Protein AF-A0A535XHA7-F1 (afdb_monomer)

Nearest PDB structures (foldseek):
  9c3c-assembly1_a  TM=5.185E-01  e=4.456E-02  Oryctolagus cuniculus
  3bp5-assembly1_B  TM=5.585E-01  e=7.905E-02  unclassified
  7s64-assembly1_A  TM=4.541E-01  e=2.983E-02  Xenopus laevis
  8cem-assembly1_E  TM=2.857E-01  e=3.379E-03  Bos taurus
  8yt8-assembly1_A  TM=4.894E-01  e=3.509E-01  Mus musculus

Mean predicted aligned error: 14.59 Å

Solvent-accessible surface area (backbone atoms only — not comparable to full-atom values): 23683 Å² total; per-residue (Å²): 104,70,77,59,37,70,73,41,87,61,20,76,85,52,55,59,78,60,75,64,49,76,42,75,48,61,64,33,66,66,53,47,34,54,49,49,57,52,53,51,52,56,34,48,76,72,77,44,88,65,52,39,27,37,59,30,31,46,57,36,33,11,68,42,90,91,64,66,48,74,52,66,71,37,40,41,51,63,53,41,12,30,49,51,47,53,43,53,46,37,32,43,33,61,58,45,78,43,80,35,69,49,35,68,51,23,63,49,89,85,69,78,56,85,68,42,37,29,25,15,42,67,88,63,51,75,40,56,29,39,40,12,51,51,46,36,52,72,76,65,60,50,85,84,42,46,47,35,56,56,63,43,84,54,79,45,98,90,28,42,17,23,46,28,31,41,32,44,29,76,90,73,24,29,37,39,34,42,37,29,19,30,82,84,25,66,62,54,48,77,42,75,55,65,32,82,46,44,29,40,25,42,45,69,65,55,63,47,76,44,48,74,54,93,71,18,34,51,44,68,32,40,70,43,53,79,86,54,96,43,55,53,94,81,54,79,46,46,12,51,43,31,36,42,42,25,36,68,25,59,92,64,82,76,86,67,74,76,85,61,73,75,65,68,81,87,66,69,74,75,77,70,76,78,74,78,91,72,81,88,76,84,80,81,84,83,81,82,83,86,86,89,79,81,88,77,80,82,79,77,80,80,73,82,75,75,83,74,80,66,95,62,77,50,56,46,68,49,70,76,35,78,57,75,65,39,78,40,57,58,29,79,41,81,29,35,30,40,39,30,20,73,80,35,96,60,81,18,23,48,76,46,39,41,35,23,46,34,56,63,92,78,72,28,44,80,30,31,62,42,48,70,46,29,81,41,62,36,18,26,36,26,63,28,54,37,64,90,57,68,49,80,47,37,41,32,39,39,33,30,27,64,75,76,71,48,72,37,78,49,73,41,44,32,30,30,37,84,127

pLDDT: mean 76.87, std 20.7, range [22.62, 98.44]

Foldseek 3Di:
DQVVLVVDPCCVVCVSVDAEAEDADELALCCLQVVLVVVVVVCVLVVHDHAYAPAEYFFFAAFDPVAHDDPFRGDHLVVRLLCLLSSLQSNLQSPHPYYDYPDQEADDPVPPDSTHRHCAYNVRHGGLNVLLVVVCVVQRVDPQWHKHWQFDDDQDPLFGQKTWMWTDDLVQLKIKIKIKGAQSHDQKDWAFAQAPWKWKAFSNGAIDTFDDDPRTTIHGHAAWADDDPSHDPNRGGMTRIIIIMHHRGDSDDDPRDDRDDTDDDPPPPPPPDRDPDDDDDDDDDDDDDDDDDDDDDDDDDDDPDDPPPDPDQQWDWDWSDDDFAAAAEQFWDKTKTFIAGNPDPHFRQWDWKWKWWADVVVVTGTQWIWDAQPPHRRMTMTGGRRNPDFAKTKMKMWIAGNVPRDIDIDIHIYGYYHD

Sequence (419 aa):
MLKEASNDREAPANGYFFDAVGVNLYCSLDAIYRVHGIYQSILAQYQLQKPIWLTETNCPVYNDSTTPEPASGRITTNEQSAFLIEAIALARAAGYERIGWYSMVDHDASSGILDRWGLLRADGSPRPAFLAFRLASEYLARPEVSARLAPLGNTTLDGWSVTRVIFDDFAQHARVQVLWRTADGPATVNVEAAGSAARVIDPLGFGAAARRSDNSWQVPLPPTRVPMPSDPPGFQSNGYPVLLVETGVSARPLVDAPWVTSPSIALAPAVLESPPPNQLVARPAAAAPASGAAPAAPPPPPAALAAITQPGPSLVLSVGNPQPGDLLPRGKYVMQGLAFDRAAPAGSGVDRVSVFVDDRDAGGQLVGDAVLGQPVATGFTVTADLSRMGGGHTLFVYARSAVSGREAIVSFPIIIGSR

Structure (mmCIF, N/CA/C/O backbone):
data_AF-A0A535XHA7-F1
#
_entry.id   AF-A0A535XHA7-F1
#
loop_
_atom_site.group_PDB
_atom_site.id
_atom_site.type_symbol
_atom_site.label_atom_id
_atom_site.label_alt_id
_atom_site.label_comp_id
_atom_site.label_asym_id
_atom_site.label_entity_id
_atom_site.label_seq_id
_atom_site.pdbx_PDB_ins_code
_atom_site.Cartn_x
_atom_site.Cartn_y
_atom_site.Cartn_z
_atom_site.occupancy
_atom_site.B_iso_or_equiv
_atom_site.auth_seq_id
_atom_site.auth_comp_id
_atom_site.auth_asym_id
_atom_site.auth_atom_id
_atom_site.pdbx_PDB_model_num
ATOM 1 N N . MET A 1 1 ? -26.152 19.241 -0.758 1.00 74.56 1 MET A N 1
ATOM 2 C CA . MET A 1 1 ? -27.007 18.176 -0.189 1.00 74.56 1 MET A CA 1
ATOM 3 C C . MET A 1 1 ? -27.426 18.486 1.243 1.00 74.56 1 MET A C 1
ATOM 5 O O . MET A 1 1 ? -28.583 18.818 1.407 1.00 74.56 1 MET A O 1
ATOM 9 N N . LEU A 1 2 ? -26.541 18.454 2.254 1.00 82.00 2 LEU A N 1
ATOM 10 C CA . LEU A 1 2 ? -26.940 18.714 3.655 1.00 82.00 2 LEU A CA 1
ATOM 11 C C . LEU A 1 2 ? -27.640 20.066 3.861 1.00 82.00 2 LEU A C 1
ATOM 13 O O . LEU A 1 2 ? -28.690 20.103 4.484 1.00 82.00 2 LEU A O 1
ATOM 17 N N . LYS A 1 3 ? -27.126 21.142 3.247 1.00 85.00 3 LYS A N 1
ATOM 18 C CA . LYS A 1 3 ? -27.788 22.459 3.231 1.00 85.00 3 LYS A CA 1
ATOM 19 C C . LYS A 1 3 ? -29.234 22.396 2.717 1.00 85.00 3 LYS A C 1
ATOM 21 O O . LYS A 1 3 ? -30.102 23.039 3.287 1.00 85.00 3 LYS A O 1
ATOM 26 N N . GLU A 1 4 ? -29.483 21.614 1.667 1.00 89.62 4 GLU A N 1
ATOM 27 C CA . GLU A 1 4 ? -30.830 21.443 1.108 1.00 89.62 4 GLU A CA 1
ATOM 28 C C . GLU A 1 4 ? -31.705 20.569 2.006 1.00 89.62 4 GLU A C 1
ATOM 30 O O . GLU A 1 4 ? -32.844 20.926 2.276 1.00 89.62 4 GLU A O 1
ATOM 35 N N . ALA A 1 5 ? -31.164 19.468 2.538 1.00 89.31 5 ALA A N 1
ATOM 36 C CA . ALA A 1 5 ? -31.881 18.616 3.483 1.00 89.31 5 ALA A CA 1
ATOM 37 C C . ALA A 1 5 ? -32.291 19.392 4.747 1.00 89.31 5 ALA A C 1
ATOM 39 O O . ALA A 1 5 ? -33.386 19.195 5.253 1.00 89.31 5 ALA A O 1
ATOM 40 N N . SER A 1 6 ? -31.466 20.329 5.224 1.00 89.19 6 SER A N 1
ATOM 41 C CA . SER A 1 6 ? -31.800 21.203 6.357 1.00 89.19 6 SER A CA 1
ATOM 42 C C . SER A 1 6 ? -32.973 22.155 6.105 1.00 89.19 6 SER A C 1
ATOM 44 O O . SER A 1 6 ? -33.527 22.673 7.074 1.00 89.19 6 SER A O 1
ATOM 46 N N . ASN A 1 7 ? -33.363 22.390 4.848 1.00 93.94 7 ASN A N 1
ATOM 47 C CA . ASN A 1 7 ? -34.565 23.161 4.523 1.00 93.94 7 ASN A CA 1
ATOM 48 C C . ASN A 1 7 ? -35.851 22.326 4.689 1.00 93.94 7 ASN A C 1
ATOM 50 O O . ASN A 1 7 ? -36.942 22.896 4.751 1.00 93.94 7 ASN A O 1
ATOM 54 N N . ASP A 1 8 ? -35.736 20.997 4.785 1.00 95.25 8 ASP A N 1
ATOM 55 C CA . ASP A 1 8 ? -36.847 20.075 5.005 1.00 95.25 8 ASP A CA 1
ATOM 56 C C . ASP A 1 8 ? -37.040 19.795 6.506 1.00 95.25 8 ASP A C 1
ATOM 58 O O . ASP A 1 8 ? -36.123 19.390 7.225 1.00 95.25 8 ASP A O 1
ATOM 62 N N . ARG A 1 9 ? -38.268 19.989 6.995 1.00 95.75 9 ARG A N 1
ATOM 63 C CA . ARG A 1 9 ? -38.620 19.765 8.406 1.00 95.75 9 ARG A CA 1
ATOM 64 C C . ARG A 1 9 ? -38.603 18.291 8.799 1.00 95.75 9 ARG A C 1
ATOM 66 O O . ARG A 1 9 ? -38.462 17.992 9.982 1.00 95.75 9 ARG A O 1
ATOM 73 N N . GLU A 1 10 ? -38.741 17.381 7.840 1.00 95.50 10 GLU A N 1
ATOM 74 C CA . GLU A 1 10 ? -38.703 15.942 8.083 1.00 95.50 10 GLU A CA 1
ATOM 75 C C . GLU A 1 10 ? -37.269 15.398 8.167 1.00 95.50 10 GLU A C 1
ATOM 77 O O . GLU A 1 10 ? -37.070 14.271 8.628 1.00 95.50 10 GLU A O 1
ATOM 82 N N . ALA A 1 11 ? -36.254 16.182 7.781 1.00 92.50 11 ALA A N 1
ATOM 83 C CA . ALA A 1 11 ? -34.874 15.712 7.723 1.00 92.50 11 ALA A CA 1
ATOM 84 C C . ALA A 1 11 ? -34.352 15.169 9.065 1.00 92.50 11 ALA A C 1
ATOM 86 O O . ALA A 1 11 ? -33.829 14.056 9.062 1.00 92.50 11 ALA A O 1
ATOM 87 N N . PRO A 1 12 ? -34.515 15.834 10.229 1.00 91.00 12 PRO A N 1
ATOM 88 C CA . PRO A 1 12 ? -34.020 15.280 11.490 1.00 91.00 12 PRO A CA 1
ATOM 89 C C . PRO A 1 12 ? -34.654 13.930 11.852 1.00 91.00 12 PRO A C 1
ATOM 91 O O . PRO A 1 12 ? -33.951 13.030 12.307 1.00 91.00 12 PRO A O 1
ATOM 94 N N . ALA A 1 13 ? -35.961 13.767 11.608 1.00 92.69 13 ALA A N 1
ATOM 95 C CA . ALA A 1 13 ? -36.687 12.528 11.897 1.00 92.69 13 ALA A CA 1
ATOM 96 C C . ALA A 1 13 ? -36.261 11.367 10.983 1.00 92.69 13 ALA A C 1
ATOM 98 O O . ALA A 1 13 ? -36.302 10.212 11.398 1.00 92.69 13 ALA A O 1
ATOM 99 N N . ASN A 1 14 ? -35.800 11.680 9.770 1.00 93.06 14 ASN A N 1
ATOM 100 C CA . ASN A 1 14 ? -35.345 10.713 8.771 1.00 93.06 14 ASN A CA 1
ATOM 101 C C . ASN A 1 14 ? -33.815 10.649 8.656 1.00 93.06 14 ASN A C 1
ATOM 103 O O . ASN A 1 14 ? -33.281 10.246 7.622 1.00 93.06 14 ASN A O 1
ATOM 107 N N . GLY A 1 15 ? -33.087 11.115 9.679 1.00 90.56 15 GLY A N 1
ATOM 108 C CA . GLY A 1 15 ? -31.627 11.088 9.685 1.00 90.56 15 GLY A CA 1
ATOM 109 C C . GLY A 1 15 ? -31.018 11.783 8.468 1.00 90.56 15 GLY A C 1
ATOM 110 O O . GLY A 1 15 ? -30.054 11.290 7.906 1.00 90.56 15 GLY A O 1
ATOM 111 N N . TYR A 1 16 ? -31.568 12.906 8.014 1.00 93.75 16 TYR A N 1
ATOM 112 C CA . TYR A 1 16 ? -31.134 13.664 6.834 1.00 93.75 16 TYR A CA 1
ATOM 113 C C . TYR A 1 16 ? -31.125 12.863 5.516 1.00 93.75 16 TYR A C 1
ATOM 115 O O . TYR A 1 16 ? -30.442 13.263 4.576 1.00 93.75 16 TYR A O 1
ATOM 123 N N . PHE A 1 17 ? -31.894 11.769 5.438 1.00 95.69 17 PHE A N 1
ATOM 124 C CA . PHE A 1 17 ? -32.137 10.964 4.231 1.00 95.69 17 PHE A CA 1
ATOM 125 C C . PHE A 1 17 ? -30.919 10.202 3.675 1.00 95.69 17 PHE A C 1
ATOM 127 O O . PHE A 1 17 ? -30.863 9.902 2.484 1.00 95.69 17 PHE A O 1
ATOM 134 N N . PHE A 1 18 ? -29.931 9.885 4.518 1.00 95.75 18 PHE A N 1
ATOM 135 C CA . PHE A 1 18 ? -28.829 8.982 4.156 1.00 95.75 18 PHE A CA 1
ATOM 136 C C . PHE A 1 18 ? -28.229 8.307 5.389 1.00 95.75 18 PHE A C 1
ATOM 138 O O . PHE A 1 18 ? -28.183 8.914 6.456 1.00 95.75 18 PHE A O 1
ATOM 145 N N . ASP A 1 19 ? -27.677 7.109 5.229 1.00 95.94 19 ASP A N 1
ATOM 146 C CA . ASP A 1 19 ? -27.088 6.359 6.347 1.00 95.94 19 ASP A CA 1
ATOM 147 C C . ASP A 1 19 ? -25.561 6.473 6.410 1.00 95.94 19 ASP A C 1
ATOM 149 O O . ASP A 1 19 ? -24.984 6.474 7.493 1.00 95.94 19 ASP A O 1
ATOM 153 N N . ALA A 1 20 ? -24.898 6.626 5.261 1.00 96.69 20 ALA A N 1
ATOM 154 C CA . ALA A 1 20 ? -23.442 6.685 5.155 1.00 96.69 20 ALA A CA 1
ATOM 155 C C . ALA A 1 20 ? -22.992 7.673 4.072 1.00 96.69 20 ALA A C 1
ATOM 157 O O . ALA A 1 20 ? -23.724 7.958 3.123 1.00 96.69 20 ALA A O 1
ATOM 158 N N . VAL A 1 21 ? -21.766 8.175 4.204 1.00 96.19 21 VAL A N 1
ATOM 159 C CA . VAL A 1 21 ? -21.088 8.949 3.157 1.00 96.19 21 VAL A CA 1
ATOM 160 C C . VAL A 1 21 ? -20.170 8.014 2.375 1.00 96.19 21 VAL A C 1
ATOM 162 O O . VAL A 1 21 ? -19.241 7.459 2.953 1.00 96.19 21 VAL A O 1
ATOM 165 N N . GLY A 1 22 ? -20.400 7.857 1.072 1.00 96.88 22 GLY A N 1
ATOM 166 C CA . GLY A 1 22 ? -19.479 7.157 0.171 1.00 96.88 22 GLY A CA 1
ATOM 167 C C . GLY A 1 22 ? -18.500 8.125 -0.490 1.00 96.88 22 GLY A C 1
ATOM 168 O O . GLY A 1 22 ? -18.910 9.190 -0.954 1.00 96.88 22 GLY A O 1
ATOM 169 N N . VAL A 1 23 ? -17.218 7.763 -0.543 1.00 95.75 23 VAL A N 1
ATOM 170 C CA . VAL A 1 23 ? -16.185 8.500 -1.288 1.00 95.75 23 VAL A CA 1
ATOM 171 C C . VAL A 1 23 ? -15.359 7.558 -2.158 1.00 95.75 23 VAL A C 1
ATOM 173 O O . VAL A 1 23 ? -15.007 6.458 -1.734 1.00 95.75 23 VAL A O 1
ATOM 176 N N . ASN A 1 24 ? -15.003 8.023 -3.356 1.00 96.38 24 ASN A N 1
ATOM 177 C CA . ASN A 1 24 ? -14.130 7.310 -4.286 1.00 96.38 24 ASN A CA 1
ATOM 178 C C . ASN A 1 24 ? -12.835 8.112 -4.432 1.00 96.38 24 ASN A C 1
ATOM 180 O O . ASN A 1 24 ? -12.860 9.236 -4.938 1.00 96.38 24 ASN A O 1
ATOM 184 N N . LEU A 1 25 ? -11.719 7.571 -3.947 1.00 93.62 25 LEU A N 1
ATOM 185 C CA . LEU A 1 25 ? -10.443 8.283 -3.846 1.00 93.62 25 LEU A CA 1
ATOM 186 C C . LEU A 1 25 ? -9.350 7.455 -4.515 1.00 93.62 25 LEU A C 1
ATOM 188 O O . LEU A 1 25 ? -8.921 6.433 -3.987 1.00 93.62 25 LEU A O 1
ATOM 192 N N . TYR A 1 26 ? -8.897 7.899 -5.681 1.00 91.44 26 TYR A N 1
ATOM 193 C CA . TYR A 1 26 ? -7.949 7.172 -6.521 1.00 91.44 26 TYR A CA 1
ATOM 194 C C . TYR A 1 26 ? -6.555 7.793 -6.459 1.00 91.44 26 TYR A C 1
ATOM 196 O O . TYR A 1 26 ? -6.420 9.015 -6.431 1.00 91.44 26 TYR A O 1
ATOM 204 N N . CYS A 1 27 ? -5.522 6.949 -6.446 1.00 87.25 27 CYS A N 1
ATOM 205 C CA . CYS A 1 27 ? -4.116 7.354 -6.558 1.00 87.25 27 CYS A CA 1
ATOM 206 C C . CYS A 1 27 ? -3.617 8.461 -5.631 1.00 87.25 27 CYS A C 1
ATOM 208 O O . CYS A 1 27 ? -2.663 9.166 -5.956 1.00 87.25 27 CYS A O 1
ATOM 210 N N . SER A 1 28 ? -4.231 8.609 -4.459 1.00 87.62 28 SER A N 1
ATOM 211 C CA . SER A 1 28 ? -3.828 9.625 -3.497 1.00 87.62 28 SER A CA 1
ATOM 212 C C . SER A 1 28 ? -4.012 9.132 -2.069 1.00 87.62 28 SER A C 1
ATOM 214 O O . SER A 1 28 ? -5.120 9.100 -1.534 1.00 87.62 28 SER A O 1
ATOM 216 N N . LEU A 1 29 ? -2.896 8.770 -1.438 1.00 88.38 29 LEU A N 1
ATOM 217 C CA . LEU A 1 29 ? -2.859 8.404 -0.023 1.00 88.38 29 LEU A CA 1
ATOM 218 C C . LEU A 1 29 ? -3.189 9.607 0.880 1.00 88.38 29 LEU A C 1
ATOM 220 O O . LEU A 1 29 ? -3.883 9.437 1.882 1.00 88.38 29 LEU A O 1
ATOM 224 N N . ASP A 1 30 ? -2.772 10.826 0.496 1.00 84.44 30 ASP A N 1
ATOM 225 C CA . ASP A 1 30 ? -3.204 12.070 1.161 1.00 84.44 30 ASP A CA 1
ATOM 226 C C . ASP A 1 30 ? -4.726 12.181 1.154 1.00 84.44 30 ASP A C 1
ATOM 228 O O . ASP A 1 30 ? -5.334 12.348 2.211 1.00 84.44 30 ASP A O 1
ATOM 232 N N . ALA A 1 31 ? -5.351 12.050 -0.023 1.00 86.69 31 ALA A N 1
ATOM 233 C CA . ALA A 1 31 ? -6.793 12.180 -0.130 1.00 86.69 31 ALA A CA 1
ATOM 234 C C . ALA A 1 31 ? -7.498 11.141 0.745 1.00 86.69 31 ALA A C 1
ATOM 236 O O . ALA A 1 31 ? -8.415 11.510 1.474 1.00 86.69 31 ALA A O 1
ATOM 237 N N . ILE A 1 32 ? -7.040 9.882 0.737 1.00 92.06 32 ILE A N 1
ATOM 238 C CA . ILE A 1 32 ? -7.611 8.815 1.570 1.00 92.06 32 ILE A CA 1
ATOM 239 C C . ILE A 1 32 ? -7.691 9.250 3.033 1.00 92.06 32 ILE A C 1
ATOM 241 O O . ILE A 1 32 ? -8.775 9.204 3.612 1.00 92.06 32 ILE A O 1
ATOM 245 N N . TYR A 1 33 ? -6.594 9.730 3.620 1.00 89.19 33 TYR A N 1
ATOM 246 C CA . TYR A 1 33 ? -6.593 10.120 5.030 1.00 89.19 33 TYR A CA 1
ATOM 247 C C . TYR A 1 33 ? -7.307 11.462 5.276 1.00 89.19 33 TYR A C 1
ATOM 249 O O . TYR A 1 33 ? -8.165 11.573 6.152 1.00 89.19 33 TYR A O 1
ATOM 257 N N . ARG A 1 34 ? -6.986 12.498 4.492 1.00 83.69 34 ARG A N 1
ATOM 258 C CA . ARG A 1 34 ? -7.449 13.878 4.710 1.00 83.69 34 ARG A CA 1
ATOM 259 C C . ARG A 1 34 ? -8.940 14.062 4.436 1.00 83.69 34 ARG A C 1
ATOM 261 O O . ARG A 1 34 ? -9.610 14.786 5.174 1.00 83.69 34 ARG A O 1
ATOM 268 N N . VAL A 1 35 ? -9.476 13.429 3.389 1.00 85.94 35 VAL A N 1
ATOM 269 C CA . VAL A 1 35 ? -10.886 13.591 2.993 1.00 85.94 35 VAL A CA 1
ATOM 270 C C . VAL A 1 35 ? -11.826 13.064 4.075 1.00 85.94 35 VAL A C 1
ATOM 272 O O . VAL A 1 35 ? -12.849 13.695 4.331 1.00 85.94 35 VAL A O 1
ATOM 275 N N . HIS A 1 36 ? -11.457 11.993 4.784 1.00 89.25 36 HIS A N 1
ATOM 276 C CA . HIS A 1 36 ? -12.238 11.498 5.922 1.00 89.25 36 HIS A CA 1
ATOM 277 C C . HIS A 1 36 ? -12.465 12.587 6.979 1.00 89.25 36 HIS A C 1
ATOM 279 O O . HIS A 1 36 ? -13.610 12.884 7.322 1.00 89.25 36 HIS A O 1
ATOM 285 N N . GLY A 1 37 ? -11.392 13.255 7.418 1.00 79.69 37 GLY A N 1
ATOM 286 C CA . GLY A 1 37 ? -11.465 14.331 8.411 1.00 79.69 37 GLY A CA 1
ATOM 287 C C . GLY A 1 37 ? -12.290 15.538 7.947 1.00 79.69 37 GLY A C 1
ATOM 288 O O . GLY A 1 37 ? -13.007 16.148 8.745 1.00 79.69 37 GLY A O 1
ATOM 289 N N . ILE A 1 38 ? -12.253 15.853 6.646 1.00 81.56 38 ILE A N 1
ATOM 290 C CA . ILE A 1 38 ? -13.097 16.897 6.043 1.00 81.56 38 ILE A CA 1
ATOM 291 C C . ILE A 1 38 ? -14.580 16.512 6.142 1.00 81.56 38 ILE A C 1
ATOM 293 O O . ILE A 1 38 ? -15.384 17.308 6.626 1.00 81.56 38 ILE A O 1
ATOM 297 N N . TYR A 1 39 ? -14.954 15.295 5.739 1.00 85.75 39 TYR A N 1
ATOM 298 C CA . TYR A 1 39 ? -16.348 14.840 5.810 1.00 85.75 39 TYR A CA 1
ATOM 299 C C . TYR A 1 39 ? -16.847 14.681 7.251 1.00 85.75 39 TYR A C 1
ATOM 301 O O . TYR A 1 39 ? -17.986 15.054 7.529 1.00 85.75 39 TYR A O 1
ATOM 309 N N . GLN A 1 40 ? -16.002 14.225 8.181 1.00 83.56 40 GLN A N 1
ATOM 310 C CA . GLN A 1 40 ? -16.307 14.238 9.618 1.00 83.56 40 GLN A CA 1
ATOM 311 C C . GLN A 1 40 ? -16.621 15.656 10.108 1.00 83.56 40 GLN A C 1
ATOM 313 O O . GLN A 1 40 ? -17.629 15.873 10.778 1.00 83.56 40 GLN A O 1
ATOM 318 N N . SER A 1 41 ? -15.803 16.639 9.720 1.00 79.69 41 SER A N 1
ATOM 319 C CA . SER A 1 41 ? -16.008 18.042 10.099 1.00 79.69 41 SER A CA 1
ATOM 320 C C . SER A 1 41 ? -17.317 18.602 9.535 1.00 79.69 41 SER A C 1
ATOM 322 O O . SER A 1 41 ? -18.039 19.303 10.242 1.00 79.69 41 SER A O 1
ATOM 324 N N . ILE A 1 42 ? -17.660 18.262 8.288 1.00 83.06 42 ILE A N 1
ATOM 325 C CA . ILE A 1 42 ? -18.933 18.654 7.666 1.00 83.06 42 ILE A CA 1
ATOM 326 C C . ILE A 1 42 ? -20.115 18.006 8.398 1.00 83.06 42 ILE A C 1
ATOM 328 O O . ILE A 1 42 ? -21.069 18.701 8.726 1.00 83.06 42 ILE A O 1
ATOM 332 N N . LEU A 1 43 ? -20.073 16.704 8.698 1.00 83.88 43 LEU A N 1
ATOM 333 C CA . LEU A 1 43 ? -21.146 16.025 9.439 1.00 83.88 43 LEU A CA 1
ATOM 334 C C . LEU A 1 43 ? -21.347 16.641 10.833 1.00 83.88 43 LEU A C 1
ATOM 336 O O . LEU A 1 43 ? -22.483 16.911 11.231 1.00 83.88 43 LEU A O 1
ATOM 340 N N . ALA A 1 44 ? -20.253 16.950 11.534 1.00 82.69 44 ALA A N 1
ATOM 341 C CA . ALA A 1 44 ? -20.287 17.567 12.856 1.00 82.69 44 ALA A CA 1
ATOM 342 C C . ALA A 1 44 ? -20.943 18.961 12.857 1.00 82.69 44 ALA A C 1
ATOM 344 O O . ALA A 1 44 ? -21.673 19.279 13.797 1.00 82.69 44 ALA A O 1
ATOM 345 N N . GLN A 1 45 ? -20.768 19.767 11.797 1.00 84.31 45 GLN A N 1
ATOM 346 C CA . GLN A 1 45 ? -21.452 21.066 11.647 1.00 84.31 45 GLN A CA 1
ATOM 347 C C . GLN A 1 45 ? -22.985 20.938 11.640 1.00 84.31 45 GLN A C 1
ATOM 349 O O . GLN A 1 45 ? -23.680 21.871 12.037 1.00 84.31 45 GLN A O 1
ATOM 354 N N . TYR A 1 46 ? -23.510 19.778 11.234 1.00 86.25 46 TYR A N 1
ATOM 355 C CA . TYR A 1 46 ? -24.941 19.456 11.221 1.00 86.25 46 TYR A CA 1
ATOM 356 C C . TYR A 1 46 ? -25.356 18.559 12.402 1.00 86.25 46 TYR A C 1
ATOM 358 O O . TYR A 1 46 ? -26.462 18.024 12.404 1.00 86.25 46 TYR A O 1
ATOM 366 N N . GLN A 1 47 ? -24.486 18.388 13.409 1.00 87.81 47 GLN A N 1
ATOM 367 C CA . GLN A 1 47 ? -24.696 17.506 14.569 1.00 87.81 47 GLN A CA 1
ATOM 368 C C . GLN A 1 47 ? -24.939 16.036 14.180 1.00 87.81 47 GLN A C 1
ATOM 370 O O . GLN A 1 47 ? -25.625 15.296 14.885 1.00 87.81 47 GLN A O 1
ATOM 375 N N . LEU A 1 48 ? -24.368 15.603 13.053 1.00 90.00 48 LEU A N 1
ATOM 376 C CA . LEU A 1 48 ? -24.461 14.233 12.569 1.00 90.00 48 LEU A CA 1
ATOM 377 C C . LEU A 1 48 ? -23.201 13.447 12.915 1.00 90.00 48 LEU A C 1
ATOM 379 O O . LEU A 1 48 ? -22.082 13.940 12.801 1.00 90.00 48 LEU A O 1
ATOM 383 N N . GLN A 1 49 ? -23.403 12.184 13.278 1.00 91.62 49 GLN A N 1
ATOM 384 C CA . GLN A 1 49 ? -22.354 11.182 13.418 1.00 91.62 49 GLN A CA 1
ATOM 385 C C . GLN A 1 49 ? -22.742 10.004 12.534 1.00 91.62 49 GLN A C 1
ATOM 387 O O . GLN A 1 49 ? -23.588 9.195 12.908 1.00 91.62 49 GLN A O 1
ATOM 392 N N . LYS A 1 50 ? -22.186 9.965 11.323 1.00 94.56 50 LYS A N 1
ATOM 393 C CA . LYS A 1 50 ? -22.495 8.939 10.325 1.00 94.56 50 LYS A CA 1
ATOM 394 C C . LYS A 1 50 ? -21.220 8.288 9.811 1.00 94.56 50 LYS A C 1
ATOM 396 O O . LYS A 1 50 ? -20.200 8.977 9.716 1.00 94.56 50 LYS A O 1
ATOM 401 N N . PRO A 1 51 ? -21.266 6.992 9.472 1.00 97.19 51 PRO A N 1
ATOM 402 C CA . PRO A 1 51 ? -20.119 6.309 8.913 1.00 97.19 51 PRO A CA 1
ATOM 403 C C . PRO A 1 51 ? -19.721 6.889 7.557 1.00 97.19 51 PRO A C 1
ATOM 405 O O . PRO A 1 51 ? -20.551 7.339 6.762 1.00 97.19 51 PRO A O 1
ATOM 408 N N . ILE A 1 52 ? -18.416 6.846 7.305 1.00 95.81 52 ILE A N 1
ATOM 409 C CA . ILE A 1 52 ? -17.813 7.179 6.019 1.00 95.81 52 ILE A CA 1
ATOM 410 C C . ILE A 1 52 ? -17.242 5.884 5.449 1.00 95.81 52 ILE A C 1
ATOM 412 O O . ILE A 1 52 ? -16.522 5.151 6.135 1.00 95.81 52 ILE A O 1
ATOM 416 N N . TRP A 1 53 ? -17.585 5.593 4.202 1.00 98.44 53 TRP A N 1
ATOM 417 C CA . TRP A 1 53 ? -17.134 4.431 3.455 1.00 98.44 53 TRP A CA 1
ATOM 418 C C . TRP A 1 53 ? -16.217 4.897 2.326 1.00 98.44 53 TRP A C 1
ATOM 420 O O . TRP A 1 53 ? -16.591 5.753 1.525 1.00 98.44 53 TRP A O 1
ATOM 430 N N . LEU A 1 54 ? -15.019 4.321 2.256 1.00 97.81 54 LEU A N 1
ATOM 431 C CA . LEU A 1 54 ? -14.158 4.438 1.087 1.00 97.81 54 LEU A CA 1
ATOM 432 C C . LEU A 1 54 ? -14.681 3.416 0.087 1.00 97.81 54 LEU A C 1
ATOM 434 O O . LEU A 1 54 ? -14.319 2.248 0.157 1.00 97.81 54 LEU A O 1
ATOM 438 N N . THR A 1 55 ? -15.627 3.819 -0.753 1.00 97.88 55 THR A N 1
ATOM 439 C CA . THR A 1 55 ? -16.364 2.900 -1.626 1.00 97.88 55 THR A CA 1
ATOM 440 C C . THR A 1 55 ? -15.502 2.392 -2.772 1.00 97.88 55 THR A C 1
ATOM 442 O O . THR A 1 55 ? -15.631 1.227 -3.143 1.00 97.88 55 THR A O 1
ATOM 445 N N . GLU A 1 56 ? -14.572 3.212 -3.264 1.00 96.00 56 GLU A N 1
ATOM 446 C CA . GLU A 1 56 ? -13.585 2.805 -4.263 1.00 96.00 56 GLU A CA 1
ATOM 447 C C . GLU A 1 56 ? -12.229 3.487 -4.036 1.00 96.00 56 GLU A C 1
ATOM 449 O O . GLU A 1 56 ? -12.139 4.695 -3.802 1.00 96.00 56 GLU A O 1
ATOM 454 N N . THR A 1 57 ? -11.157 2.709 -4.161 1.00 95.75 57 THR A N 1
ATOM 455 C CA . THR A 1 57 ? -9.782 3.191 -4.311 1.00 95.75 57 THR A CA 1
ATOM 456 C C . THR A 1 57 ? -8.962 2.165 -5.083 1.00 95.75 57 THR A C 1
ATOM 458 O O . THR A 1 57 ? -9.255 0.972 -4.975 1.00 95.75 57 THR A O 1
ATOM 461 N N . ASN A 1 58 ? -7.975 2.635 -5.855 1.00 94.31 58 ASN A N 1
ATOM 462 C CA . ASN A 1 58 ? -6.854 1.901 -6.464 1.00 94.31 58 ASN A CA 1
ATOM 463 C C . ASN A 1 58 ? -6.021 2.892 -7.319 1.00 94.31 58 ASN A C 1
ATOM 465 O O . ASN A 1 58 ? -6.288 4.098 -7.333 1.00 94.31 58 ASN A O 1
ATOM 469 N N . CYS A 1 59 ? -5.062 2.369 -8.077 1.00 89.94 59 CYS A N 1
ATOM 470 C CA . CYS A 1 59 ? -4.458 2.962 -9.254 1.00 89.94 59 CYS A CA 1
ATOM 471 C C . CYS A 1 59 ? -4.377 1.968 -10.416 1.00 89.94 59 CYS A C 1
ATOM 473 O O . CYS A 1 59 ? -4.075 0.790 -10.190 1.00 89.94 59 CYS A O 1
ATOM 475 N N . PRO A 1 60 ? -4.565 2.443 -11.658 1.00 89.06 60 PRO A N 1
ATOM 476 C CA . PRO A 1 60 ? -4.388 1.611 -12.830 1.00 89.06 60 PRO A CA 1
ATOM 477 C C . PRO A 1 60 ? -2.902 1.379 -13.100 1.00 89.06 60 PRO A C 1
ATOM 479 O O . PRO A 1 60 ? -2.066 2.247 -12.828 1.00 89.06 60 PRO A O 1
ATOM 482 N N . VAL A 1 61 ? -2.571 0.216 -13.660 1.00 87.06 61 VAL A N 1
ATOM 483 C CA . VAL A 1 61 ? -1.186 -0.173 -13.938 1.00 87.06 61 VAL A CA 1
ATOM 484 C C . VAL A 1 61 ? -0.836 -0.121 -15.418 1.00 87.06 61 VAL A C 1
ATOM 486 O O . VAL A 1 61 ? -1.697 -0.349 -16.264 1.00 87.06 61 VAL A O 1
ATOM 489 N N . TYR A 1 62 ? 0.432 0.155 -15.735 1.00 83.56 62 TYR A N 1
ATOM 490 C CA . TYR A 1 62 ? 0.894 0.258 -17.127 1.00 83.56 62 TYR A CA 1
ATOM 491 C C . TYR A 1 62 ? 1.865 -0.837 -17.571 1.00 83.56 62 TYR A C 1
ATOM 493 O O . TYR A 1 62 ? 1.905 -1.172 -18.748 1.00 83.56 62 TYR A O 1
ATOM 501 N N . ASN A 1 63 ? 2.651 -1.416 -16.662 1.00 78.94 63 ASN A N 1
ATOM 502 C CA . ASN A 1 63 ? 3.719 -2.355 -17.020 1.00 78.94 63 ASN A CA 1
ATOM 503 C C . ASN A 1 63 ? 3.307 -3.830 -16.887 1.00 78.94 63 ASN A C 1
ATOM 505 O O . ASN A 1 63 ? 4.157 -4.691 -16.649 1.00 78.94 63 ASN A O 1
ATOM 509 N N . ASP A 1 64 ? 2.014 -4.143 -17.014 1.00 82.38 64 ASP A N 1
ATOM 510 C CA . ASP A 1 64 ? 1.602 -5.542 -17.016 1.00 82.38 64 ASP A CA 1
ATOM 511 C C . ASP A 1 64 ? 2.068 -6.247 -18.289 1.00 82.38 64 ASP A C 1
ATOM 513 O O . ASP A 1 64 ? 1.750 -5.820 -19.394 1.00 82.38 64 ASP A O 1
ATOM 517 N N . SER A 1 65 ? 2.778 -7.362 -18.136 1.00 68.25 65 SER A N 1
ATOM 518 C CA . SER A 1 65 ? 3.364 -8.095 -19.261 1.00 68.25 65 SER A CA 1
ATOM 519 C C . SER A 1 65 ? 2.340 -8.666 -20.241 1.00 68.25 65 SER A C 1
ATOM 521 O O . SER A 1 65 ? 2.683 -8.910 -21.395 1.00 68.25 65 SER A O 1
ATOM 523 N N . THR A 1 66 ? 1.098 -8.896 -19.808 1.00 73.00 66 THR A N 1
ATOM 524 C CA . THR A 1 66 ? 0.046 -9.442 -20.676 1.00 73.00 66 THR A CA 1
ATOM 525 C C . THR A 1 66 ? -0.640 -8.356 -21.488 1.00 73.00 66 THR A C 1
ATOM 527 O O . THR A 1 66 ? -1.132 -8.615 -22.586 1.00 73.00 66 THR A O 1
ATOM 530 N N . THR A 1 67 ? -0.693 -7.133 -20.963 1.00 74.62 67 THR A N 1
ATOM 531 C CA . THR A 1 67 ? -1.269 -5.988 -21.666 1.00 74.62 67 THR A CA 1
ATOM 532 C C . THR A 1 67 ? -0.651 -4.687 -21.154 1.00 74.62 67 THR A C 1
ATOM 534 O O . THR A 1 67 ? -1.193 -4.076 -20.228 1.00 74.62 67 THR A O 1
ATOM 537 N N . PRO A 1 68 ? 0.497 -4.279 -21.720 1.00 77.88 68 PRO A N 1
ATOM 538 C CA . PRO A 1 68 ? 1.132 -3.016 -21.375 1.00 77.88 68 PRO A CA 1
ATOM 539 C C . PRO A 1 68 ? 0.303 -1.824 -21.862 1.00 77.88 68 PRO A C 1
ATOM 541 O O . PRO A 1 68 ? -0.230 -1.846 -22.969 1.00 77.88 68 PRO A O 1
ATOM 544 N N . GLU A 1 69 ? 0.263 -0.763 -21.064 1.00 81.75 69 GLU A N 1
ATOM 545 C CA . GLU A 1 69 ? -0.409 0.504 -21.372 1.00 81.75 69 GLU A CA 1
ATOM 546 C C . GLU A 1 69 ? 0.600 1.669 -21.308 1.00 81.75 69 GLU A C 1
ATOM 548 O O . GLU A 1 69 ? 1.700 1.520 -20.766 1.00 81.75 69 GLU A O 1
ATOM 553 N N . PRO A 1 70 ? 0.274 2.863 -21.831 1.00 81.56 70 PRO A N 1
ATOM 554 C CA . PRO A 1 70 ? 1.099 4.050 -21.625 1.00 81.56 70 PRO A CA 1
ATOM 555 C C . PRO A 1 70 ? 1.190 4.445 -20.141 1.00 81.56 70 PRO A C 1
ATOM 557 O O . PRO A 1 70 ? 0.187 4.474 -19.426 1.00 81.56 70 PRO A O 1
ATOM 560 N N . ALA A 1 71 ? 2.379 4.848 -19.687 1.00 75.44 71 ALA A N 1
ATOM 561 C CA . ALA A 1 71 ? 2.643 5.166 -18.277 1.00 75.44 71 ALA A CA 1
ATOM 562 C C . ALA A 1 71 ? 1.908 6.413 -17.729 1.00 75.44 71 ALA A C 1
ATOM 564 O O . ALA A 1 71 ? 1.856 6.618 -16.519 1.00 75.44 71 ALA A O 1
ATOM 565 N N . SER A 1 72 ? 1.332 7.261 -18.590 1.00 79.62 72 SER A N 1
ATOM 566 C CA . SER A 1 72 ? 0.639 8.496 -18.181 1.00 79.62 72 SER A CA 1
ATOM 567 C C . SER A 1 72 ? -0.542 8.227 -17.251 1.00 79.62 72 SER A C 1
ATOM 569 O O . SER A 1 72 ? -1.512 7.589 -17.656 1.00 79.62 72 SER A O 1
ATOM 571 N N . GLY A 1 73 ? -0.443 8.719 -16.009 1.00 74.50 73 GLY A N 1
ATOM 572 C CA . GLY A 1 73 ? -1.469 8.546 -14.976 1.00 74.50 73 GLY A CA 1
ATOM 573 C C . GLY A 1 73 ? -1.575 7.130 -14.399 1.00 74.50 73 GLY A C 1
ATOM 574 O O . GLY A 1 73 ? -2.586 6.812 -13.777 1.00 74.50 73 GLY A O 1
ATOM 575 N N . ARG A 1 74 ? -0.571 6.274 -14.617 1.00 83.50 74 ARG A N 1
ATOM 576 C CA . ARG A 1 74 ? -0.575 4.861 -14.214 1.00 83.50 74 ARG A CA 1
ATOM 577 C C . ARG A 1 74 ? 0.674 4.509 -13.418 1.00 83.50 74 ARG A C 1
ATOM 579 O O . ARG A 1 74 ? 1.702 5.173 -13.510 1.00 83.50 74 ARG A O 1
ATOM 586 N N . ILE A 1 75 ? 0.583 3.415 -12.674 1.00 84.50 75 ILE A N 1
ATOM 58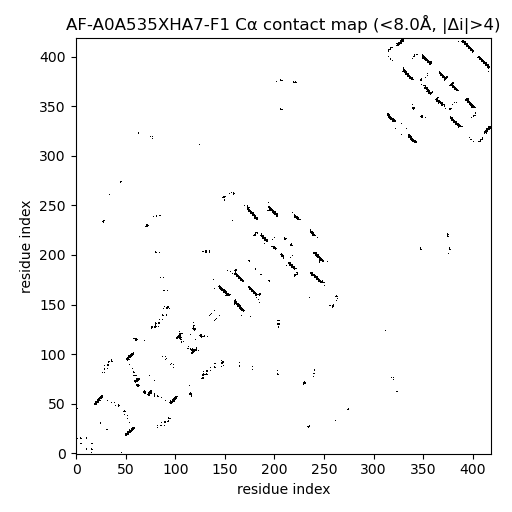7 C CA . ILE A 1 75 ? 1.642 2.933 -11.785 1.00 84.50 75 ILE A CA 1
ATOM 588 C C . ILE A 1 75 ? 2.124 1.547 -12.217 1.00 84.50 75 ILE A C 1
ATOM 590 O O . ILE A 1 75 ? 1.568 0.922 -13.118 1.00 84.50 75 ILE A O 1
ATOM 594 N N . THR A 1 76 ? 3.183 1.037 -11.612 1.00 84.00 76 THR A N 1
ATOM 595 C CA . THR A 1 76 ? 3.623 -0.336 -11.880 1.00 84.00 76 THR A CA 1
ATOM 596 C C . THR A 1 76 ? 2.777 -1.359 -11.124 1.00 84.00 76 THR A C 1
ATOM 598 O O . THR A 1 76 ? 2.152 -1.055 -10.108 1.00 84.00 76 THR A O 1
ATOM 601 N N . THR A 1 77 ? 2.807 -2.622 -11.552 1.00 83.56 77 THR A N 1
ATOM 602 C CA . THR A 1 77 ? 2.155 -3.721 -10.817 1.00 83.56 77 THR A CA 1
ATOM 603 C C . THR A 1 77 ? 2.667 -3.873 -9.383 1.00 83.56 77 THR A C 1
ATOM 605 O O . THR A 1 77 ? 1.933 -4.328 -8.507 1.00 83.56 77 THR A O 1
ATOM 608 N N . ASN A 1 78 ? 3.926 -3.511 -9.128 1.00 79.50 78 ASN A N 1
ATOM 609 C CA . ASN A 1 78 ? 4.497 -3.542 -7.786 1.00 79.50 78 ASN A CA 1
ATOM 610 C C . ASN A 1 78 ? 4.062 -2.317 -6.972 1.00 79.50 78 ASN A C 1
ATOM 612 O O . ASN A 1 78 ? 3.687 -2.467 -5.811 1.00 79.50 78 ASN A O 1
ATOM 616 N N . GLU A 1 79 ? 4.037 -1.129 -7.577 1.00 84.94 79 GLU A N 1
ATOM 617 C CA . GLU A 1 79 ? 3.522 0.081 -6.927 1.00 84.94 79 GLU A CA 1
ATOM 618 C C . GLU A 1 79 ? 2.061 -0.104 -6.520 1.00 84.94 79 GLU A C 1
ATOM 620 O O . GLU A 1 79 ? 1.669 0.342 -5.450 1.00 84.94 79 GLU A O 1
ATOM 625 N N . GLN A 1 80 ? 1.275 -0.847 -7.304 1.00 92.06 80 GLN A N 1
ATOM 626 C CA . GLN A 1 80 ? -0.100 -1.190 -6.942 1.00 92.06 80 GLN A CA 1
ATOM 627 C C . GLN A 1 80 ? -0.170 -2.024 -5.660 1.00 92.06 80 GLN A C 1
ATOM 629 O O . GLN A 1 80 ? -1.032 -1.789 -4.816 1.00 92.06 80 GLN A O 1
ATOM 634 N N . SER A 1 81 ? 0.756 -2.972 -5.480 1.00 89.38 81 SER A N 1
ATOM 635 C CA . SER A 1 81 ? 0.836 -3.762 -4.246 1.00 89.38 81 SER A CA 1
ATOM 636 C C . SER A 1 81 ? 1.239 -2.918 -3.030 1.00 89.38 81 SER A C 1
ATOM 638 O O . SER A 1 81 ? 0.698 -3.125 -1.947 1.00 89.38 81 SER A O 1
ATOM 640 N N . ALA A 1 82 ? 2.132 -1.939 -3.214 1.00 90.06 82 ALA A N 1
ATOM 641 C CA . ALA A 1 82 ? 2.523 -0.995 -2.169 1.00 90.06 82 ALA A CA 1
ATOM 642 C C . ALA A 1 82 ? 1.359 -0.068 -1.791 1.00 90.06 82 ALA A C 1
ATOM 644 O O . ALA A 1 82 ? 0.949 -0.043 -0.629 1.00 90.06 82 ALA A O 1
ATOM 645 N N . PHE A 1 83 ? 0.763 0.585 -2.795 1.00 93.25 83 PHE A N 1
ATOM 646 C CA . PHE A 1 83 ? -0.374 1.485 -2.630 1.00 93.25 83 PHE A CA 1
ATOM 647 C C . PHE A 1 83 ? -1.534 0.794 -1.915 1.00 93.25 83 PHE A C 1
ATOM 649 O O . PHE A 1 83 ? -2.164 1.405 -1.064 1.00 93.25 83 PHE A O 1
ATOM 656 N N . LEU A 1 84 ? -1.796 -0.487 -2.200 1.00 96.69 84 LEU A N 1
ATOM 657 C CA . LEU A 1 84 ? -2.849 -1.249 -1.527 1.00 96.69 84 LEU A CA 1
ATOM 658 C C . LEU A 1 84 ? -2.646 -1.307 -0.007 1.00 96.69 84 LEU A C 1
ATOM 660 O O . LEU A 1 84 ? -3.572 -1.004 0.748 1.00 96.69 84 LEU A O 1
ATOM 664 N N . ILE A 1 85 ? -1.447 -1.687 0.447 1.00 97.38 85 ILE A N 1
ATOM 665 C CA . ILE A 1 85 ? -1.129 -1.769 1.879 1.00 97.38 85 ILE A CA 1
ATOM 666 C C . ILE A 1 85 ? -1.221 -0.383 2.525 1.00 97.38 85 ILE A C 1
ATOM 668 O O . ILE A 1 85 ? -1.845 -0.242 3.576 1.00 97.38 85 ILE A O 1
ATOM 672 N N . GLU A 1 86 ? -0.639 0.640 1.894 1.00 95.75 86 GLU A N 1
ATOM 673 C CA . GLU A 1 86 ? -0.635 2.020 2.401 1.00 95.75 86 GLU A CA 1
ATOM 674 C C . GLU A 1 86 ? -2.054 2.601 2.480 1.00 95.75 86 GLU A C 1
ATOM 676 O O . GLU A 1 86 ? -2.438 3.173 3.501 1.00 95.75 86 GLU A O 1
ATOM 681 N N . ALA A 1 87 ? -2.860 2.406 1.432 1.00 95.94 87 ALA A N 1
ATOM 682 C CA . ALA A 1 87 ? -4.234 2.885 1.331 1.00 95.94 87 ALA A CA 1
ATOM 683 C C . ALA A 1 87 ? -5.121 2.262 2.408 1.00 95.94 87 ALA A C 1
ATOM 685 O O . ALA A 1 87 ? -5.817 2.984 3.123 1.00 95.94 87 ALA A O 1
ATOM 686 N N . ILE A 1 88 ? -5.071 0.934 2.573 1.00 97.62 88 ILE A N 1
ATOM 687 C CA . ILE A 1 88 ? -5.832 0.250 3.625 1.00 97.62 88 ILE A CA 1
ATOM 688 C C . ILE A 1 88 ? -5.335 0.694 5.001 1.00 97.62 88 ILE A C 1
ATOM 690 O O . ILE A 1 88 ? -6.157 0.964 5.878 1.00 97.62 88 ILE A O 1
ATOM 694 N N . ALA A 1 89 ? -4.019 0.827 5.193 1.00 97.50 89 ALA A N 1
ATOM 695 C CA . ALA A 1 89 ? -3.463 1.251 6.468 1.00 97.50 89 ALA A CA 1
ATOM 696 C C . ALA A 1 89 ? -3.968 2.645 6.880 1.00 97.50 89 ALA A C 1
ATOM 698 O O . ALA A 1 89 ? -4.475 2.828 7.989 1.00 97.50 89 ALA A O 1
ATOM 699 N N . LEU A 1 90 ? -3.893 3.616 5.967 1.00 95.75 90 LEU A N 1
ATOM 700 C CA . LEU A 1 90 ? -4.366 4.979 6.199 1.00 95.75 90 LEU A CA 1
ATOM 701 C C . LEU A 1 90 ? -5.884 5.061 6.329 1.00 95.75 90 LEU A C 1
ATOM 703 O O . LEU A 1 90 ? -6.368 5.779 7.199 1.00 95.75 90 LEU A O 1
ATOM 707 N N . ALA A 1 91 ? -6.646 4.323 5.522 1.00 96.75 91 ALA A N 1
ATOM 708 C CA . ALA A 1 91 ? -8.101 4.312 5.631 1.00 96.75 91 ALA A CA 1
ATOM 709 C C . ALA A 1 91 ? -8.556 3.756 6.994 1.00 96.75 91 ALA A C 1
ATOM 711 O O . ALA A 1 91 ? -9.432 4.317 7.657 1.00 96.75 91 ALA A O 1
ATOM 712 N N . ARG A 1 92 ? -7.906 2.693 7.473 1.00 96.88 92 ARG A N 1
ATOM 713 C CA . ARG A 1 92 ? -8.149 2.158 8.816 1.00 96.88 92 ARG A CA 1
ATOM 714 C C . ARG A 1 92 ? -7.792 3.160 9.908 1.00 96.88 92 ARG A C 1
ATOM 716 O O . ARG A 1 92 ? -8.583 3.334 10.828 1.00 96.88 92 ARG A O 1
ATOM 723 N N . ALA A 1 93 ? -6.652 3.837 9.789 1.00 95.00 93 ALA A N 1
ATOM 724 C CA . ALA A 1 93 ? -6.221 4.855 10.745 1.00 95.00 93 ALA A CA 1
ATOM 725 C C . ALA A 1 93 ? -7.120 6.101 10.763 1.00 95.00 93 ALA A C 1
ATOM 727 O O . ALA A 1 93 ? -7.321 6.688 11.822 1.00 95.00 93 ALA A O 1
ATOM 728 N N . ALA A 1 94 ? -7.654 6.503 9.607 1.00 93.06 94 ALA A N 1
ATOM 729 C CA . ALA A 1 94 ? -8.598 7.610 9.495 1.00 93.06 94 ALA A CA 1
ATOM 730 C C . ALA A 1 94 ? -9.958 7.263 10.125 1.00 93.06 94 ALA A C 1
ATOM 732 O O . ALA A 1 94 ? -10.628 8.134 10.668 1.00 93.06 94 ALA A O 1
ATOM 733 N N . GLY A 1 95 ? -10.344 5.982 10.095 1.00 93.38 95 GLY A N 1
ATOM 734 C CA . GLY A 1 95 ? -11.591 5.489 10.675 1.00 93.38 95 GLY A CA 1
ATOM 735 C C . GLY A 1 95 ? -12.714 5.323 9.653 1.00 93.38 95 GLY A C 1
ATOM 736 O O . GLY A 1 95 ? -13.873 5.605 9.964 1.00 93.38 95 GLY A O 1
ATOM 737 N N . TYR A 1 96 ? -12.397 4.920 8.418 1.00 96.75 96 TYR A N 1
ATOM 738 C CA . TYR A 1 96 ? -13.429 4.442 7.493 1.00 96.75 96 TYR A CA 1
ATOM 739 C C . TYR A 1 96 ? -14.052 3.152 8.032 1.00 96.75 96 TYR A C 1
ATOM 741 O O . TYR A 1 96 ? -13.337 2.241 8.448 1.00 96.75 96 TYR A O 1
ATOM 749 N N . GLU A 1 97 ? -15.382 3.053 7.988 1.00 95.00 97 GLU A N 1
ATOM 750 C CA . GLU A 1 97 ? -16.093 1.849 8.446 1.00 95.00 97 GLU A CA 1
ATOM 751 C C . GLU A 1 97 ? -16.003 0.718 7.412 1.00 95.00 97 GLU A C 1
ATOM 753 O O . GLU A 1 97 ? -15.945 -0.460 7.761 1.00 95.00 97 GLU A O 1
ATOM 758 N N . ARG A 1 98 ? -15.980 1.074 6.122 1.00 96.00 98 ARG A N 1
ATOM 759 C CA . ARG A 1 98 ? -15.880 0.131 5.003 1.00 96.00 98 ARG A CA 1
ATOM 760 C C . ARG A 1 98 ? -14.899 0.650 3.965 1.00 96.00 98 ARG A C 1
ATOM 762 O O . ARG A 1 98 ? -14.858 1.852 3.705 1.00 96.00 98 ARG A O 1
ATOM 769 N N . ILE A 1 99 ? -14.127 -0.268 3.389 1.00 97.00 99 ILE A N 1
ATOM 770 C CA . ILE A 1 99 ? -13.089 0.014 2.396 1.00 97.00 99 ILE A CA 1
ATOM 771 C C . ILE A 1 99 ? -13.290 -0.940 1.215 1.00 97.00 99 ILE A C 1
ATOM 773 O O . ILE A 1 99 ? -13.211 -2.157 1.380 1.00 97.00 99 ILE A O 1
ATOM 777 N N . GLY A 1 100 ? -13.576 -0.385 0.043 1.00 96.19 100 GLY A N 1
ATOM 778 C CA . GLY A 1 100 ? -13.740 -1.085 -1.223 1.00 96.19 100 GLY A CA 1
ATOM 779 C C . GLY A 1 100 ? -12.525 -0.889 -2.124 1.00 96.19 100 GLY A C 1
ATOM 780 O O . GLY A 1 100 ? -12.019 0.222 -2.280 1.00 96.19 100 GLY A O 1
ATOM 781 N N . TRP A 1 101 ? -12.064 -1.984 -2.727 1.00 96.56 101 TRP A N 1
ATOM 782 C CA . TRP A 1 101 ? -10.972 -1.980 -3.696 1.00 96.56 101 TRP A CA 1
ATOM 783 C C . TRP A 1 101 ? -11.519 -2.130 -5.115 1.00 96.56 101 TRP A C 1
ATOM 785 O O . TRP A 1 101 ? -12.215 -3.105 -5.409 1.00 96.56 101 TRP A O 1
ATOM 795 N N . TYR A 1 102 ? -11.182 -1.192 -5.998 1.00 94.06 102 TYR A N 1
ATOM 796 C CA . TYR A 1 102 ? -11.577 -1.241 -7.405 1.00 94.06 102 TYR A CA 1
ATOM 797 C C . TYR A 1 102 ? -10.403 -1.733 -8.262 1.00 94.06 102 TYR A C 1
ATOM 799 O O . TYR A 1 102 ? -9.497 -0.965 -8.531 1.00 94.06 102 TYR A O 1
ATOM 807 N N . SER A 1 103 ? -10.329 -2.978 -8.723 1.00 91.94 103 SER A N 1
ATOM 808 C CA . SER A 1 103 ? -11.356 -4.020 -8.690 1.00 91.94 103 SER A CA 1
ATOM 809 C C . SER A 1 103 ? -10.742 -5.399 -8.430 1.00 91.94 103 SER A C 1
ATOM 811 O O . SER A 1 103 ? -9.524 -5.573 -8.381 1.00 91.94 103 SER A O 1
ATOM 813 N N . MET A 1 104 ? -11.588 -6.415 -8.249 1.00 93.44 104 MET A N 1
ATOM 814 C CA . MET A 1 104 ? -11.119 -7.792 -8.065 1.00 93.44 104 MET A CA 1
ATOM 815 C C . MET A 1 104 ? -10.493 -8.366 -9.344 1.00 93.44 104 MET A C 1
ATOM 817 O O . MET A 1 104 ? -9.439 -8.993 -9.276 1.00 93.44 104 MET A O 1
ATOM 821 N N . VAL A 1 105 ? -11.125 -8.142 -10.496 1.00 91.50 105 VAL A N 1
ATOM 822 C CA . VAL A 1 105 ? -10.719 -8.684 -11.801 1.00 91.50 105 VAL A CA 1
ATOM 823 C C . VAL A 1 105 ? -10.690 -7.541 -12.809 1.00 91.50 105 VAL A C 1
ATOM 825 O O . VAL A 1 105 ? -11.567 -6.673 -12.772 1.00 91.50 105 VAL A O 1
ATOM 828 N N . ASP A 1 106 ? -9.682 -7.532 -13.683 1.00 88.25 106 ASP A N 1
ATOM 829 C CA . ASP A 1 106 ? -9.660 -6.644 -14.845 1.00 88.25 106 ASP A CA 1
ATOM 830 C C . ASP A 1 106 ? -10.938 -6.824 -15.666 1.00 88.25 106 ASP A C 1
ATOM 832 O O . ASP A 1 106 ? -11.445 -7.937 -15.826 1.00 88.25 106 ASP A O 1
ATOM 836 N N . HIS A 1 107 ? -11.445 -5.722 -16.210 1.00 80.00 107 HIS A N 1
ATOM 837 C CA . HIS A 1 107 ? -12.556 -5.811 -17.138 1.00 80.00 107 HIS A CA 1
ATOM 838 C C . HIS A 1 107 ? -12.139 -6.610 -18.376 1.00 80.00 107 HIS A C 1
ATOM 840 O O . HIS A 1 107 ? -10.985 -6.556 -18.820 1.00 80.00 107 HIS A O 1
ATOM 846 N N . ASP A 1 108 ? -13.088 -7.349 -18.948 1.00 68.69 108 ASP A N 1
ATOM 847 C CA . ASP A 1 108 ? -12.854 -7.993 -20.231 1.00 68.69 108 ASP A CA 1
ATOM 848 C C . ASP A 1 108 ? -12.735 -6.953 -21.360 1.00 68.69 108 ASP A C 1
ATOM 850 O O . ASP A 1 108 ? -13.081 -5.773 -21.215 1.00 68.69 108 ASP A O 1
ATOM 854 N N . ALA A 1 109 ? -12.250 -7.406 -22.518 1.00 63.81 109 ALA A N 1
ATOM 855 C CA . ALA A 1 109 ? -12.059 -6.559 -23.693 1.00 63.81 109 ALA A CA 1
ATOM 856 C C . ALA A 1 109 ? -13.365 -5.929 -24.223 1.00 63.81 109 ALA A C 1
ATOM 858 O O . ALA A 1 109 ? -13.304 -4.987 -25.009 1.00 63.81 109 ALA A O 1
ATOM 859 N N . SER A 1 110 ? -14.538 -6.430 -23.813 1.00 60.56 110 SER A N 1
ATOM 860 C CA . SER A 1 110 ? -15.843 -5.931 -24.258 1.00 60.56 110 SER A CA 1
ATOM 861 C C . SER A 1 110 ? -16.350 -4.738 -23.442 1.00 60.56 110 SER A C 1
ATOM 863 O O . SER A 1 110 ? -17.218 -4.003 -23.906 1.00 60.56 110 SER A O 1
ATOM 865 N N . SER A 1 111 ? -15.770 -4.494 -22.264 1.00 61.47 111 SER A N 1
ATOM 866 C CA . SER A 1 111 ? -16.150 -3.394 -21.367 1.00 61.47 111 SER A CA 1
ATOM 867 C C . SER A 1 111 ? -15.853 -1.986 -21.897 1.00 61.47 111 SER A C 1
ATOM 869 O O . SER A 1 111 ? -16.376 -1.010 -21.361 1.00 61.47 111 SER A O 1
ATOM 871 N N . GLY A 1 112 ? -14.976 -1.852 -22.898 1.00 60.81 112 GLY A N 1
ATOM 872 C CA . GLY A 1 112 ? -14.465 -0.556 -23.361 1.00 60.81 112 GLY A CA 1
ATOM 873 C C . GLY A 1 112 ? -13.543 0.162 -22.361 1.00 60.81 112 GLY A C 1
ATOM 874 O O . GLY A 1 112 ? -13.029 1.233 -22.682 1.00 60.81 112 GLY A O 1
ATOM 875 N N . ILE A 1 113 ? -13.300 -0.417 -21.178 1.00 66.06 113 ILE A N 1
ATOM 876 C CA . ILE A 1 113 ? -12.353 0.084 -20.178 1.00 66.06 113 ILE A CA 1
ATOM 877 C C . ILE A 1 113 ? -11.006 -0.587 -20.445 1.00 66.06 113 ILE A C 1
ATOM 879 O O . ILE A 1 113 ? -10.830 -1.778 -20.198 1.00 66.06 113 ILE A O 1
ATOM 883 N N . LEU A 1 114 ? -10.057 0.183 -20.982 1.00 65.50 114 LEU A N 1
ATOM 884 C CA . LEU A 1 114 ? -8.722 -0.320 -21.338 1.00 65.50 114 LEU A CA 1
ATOM 885 C C . LEU A 1 114 ? -7.770 -0.391 -20.134 1.00 65.50 114 LEU A C 1
ATOM 887 O O . LEU A 1 114 ? -6.810 -1.157 -20.144 1.00 65.50 114 LEU A O 1
ATOM 891 N N . ASP A 1 115 ? -8.055 0.370 -19.078 1.00 70.81 115 ASP A N 1
ATOM 892 C CA . ASP A 1 115 ? -7.192 0.448 -17.904 1.00 70.81 115 ASP A CA 1
ATOM 893 C C . ASP A 1 115 ? -7.162 -0.852 -17.093 1.00 70.81 115 ASP A C 1
ATOM 895 O O . ASP A 1 115 ? -8.183 -1.504 -16.857 1.00 70.81 115 ASP A O 1
ATOM 899 N N . ARG A 1 116 ? -5.962 -1.203 -16.619 1.00 86.19 116 ARG A N 1
ATOM 900 C CA . ARG A 1 116 ? -5.697 -2.412 -15.834 1.00 86.19 116 ARG A CA 1
ATOM 901 C C . ARG A 1 116 ? -5.753 -2.102 -14.344 1.00 86.19 116 ARG A C 1
ATOM 903 O O . ARG A 1 116 ? -4.846 -1.473 -13.808 1.00 86.19 116 ARG A O 1
ATOM 910 N N . TRP A 1 117 ? -6.813 -2.547 -13.681 1.00 90.94 117 TRP A N 1
ATOM 911 C CA . TRP A 1 117 ? -7.122 -2.239 -12.281 1.00 90.94 117 TRP A CA 1
ATOM 912 C C . TRP A 1 117 ? -7.104 -3.471 -11.375 1.00 90.94 117 TRP A C 1
ATOM 914 O O . TRP A 1 117 ? -6.887 -3.349 -10.174 1.00 90.94 117 TRP A O 1
ATOM 924 N N . GLY A 1 118 ? -7.353 -4.659 -11.915 1.00 92.69 118 GLY A N 1
ATOM 925 C CA . GLY A 1 118 ? -7.687 -5.841 -11.135 1.00 92.69 118 GLY A CA 1
ATOM 926 C C . GLY A 1 118 ? -6.607 -6.262 -10.138 1.00 92.69 118 GLY A C 1
ATOM 927 O O . GLY A 1 118 ? -5.416 -6.057 -10.354 1.00 92.69 118 GLY A O 1
ATOM 928 N N . LEU A 1 119 ? -7.014 -6.939 -9.064 1.00 94.38 119 LEU A N 1
ATOM 929 C CA . LEU A 1 119 ? -6.117 -7.833 -8.320 1.00 94.38 119 LEU A CA 1
ATOM 930 C C . LEU A 1 119 ? -5.743 -9.047 -9.184 1.00 94.38 119 LEU A C 1
ATOM 932 O O . LEU A 1 119 ? -4.619 -9.551 -9.127 1.00 94.38 119 LEU A O 1
ATOM 936 N N . LEU A 1 120 ? -6.696 -9.501 -9.996 1.00 90.25 120 LEU A N 1
ATOM 937 C CA . LEU A 1 120 ? -6.558 -10.549 -10.995 1.00 90.25 120 LEU A CA 1
ATOM 938 C C . LEU A 1 120 ? -6.652 -9.943 -12.398 1.00 90.25 120 LEU A C 1
ATOM 940 O O . LEU A 1 120 ? -7.403 -8.996 -12.632 1.00 90.25 120 LEU A O 1
ATOM 944 N N . ARG A 1 121 ? -5.916 -10.517 -13.345 1.00 87.12 121 ARG A N 1
ATOM 945 C CA . ARG A 1 121 ? -6.096 -10.242 -14.775 1.00 87.12 121 ARG A CA 1
ATOM 946 C C . ARG A 1 121 ? -7.415 -10.833 -15.274 1.00 87.12 121 ARG A C 1
ATOM 948 O O . ARG A 1 121 ? -8.042 -11.633 -14.582 1.00 87.12 121 ARG A O 1
ATOM 955 N N . ALA A 1 122 ? -7.804 -10.489 -16.501 1.00 84.00 122 ALA A N 1
ATOM 956 C CA . ALA A 1 122 ? -9.025 -11.005 -17.128 1.00 84.00 122 ALA A CA 1
ATOM 957 C C . ALA A 1 122 ? -9.024 -12.542 -17.276 1.00 84.00 122 ALA A C 1
ATOM 959 O O . ALA A 1 122 ? -10.081 -13.164 -17.249 1.00 84.00 122 ALA A O 1
ATOM 960 N N . ASP A 1 123 ? -7.845 -13.167 -17.380 1.00 81.62 123 ASP A N 1
ATOM 961 C CA . ASP A 1 123 ? -7.675 -14.628 -17.405 1.00 81.62 123 ASP A CA 1
ATOM 962 C C . ASP A 1 123 ? -7.676 -15.281 -16.005 1.00 81.62 123 ASP A C 1
ATOM 964 O O . ASP A 1 123 ? -7.472 -16.488 -15.876 1.00 81.62 123 ASP A O 1
ATOM 968 N N . GLY A 1 124 ? -7.888 -14.494 -14.945 1.00 82.38 124 GLY A N 1
ATOM 969 C CA . GLY A 1 124 ? -7.874 -14.940 -13.554 1.00 82.38 124 GLY A CA 1
ATOM 970 C C . GLY A 1 124 ? -6.477 -15.073 -12.939 1.00 82.38 124 GLY A C 1
ATOM 971 O O . GLY A 1 124 ? -6.368 -15.372 -11.748 1.00 82.38 124 GLY A O 1
ATOM 972 N N . SER A 1 125 ? -5.400 -14.836 -13.695 1.00 80.19 125 SER A N 1
ATOM 973 C CA . SER A 1 125 ? -4.045 -14.894 -13.147 1.00 80.19 125 SER A CA 1
ATOM 974 C C . SER A 1 125 ? -3.789 -13.738 -12.164 1.00 80.19 125 SER A C 1
ATOM 976 O O . SER A 1 125 ? -4.199 -12.598 -12.410 1.00 80.19 125 SER A O 1
ATOM 978 N N . PRO A 1 126 ? -3.104 -13.981 -11.032 1.00 84.62 126 PRO A N 1
ATOM 979 C CA . PRO A 1 126 ? -2.915 -12.954 -10.017 1.00 84.62 126 PRO A CA 1
ATOM 980 C C . PRO A 1 126 ? -1.850 -11.924 -10.412 1.00 84.62 126 PRO A C 1
ATOM 982 O O . PRO A 1 126 ? -0.799 -12.258 -10.973 1.00 84.62 126 PRO A O 1
ATOM 985 N N . ARG A 1 127 ? -2.097 -10.664 -10.044 1.00 84.19 127 ARG A N 1
ATOM 986 C CA . ARG A 1 127 ? -1.090 -9.593 -9.978 1.00 84.19 127 ARG A CA 1
ATOM 987 C C . ARG A 1 127 ? -0.478 -9.542 -8.567 1.00 84.19 127 ARG A C 1
ATOM 989 O O . ARG A 1 127 ? -1.082 -10.060 -7.626 1.00 84.19 127 ARG A O 1
ATOM 996 N N . PRO A 1 128 ? 0.689 -8.900 -8.368 1.00 85.12 128 PRO A N 1
ATOM 997 C CA . PRO A 1 128 ? 1.274 -8.700 -7.037 1.00 85.12 128 PRO A CA 1
ATOM 998 C C . PRO A 1 128 ? 0.296 -8.100 -6.010 1.00 85.12 128 PRO A C 1
ATOM 1000 O O . PRO A 1 128 ? 0.285 -8.521 -4.855 1.00 85.12 128 PRO A O 1
ATOM 1003 N N . ALA A 1 129 ? -0.594 -7.199 -6.441 1.00 90.56 129 ALA A N 1
ATOM 1004 C CA . ALA A 1 129 ? -1.630 -6.617 -5.589 1.00 90.56 129 ALA A CA 1
ATOM 1005 C C . ALA A 1 129 ? -2.582 -7.660 -4.969 1.00 90.56 129 ALA A C 1
ATOM 1007 O O . ALA A 1 129 ? -3.046 -7.459 -3.853 1.00 90.56 129 ALA A O 1
ATOM 1008 N N . PHE A 1 130 ? -2.824 -8.812 -5.608 1.00 92.94 130 PHE A N 1
ATOM 1009 C CA . PHE A 1 130 ? -3.616 -9.892 -5.003 1.00 92.94 130 PHE A CA 1
ATOM 1010 C C . PHE A 1 130 ? -2.977 -10.435 -3.715 1.00 92.94 130 PHE A C 1
ATOM 1012 O O . PHE A 1 130 ? -3.677 -10.730 -2.746 1.00 92.94 130 PHE A O 1
ATOM 1019 N N . LEU A 1 131 ? -1.644 -10.547 -3.677 1.00 85.38 131 LEU A N 1
ATOM 1020 C CA . LEU A 1 131 ? -0.923 -10.993 -2.481 1.00 85.38 131 LEU A CA 1
ATOM 1021 C C . LEU A 1 131 ? -0.980 -9.934 -1.378 1.00 85.38 131 LEU A C 1
ATOM 1023 O O . LEU A 1 131 ? -1.279 -10.269 -0.233 1.00 85.38 131 LEU A O 1
ATOM 1027 N N . ALA A 1 132 ? -0.802 -8.663 -1.742 1.00 92.50 132 ALA A N 1
ATOM 1028 C CA . ALA A 1 132 ? -0.975 -7.546 -0.817 1.00 92.50 132 ALA A CA 1
ATOM 1029 C C . ALA A 1 132 ? -2.393 -7.494 -0.238 1.00 92.50 132 ALA A C 1
ATOM 1031 O O . ALA A 1 132 ? -2.561 -7.290 0.962 1.00 92.50 132 ALA A O 1
ATOM 1032 N N . PHE A 1 133 ? -3.418 -7.757 -1.052 1.00 96.44 133 PHE A N 1
ATOM 1033 C CA . PHE A 1 133 ? -4.802 -7.816 -0.589 1.00 96.44 133 PHE A CA 1
ATOM 1034 C C . PHE A 1 133 ? -5.014 -8.915 0.454 1.00 96.44 133 PHE A C 1
ATOM 1036 O O . PHE A 1 133 ? -5.667 -8.684 1.474 1.00 96.44 133 PHE A O 1
ATOM 1043 N N . ARG A 1 134 ? -4.429 -10.102 0.245 1.00 93.50 134 ARG A N 1
ATOM 1044 C CA . ARG A 1 134 ? -4.463 -11.185 1.240 1.00 93.50 134 ARG A CA 1
ATOM 1045 C C . ARG A 1 134 ? -3.770 -10.780 2.537 1.00 93.50 134 ARG A C 1
ATOM 1047 O O . ARG A 1 134 ? -4.340 -10.984 3.604 1.00 93.50 134 ARG A O 1
ATOM 1054 N N . LEU A 1 135 ? -2.588 -10.174 2.439 1.00 92.25 135 LEU A N 1
ATOM 1055 C CA . LEU A 1 135 ? -1.818 -9.720 3.595 1.00 92.25 135 LEU A CA 1
ATOM 1056 C C . LEU A 1 135 ? -2.568 -8.642 4.395 1.00 92.25 135 LEU A C 1
ATOM 1058 O O . LEU A 1 135 ? -2.667 -8.726 5.618 1.00 92.25 135 LEU A O 1
ATOM 1062 N N . ALA A 1 136 ? -3.152 -7.657 3.710 1.00 96.19 136 ALA A N 1
ATOM 1063 C CA . ALA A 1 136 ? -3.982 -6.633 4.334 1.00 96.19 136 ALA A CA 1
ATOM 1064 C C . ALA A 1 136 ? -5.238 -7.229 4.980 1.00 96.19 136 ALA A C 1
ATOM 1066 O O . ALA A 1 136 ? -5.620 -6.818 6.074 1.00 96.19 136 ALA A O 1
ATOM 1067 N N . SER A 1 137 ? -5.860 -8.220 4.338 1.00 93.50 137 SER A N 1
ATOM 1068 C CA . SER A 1 137 ? -7.018 -8.924 4.897 1.00 93.50 137 SER A CA 1
ATOM 1069 C C . SER A 1 137 ? -6.671 -9.657 6.195 1.00 93.50 137 SER A C 1
ATOM 1071 O O . SER A 1 137 ? -7.456 -9.643 7.138 1.00 93.50 137 SER A O 1
ATOM 1073 N N . GLU A 1 138 ? -5.483 -10.260 6.255 1.00 91.25 138 GLU A N 1
ATOM 1074 C CA . GLU A 1 138 ? -4.990 -10.991 7.424 1.00 91.25 138 GLU A CA 1
ATOM 1075 C C . GLU A 1 138 ? -4.657 -10.060 8.597 1.00 91.25 138 GLU A C 1
ATOM 1077 O O . GLU A 1 138 ? -5.112 -10.290 9.719 1.00 91.25 138 GLU A O 1
ATOM 1082 N N . TYR A 1 139 ? -3.898 -8.992 8.342 1.00 92.75 139 TYR A N 1
ATOM 1083 C CA . TYR A 1 139 ? -3.322 -8.171 9.410 1.00 92.75 139 TYR A CA 1
ATOM 1084 C C . TYR A 1 139 ? -4.065 -6.866 9.693 1.00 92.75 139 TYR A C 1
ATOM 1086 O O . TYR A 1 139 ? -4.016 -6.371 10.816 1.00 92.75 139 TYR A O 1
ATOM 1094 N N . LEU A 1 140 ? -4.722 -6.282 8.691 1.00 94.50 140 LEU A N 1
ATOM 1095 C CA . LEU A 1 140 ? -5.185 -4.892 8.744 1.00 94.50 140 LEU A CA 1
ATOM 1096 C C . LEU A 1 140 ? -6.704 -4.755 8.664 1.00 94.50 140 LEU A C 1
ATOM 1098 O O . LEU A 1 140 ? -7.219 -3.711 9.045 1.00 94.50 140 LEU A O 1
ATOM 1102 N N . ALA A 1 141 ? -7.429 -5.755 8.148 1.00 87.50 141 ALA A N 1
ATOM 1103 C CA . ALA A 1 141 ? -8.858 -5.643 7.831 1.00 87.50 141 ALA A CA 1
ATOM 1104 C C . ALA A 1 141 ? -9.804 -6.084 8.959 1.00 87.50 141 ALA A C 1
ATOM 1106 O O . ALA A 1 141 ? -10.985 -5.743 8.934 1.00 87.50 141 ALA A O 1
ATOM 1107 N N . ARG A 1 142 ? -9.305 -6.775 9.986 1.00 88.19 142 ARG A N 1
ATOM 1108 C CA . ARG A 1 142 ? -10.134 -7.238 11.107 1.00 88.19 142 ARG A CA 1
ATOM 1109 C C . ARG A 1 142 ? -10.739 -6.074 11.905 1.00 88.19 142 ARG A C 1
ATOM 1111 O O . ARG A 1 142 ? -9.999 -5.139 12.223 1.00 88.19 142 ARG A O 1
ATOM 1118 N N . PRO A 1 143 ? -12.043 -6.088 12.231 1.00 83.38 143 PRO A N 1
ATOM 1119 C CA . PRO A 1 143 ? -12.703 -4.956 12.882 1.00 83.38 143 PRO A CA 1
ATOM 1120 C C . PRO A 1 143 ? -12.311 -4.788 14.357 1.00 83.38 143 PRO A C 1
ATOM 1122 O O . PRO A 1 143 ? -12.397 -3.684 14.881 1.00 83.38 143 PRO A O 1
ATOM 1125 N N . GLU A 1 144 ? -11.831 -5.843 15.023 1.00 83.94 144 GLU A N 1
ATOM 1126 C CA . GLU A 1 144 ? -11.406 -5.786 16.431 1.00 83.94 144 GLU A CA 1
ATOM 1127 C C . GLU A 1 144 ? -10.022 -5.147 16.610 1.00 83.94 144 GLU A C 1
ATOM 1129 O O . GLU A 1 144 ? -9.626 -4.808 17.725 1.00 83.94 144 GLU A O 1
ATOM 1134 N N . VAL A 1 145 ? -9.273 -5.000 15.516 1.00 87.25 145 VAL A N 1
ATOM 1135 C CA . VAL A 1 145 ? -7.930 -4.423 15.520 1.00 87.25 145 VAL A CA 1
ATOM 1136 C C . VAL A 1 145 ? -8.051 -2.903 15.478 1.00 87.25 145 VAL A C 1
ATOM 1138 O O . VAL A 1 145 ? -8.570 -2.333 14.516 1.00 87.25 145 VAL A O 1
ATOM 1141 N N . SER A 1 146 ? -7.565 -2.220 16.510 1.00 89.62 146 SER A N 1
ATOM 1142 C CA . SER A 1 146 ? -7.528 -0.753 16.494 1.00 89.62 146 SER A CA 1
ATOM 1143 C C . SER A 1 146 ? -6.431 -0.271 15.550 1.00 89.62 146 SER A C 1
ATOM 1145 O O . SER A 1 146 ? -5.389 -0.911 15.478 1.00 89.62 146 SER A O 1
ATOM 1147 N N . ALA A 1 147 ? -6.647 0.835 14.837 1.00 93.19 147 ALA A N 1
ATOM 1148 C CA . ALA A 1 147 ? -5.665 1.416 13.926 1.00 93.19 147 ALA A CA 1
ATOM 1149 C C . ALA A 1 147 ? -5.456 2.898 14.242 1.00 93.19 147 ALA A C 1
ATOM 1151 O O . ALA A 1 147 ? -6.422 3.620 14.483 1.00 93.19 147 ALA A O 1
ATOM 1152 N N . ARG A 1 148 ? -4.205 3.364 14.226 1.00 91.38 148 ARG A N 1
ATOM 1153 C CA . ARG A 1 148 ? -3.874 4.777 14.460 1.00 91.38 148 ARG A CA 1
ATOM 1154 C C . ARG A 1 148 ? -2.628 5.212 13.705 1.00 91.38 148 ARG A C 1
ATOM 1156 O O . ARG A 1 148 ? -1.648 4.470 13.618 1.00 91.38 148 ARG A O 1
ATOM 1163 N N . LEU A 1 149 ? -2.649 6.445 13.209 1.00 89.94 149 LEU A N 1
ATOM 1164 C CA . LEU A 1 149 ? -1.477 7.091 12.633 1.00 89.94 149 LEU A CA 1
ATOM 1165 C C . LEU A 1 149 ? -0.513 7.482 13.766 1.00 89.94 149 LEU A C 1
ATOM 1167 O O . LEU A 1 149 ? -0.905 8.148 14.722 1.00 89.94 149 LEU A O 1
ATOM 1171 N N . ALA A 1 150 ? 0.738 7.039 13.676 1.00 89.62 150 ALA A N 1
ATOM 1172 C CA . ALA A 1 150 ? 1.771 7.241 14.692 1.00 89.62 150 ALA A CA 1
ATOM 1173 C C . ALA A 1 150 ? 3.137 7.466 14.019 1.00 89.62 150 ALA A C 1
ATOM 1175 O O . ALA A 1 150 ? 4.033 6.629 14.150 1.00 89.62 150 ALA A O 1
ATOM 1176 N N . PRO A 1 151 ? 3.286 8.554 13.256 1.00 89.94 151 PRO A N 1
ATOM 1177 C CA . PRO A 1 151 ? 4.414 8.778 12.360 1.00 89.94 151 PRO A CA 1
ATOM 1178 C C . PRO A 1 151 ? 5.738 8.959 13.116 1.00 89.94 151 PRO A C 1
ATOM 1180 O O . PRO A 1 151 ? 5.752 9.186 14.327 1.00 89.94 151 PRO A O 1
ATOM 1183 N N . LEU A 1 152 ? 6.856 8.836 12.398 1.00 86.69 152 LEU A N 1
ATOM 1184 C CA . LEU A 1 152 ? 8.208 8.946 12.945 1.00 86.69 152 LEU A CA 1
ATOM 1185 C C . LEU A 1 152 ? 9.028 10.016 12.206 1.00 86.69 152 LEU A C 1
ATOM 1187 O O . LEU A 1 152 ? 8.871 10.245 11.005 1.00 86.69 152 LEU A O 1
ATOM 1191 N N . GLY A 1 153 ? 9.964 10.621 12.938 1.00 82.62 153 GLY A N 1
ATOM 1192 C CA . GLY A 1 153 ? 10.918 11.594 12.410 1.00 82.62 153 GLY A CA 1
ATOM 1193 C C . GLY A 1 153 ? 10.322 12.983 12.175 1.00 82.62 153 GLY A C 1
ATOM 1194 O O . GLY A 1 153 ? 9.333 13.365 12.797 1.00 82.62 153 GLY A O 1
ATOM 1195 N N . ASN A 1 154 ? 10.966 13.757 11.302 1.00 77.06 154 ASN A N 1
ATOM 1196 C CA . ASN A 1 154 ? 10.598 15.147 11.047 1.00 77.06 154 ASN A CA 1
ATOM 1197 C C . ASN A 1 154 ? 9.416 15.256 10.080 1.00 77.06 154 ASN A C 1
ATOM 1199 O O . ASN A 1 154 ? 9.251 14.429 9.177 1.00 77.06 154 ASN A O 1
ATOM 1203 N N . THR A 1 155 ? 8.648 16.327 10.248 1.00 76.06 155 THR A N 1
ATOM 1204 C CA . THR A 1 155 ? 7.691 16.813 9.258 1.00 76.06 155 THR A CA 1
ATOM 1205 C C . THR A 1 155 ? 8.414 17.271 7.991 1.00 76.06 155 THR A C 1
ATOM 1207 O O . THR A 1 155 ? 9.422 17.974 8.076 1.00 76.06 155 THR A O 1
ATOM 1210 N N . THR A 1 156 ? 7.877 16.925 6.827 1.00 67.19 156 THR A N 1
ATOM 1211 C CA . THR A 1 156 ? 8.334 17.346 5.498 1.00 67.19 156 THR A CA 1
ATOM 1212 C C . THR A 1 156 ? 7.195 18.053 4.752 1.00 67.19 156 THR A C 1
ATOM 1214 O O . THR A 1 156 ? 6.064 18.110 5.237 1.00 67.19 156 THR A O 1
ATOM 1217 N N . LEU A 1 157 ? 7.476 18.606 3.566 1.00 64.06 157 LEU A N 1
ATOM 1218 C CA . LEU A 1 157 ? 6.426 19.153 2.692 1.00 64.06 157 LEU A CA 1
ATOM 1219 C C . LEU A 1 157 ? 5.425 18.074 2.242 1.00 64.06 157 LEU A C 1
ATOM 1221 O O . LEU A 1 157 ? 4.252 18.379 2.047 1.00 64.06 157 LEU A O 1
ATOM 1225 N N . ASP A 1 158 ? 5.884 16.824 2.155 1.00 59.50 158 ASP A N 1
ATOM 1226 C CA . ASP A 1 158 ? 5.103 15.658 1.729 1.00 59.50 158 ASP A CA 1
ATOM 1227 C C . ASP A 1 158 ? 4.555 14.836 2.917 1.00 59.50 158 ASP A C 1
ATOM 1229 O O . ASP A 1 158 ? 4.159 13.681 2.759 1.00 59.50 158 ASP A O 1
ATOM 1233 N N . GLY A 1 159 ? 4.538 15.410 4.128 1.00 72.00 159 GLY A N 1
ATOM 1234 C CA . GLY A 1 159 ? 4.012 14.775 5.338 1.00 72.00 159 GLY A CA 1
ATOM 1235 C C . GLY A 1 159 ? 5.094 14.464 6.368 1.00 72.00 159 GLY A C 1
ATOM 1236 O O . GLY A 1 159 ? 5.600 15.366 7.028 1.00 72.00 159 GLY A O 1
ATOM 1237 N N . TRP A 1 160 ? 5.413 13.186 6.576 1.00 82.38 160 TRP A N 1
ATOM 1238 C CA . TRP A 1 160 ? 6.447 12.755 7.525 1.00 82.38 160 TRP A CA 1
ATOM 1239 C C . TRP A 1 160 ? 7.592 12.064 6.805 1.00 82.38 160 TRP A C 1
ATOM 1241 O O . TRP A 1 160 ? 7.377 11.326 5.846 1.00 82.38 160 TRP A O 1
ATOM 1251 N N . SER A 1 161 ? 8.806 12.221 7.332 1.00 87.56 161 SER A N 1
ATOM 1252 C CA . SER A 1 161 ? 9.972 11.463 6.860 1.00 87.56 161 SER A CA 1
ATOM 1253 C C . SER A 1 161 ? 9.728 9.943 6.890 1.00 87.56 161 SER A C 1
ATOM 1255 O O . SER A 1 161 ? 10.128 9.229 5.969 1.00 87.56 161 SER A O 1
ATOM 1257 N N . VAL A 1 162 ? 8.998 9.449 7.899 1.00 92.00 162 VAL A N 1
ATOM 1258 C CA . VAL A 1 162 ? 8.496 8.073 7.968 1.00 92.00 162 VAL A CA 1
ATOM 1259 C C . VAL A 1 162 ? 7.037 8.083 8.403 1.00 92.00 162 VAL A C 1
ATOM 1261 O O . VAL A 1 162 ? 6.699 8.504 9.513 1.00 92.00 162 VAL A O 1
ATOM 1264 N N . THR A 1 163 ? 6.164 7.559 7.549 1.00 92.56 163 THR A N 1
ATOM 1265 C CA . THR A 1 163 ? 4.780 7.302 7.938 1.00 92.56 163 THR A CA 1
ATOM 1266 C C . THR A 1 163 ? 4.703 5.941 8.603 1.00 92.56 163 THR A C 1
ATOM 1268 O O . THR A 1 163 ? 5.271 4.963 8.120 1.00 92.56 163 THR A O 1
ATOM 1271 N N . ARG A 1 164 ? 4.003 5.888 9.736 1.00 95.50 164 ARG A N 1
ATOM 1272 C CA . ARG A 1 164 ? 3.775 4.658 10.484 1.00 95.50 164 ARG A CA 1
ATOM 1273 C C . ARG A 1 164 ? 2.331 4.590 10.944 1.00 95.50 164 ARG A C 1
ATOM 1275 O O . ARG A 1 164 ? 1.836 5.528 11.568 1.00 95.50 164 ARG A O 1
ATOM 1282 N N . VAL A 1 165 ? 1.682 3.466 10.672 1.00 96.25 165 VAL A N 1
ATOM 1283 C CA . VAL A 1 165 ? 0.343 3.152 11.172 1.00 96.25 165 VAL A CA 1
ATOM 1284 C C . VAL A 1 165 ? 0.439 1.948 12.094 1.00 96.25 165 VAL A C 1
ATOM 1286 O O . VAL A 1 165 ? 0.979 0.914 11.706 1.00 96.25 165 VAL A O 1
ATOM 1289 N N . ILE A 1 166 ? -0.069 2.090 13.315 1.00 95.62 166 ILE A N 1
ATOM 1290 C CA . ILE A 1 166 ? -0.044 1.039 14.331 1.00 95.62 166 ILE A CA 1
ATOM 1291 C C . ILE A 1 166 ? -1.414 0.387 14.413 1.00 95.62 166 ILE A C 1
ATOM 1293 O O . ILE A 1 166 ? -2.427 1.073 14.538 1.00 95.62 166 ILE A O 1
ATOM 1297 N N . PHE A 1 167 ? -1.394 -0.938 14.375 1.00 95.12 167 PHE A N 1
ATOM 1298 C CA . PHE A 1 167 ? -2.517 -1.838 14.520 1.00 95.12 167 PHE A CA 1
ATOM 1299 C C . PHE A 1 167 ? -2.330 -2.655 15.796 1.00 95.12 167 PHE A C 1
ATOM 1301 O O . PHE A 1 167 ? -1.421 -3.482 15.869 1.00 95.12 167 PHE A O 1
ATOM 1308 N N . ASP A 1 168 ? -3.160 -2.414 16.806 1.00 92.00 168 ASP A N 1
ATOM 1309 C CA . ASP A 1 168 ? -3.117 -3.157 18.067 1.00 92.00 168 ASP A CA 1
ATOM 1310 C C . ASP A 1 168 ? -4.234 -4.207 18.102 1.00 92.00 168 ASP A C 1
ATOM 1312 O O . ASP A 1 168 ? -5.419 -3.872 18.000 1.00 92.00 168 ASP A O 1
ATOM 1316 N N . ASP A 1 169 ? -3.840 -5.470 18.277 1.00 90.06 169 ASP A N 1
ATOM 1317 C CA . ASP A 1 169 ? -4.722 -6.614 18.490 1.00 90.06 169 ASP A CA 1
ATOM 1318 C C . ASP A 1 169 ? -4.542 -7.144 19.916 1.00 90.06 169 ASP A C 1
ATOM 1320 O O . ASP A 1 169 ? -3.797 -8.091 20.193 1.00 90.06 169 ASP A O 1
ATOM 1324 N N . PHE A 1 170 ? -5.237 -6.494 20.849 1.00 84.25 170 PHE A N 1
ATOM 1325 C CA . PHE A 1 170 ? -5.167 -6.827 22.270 1.00 84.25 170 PHE A CA 1
ATOM 1326 C C . PHE A 1 170 ? -5.665 -8.242 22.575 1.00 84.25 170 PHE A C 1
ATOM 1328 O O . PHE A 1 170 ? -5.201 -8.847 23.539 1.00 84.25 170 PHE A O 1
ATOM 1335 N N . ALA A 1 171 ? -6.575 -8.779 21.756 1.00 85.19 171 ALA A N 1
ATOM 1336 C CA . ALA A 1 171 ? -7.101 -10.127 21.935 1.00 85.19 171 ALA A CA 1
ATOM 1337 C C . ALA A 1 171 ? -6.051 -11.201 21.614 1.00 85.19 171 ALA A C 1
ATOM 1339 O O . ALA A 1 171 ? -6.048 -12.258 22.241 1.00 85.19 171 ALA A O 1
ATOM 1340 N N . GLN A 1 172 ? -5.149 -10.931 20.665 1.00 88.12 172 GLN A N 1
ATOM 1341 C CA . GLN A 1 172 ? -4.092 -11.867 20.265 1.00 88.12 172 GLN A CA 1
ATOM 1342 C C . GLN A 1 172 ? -2.712 -11.526 20.835 1.00 88.12 172 GLN A C 1
ATOM 1344 O O . GLN A 1 172 ? -1.735 -12.191 20.491 1.00 88.12 172 GLN A O 1
ATOM 1349 N N . HIS A 1 173 ? -2.608 -10.514 21.705 1.00 90.06 173 HIS A N 1
ATOM 1350 C CA . HIS A 1 173 ? -1.320 -10.022 22.207 1.00 90.06 173 HIS A CA 1
ATOM 1351 C C . HIS A 1 173 ? -0.338 -9.724 21.062 1.00 90.06 173 HIS A C 1
ATOM 1353 O O . HIS A 1 173 ? 0.843 -10.093 21.114 1.00 90.06 173 HIS A O 1
ATOM 1359 N N . ALA A 1 174 ? -0.850 -9.085 20.008 1.00 92.81 174 ALA A N 1
ATOM 1360 C CA . ALA A 1 174 ? -0.118 -8.806 18.785 1.00 92.81 174 ALA A CA 1
ATOM 1361 C C . ALA A 1 174 ? -0.211 -7.326 18.403 1.00 92.81 174 ALA A C 1
ATOM 1363 O O . ALA A 1 174 ? -1.201 -6.645 18.678 1.00 92.81 174 ALA A O 1
ATOM 1364 N N . ARG A 1 175 ? 0.840 -6.837 17.747 1.00 94.81 175 ARG A N 1
ATOM 1365 C CA . ARG A 1 175 ? 0.902 -5.492 17.173 1.00 94.81 175 ARG A CA 1
ATOM 1366 C C . ARG A 1 175 ? 1.447 -5.591 15.761 1.00 94.81 175 ARG A C 1
ATOM 1368 O O . ARG A 1 175 ? 2.478 -6.215 15.539 1.00 94.81 175 ARG A O 1
ATOM 1375 N N . VAL A 1 176 ? 0.782 -4.942 14.817 1.00 96.94 176 VAL A N 1
ATOM 1376 C CA . VAL A 1 176 ? 1.286 -4.762 13.455 1.00 96.94 176 VAL A CA 1
ATOM 1377 C C . VAL A 1 176 ? 1.582 -3.285 13.259 1.00 96.94 176 VAL A C 1
ATOM 1379 O O . VAL A 1 176 ? 0.754 -2.433 13.557 1.00 96.94 176 VAL A O 1
ATOM 1382 N N . GLN A 1 177 ? 2.769 -2.953 12.774 1.00 97.31 177 GLN A N 1
ATOM 1383 C CA . GLN A 1 177 ? 3.123 -1.586 12.412 1.00 97.31 177 GLN A CA 1
ATOM 1384 C C . GLN A 1 177 ? 3.428 -1.565 10.917 1.00 97.31 177 GLN A C 1
ATOM 1386 O O . GLN A 1 177 ? 4.316 -2.282 10.468 1.00 97.31 177 GLN A O 1
ATOM 1391 N N . VAL A 1 178 ? 2.687 -0.774 10.145 1.00 98.19 178 VAL A N 1
ATOM 1392 C CA . VAL A 1 178 ? 2.950 -0.554 8.717 1.00 98.19 178 VAL A CA 1
ATOM 1393 C C . VAL A 1 178 ? 3.815 0.692 8.597 1.00 98.19 178 VAL A C 1
ATOM 1395 O O . VAL A 1 178 ? 3.411 1.739 9.101 1.00 98.19 178 VAL A O 1
ATOM 1398 N N . LEU A 1 179 ? 4.990 0.592 7.972 1.00 96.88 179 LEU A N 1
ATOM 1399 C CA . LEU A 1 179 ? 5.943 1.697 7.842 1.00 96.88 179 LEU A CA 1
ATOM 1400 C C . LEU A 1 179 ? 6.388 1.889 6.397 1.00 96.88 179 LEU A C 1
ATOM 1402 O O . LEU A 1 179 ? 6.716 0.919 5.720 1.00 96.88 179 LEU A O 1
ATOM 1406 N N . TRP A 1 180 ? 6.492 3.141 5.966 1.00 93.56 180 TRP A N 1
ATOM 1407 C CA . TRP A 1 180 ? 7.162 3.534 4.726 1.00 93.56 180 TRP A CA 1
ATOM 1408 C C . TRP A 1 180 ? 7.833 4.895 4.896 1.00 93.56 180 TRP A C 1
ATOM 1410 O O . TRP A 1 180 ? 7.518 5.653 5.818 1.00 93.56 180 TRP A O 1
ATOM 1420 N N . ARG A 1 181 ? 8.783 5.201 4.013 1.00 88.62 181 ARG A N 1
ATOM 1421 C CA . ARG A 1 181 ? 9.546 6.453 4.052 1.00 88.62 181 ARG A CA 1
ATOM 1422 C C . ARG A 1 181 ? 9.305 7.324 2.832 1.00 88.62 181 ARG A C 1
ATOM 1424 O O . ARG A 1 181 ? 9.037 6.807 1.749 1.00 88.62 181 ARG A O 1
ATOM 1431 N N . THR A 1 182 ? 9.485 8.624 3.019 1.00 86.94 182 THR A N 1
ATOM 1432 C CA . THR A 1 182 ? 9.707 9.584 1.931 1.00 86.94 182 THR A CA 1
ATOM 1433 C C . THR A 1 182 ? 11.205 9.683 1.618 1.00 86.94 182 THR A C 1
ATOM 1435 O O . THR A 1 182 ? 12.026 8.987 2.229 1.00 86.94 182 THR A O 1
ATOM 1438 N N . ALA A 1 183 ? 11.581 10.531 0.655 1.00 82.19 183 ALA A N 1
ATOM 1439 C CA . ALA A 1 183 ? 12.976 10.697 0.239 1.00 82.19 183 ALA A CA 1
ATOM 1440 C C . ALA A 1 183 ? 13.864 11.239 1.375 1.00 82.19 183 ALA A C 1
ATOM 1442 O O . ALA A 1 183 ? 15.041 10.889 1.458 1.00 82.19 183 ALA A O 1
ATOM 1443 N N . ASP A 1 184 ? 13.277 12.018 2.287 1.00 84.25 184 ASP A N 1
ATOM 1444 C CA . ASP A 1 184 ? 13.944 12.565 3.473 1.00 84.25 184 ASP A CA 1
ATOM 1445 C C . ASP A 1 184 ? 14.051 11.548 4.627 1.00 84.25 184 ASP A C 1
ATOM 1447 O O . ASP A 1 184 ? 14.696 11.807 5.645 1.00 84.25 184 ASP A O 1
ATOM 1451 N N . GLY A 1 185 ? 13.396 10.388 4.507 1.00 86.56 185 GLY A N 1
ATOM 1452 C CA . GLY A 1 185 ? 13.372 9.358 5.538 1.00 86.56 185 GLY A CA 1
ATOM 1453 C C . GLY A 1 185 ? 14.605 8.446 5.537 1.00 86.56 185 GLY A C 1
ATOM 1454 O O . GLY A 1 185 ? 15.155 8.116 4.477 1.00 86.56 185 GLY A O 1
ATOM 1455 N N . PRO A 1 186 ? 15.040 7.957 6.712 1.00 88.25 186 PRO A N 1
ATOM 1456 C CA . PRO A 1 186 ? 16.184 7.059 6.813 1.00 88.25 186 PRO A CA 1
ATOM 1457 C C . PRO A 1 186 ? 15.877 5.686 6.197 1.00 88.25 186 PRO A C 1
ATOM 1459 O O . PRO A 1 186 ? 14.756 5.192 6.261 1.00 88.25 186 PRO A O 1
ATOM 1462 N N . ALA A 1 187 ? 16.898 5.017 5.654 1.00 82.81 187 ALA A N 1
ATOM 1463 C CA . ALA A 1 187 ? 16.770 3.663 5.097 1.00 82.81 187 ALA A CA 1
ATOM 1464 C C . ALA A 1 187 ? 16.527 2.577 6.166 1.00 82.81 187 ALA A C 1
ATOM 1466 O O . ALA A 1 187 ? 16.288 1.413 5.851 1.00 82.81 187 ALA A O 1
ATOM 1467 N N . THR A 1 188 ? 16.637 2.922 7.446 1.00 88.12 188 THR A N 1
ATOM 1468 C CA . THR A 1 188 ? 16.387 2.023 8.572 1.00 88.12 188 THR A CA 1
ATOM 1469 C C . THR A 1 188 ? 15.920 2.841 9.766 1.00 88.12 188 THR A C 1
ATOM 1471 O O . THR A 1 188 ? 16.479 3.901 10.042 1.00 88.12 188 THR A O 1
ATOM 1474 N N . VAL A 1 189 ? 14.921 2.335 10.483 1.00 91.25 189 VAL A N 1
ATOM 1475 C CA . VAL A 1 189 ? 14.435 2.917 11.739 1.00 91.25 189 VAL A CA 1
ATOM 1476 C C . VAL A 1 189 ? 14.526 1.904 12.872 1.00 91.25 189 VAL A C 1
ATOM 1478 O O . VAL A 1 189 ? 14.372 0.704 12.654 1.00 91.25 189 VAL A O 1
ATOM 1481 N N . ASN A 1 190 ? 14.763 2.393 14.087 1.00 92.69 190 ASN A N 1
ATOM 1482 C CA . ASN A 1 190 ? 14.644 1.598 15.304 1.00 92.69 190 ASN A CA 1
ATOM 1483 C C . ASN A 1 190 ? 13.264 1.861 15.909 1.00 92.69 190 ASN A C 1
ATOM 1485 O O . ASN A 1 190 ? 12.955 2.993 16.276 1.00 92.69 190 ASN A O 1
ATOM 1489 N N . VAL A 1 191 ? 12.434 0.826 15.973 1.00 93.19 191 VAL A N 1
ATOM 1490 C CA . VAL A 1 191 ? 11.078 0.887 16.527 1.00 93.19 191 VAL A CA 1
ATOM 1491 C C . VAL A 1 191 ? 11.098 0.262 17.911 1.00 93.19 191 VAL A C 1
ATOM 1493 O O . VAL A 1 191 ? 11.527 -0.881 18.040 1.00 93.19 191 VAL A O 1
ATOM 1496 N N . GLU A 1 192 ? 10.645 0.980 18.939 1.00 92.50 192 GLU A N 1
ATOM 1497 C CA . GLU A 1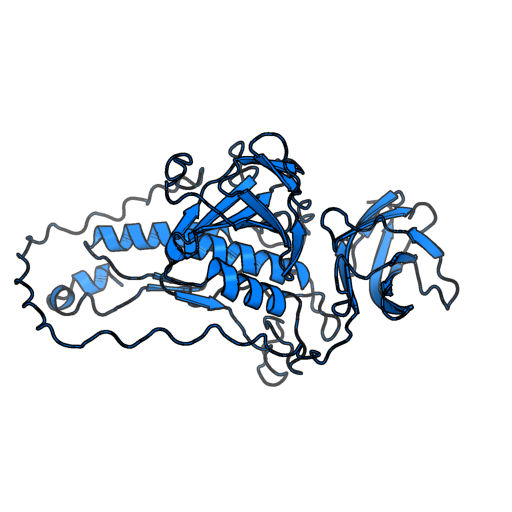 192 ? 10.559 0.431 20.296 1.00 92.50 192 GLU A CA 1
ATOM 1498 C C . GLU A 1 192 ? 9.771 -0.886 20.300 1.00 92.50 192 GLU A C 1
ATOM 1500 O O . GLU A 1 192 ? 8.696 -0.987 19.703 1.00 92.50 192 GLU A O 1
ATOM 1505 N N . ALA A 1 193 ? 10.344 -1.912 20.928 1.00 92.25 193 ALA A N 1
ATOM 1506 C CA . ALA A 1 193 ? 9.770 -3.246 20.936 1.00 92.25 193 ALA A CA 1
ATOM 1507 C C . ALA A 1 193 ? 8.556 -3.300 21.873 1.00 92.25 193 ALA A C 1
ATOM 1509 O O . ALA A 1 193 ? 8.692 -3.163 23.088 1.00 92.25 193 ALA A O 1
ATOM 1510 N N . ALA A 1 194 ? 7.381 -3.560 21.303 1.00 91.19 194 ALA A N 1
ATOM 1511 C CA . ALA A 1 194 ? 6.150 -3.827 22.037 1.00 91.19 194 ALA A CA 1
ATOM 1512 C C . ALA A 1 194 ? 6.020 -5.304 22.431 1.00 91.19 194 ALA A C 1
ATOM 1514 O O . ALA A 1 194 ? 5.437 -5.621 23.470 1.00 91.19 194 ALA A O 1
ATOM 1515 N N . GLY A 1 195 ? 6.545 -6.202 21.591 1.00 90.94 195 GLY A N 1
ATOM 1516 C CA . GLY A 1 195 ? 6.512 -7.652 21.780 1.00 90.94 195 GLY A CA 1
ATOM 1517 C C . GLY A 1 195 ? 7.866 -8.280 22.110 1.00 90.94 195 GLY A C 1
ATOM 1518 O O . GLY A 1 195 ? 8.924 -7.649 22.046 1.00 90.94 195 GLY A O 1
ATOM 1519 N N . SER A 1 196 ? 7.837 -9.572 22.440 1.00 92.00 196 SER A N 1
ATOM 1520 C CA . SER A 1 196 ? 9.036 -10.382 22.703 1.00 92.00 196 SER A CA 1
ATOM 1521 C C . SER A 1 196 ? 9.677 -10.941 21.429 1.00 92.00 196 SER A C 1
ATOM 1523 O O . SER A 1 196 ? 10.871 -11.240 21.422 1.00 92.00 196 SER A O 1
ATOM 1525 N N . ALA A 1 197 ? 8.908 -11.051 20.344 1.00 93.06 197 ALA A N 1
ATOM 1526 C CA . ALA A 1 197 ? 9.370 -11.491 19.033 1.00 93.06 197 ALA A CA 1
ATOM 1527 C C . ALA A 1 197 ? 8.700 -10.673 17.929 1.00 93.06 197 ALA A C 1
ATOM 1529 O O . ALA A 1 197 ? 7.552 -10.251 18.084 1.00 93.06 197 ALA A O 1
ATOM 1530 N N . ALA A 1 198 ? 9.400 -10.487 16.808 1.00 95.00 198 ALA A N 1
ATOM 1531 C CA . ALA A 1 198 ? 8.860 -9.766 15.668 1.00 95.00 198 ALA A CA 1
ATOM 1532 C C . ALA A 1 198 ? 9.363 -10.296 14.321 1.00 95.00 198 ALA A C 1
ATOM 1534 O O . ALA A 1 198 ? 10.440 -10.890 14.219 1.00 95.00 198 ALA A O 1
ATOM 1535 N N . ARG A 1 199 ? 8.580 -10.046 13.271 1.00 91.88 199 ARG A N 1
ATOM 1536 C CA . ARG A 1 199 ? 8.931 -10.281 11.865 1.00 91.88 199 ARG A CA 1
ATOM 1537 C C . ARG A 1 199 ? 8.772 -8.993 11.070 1.00 91.88 199 ARG A C 1
ATOM 1539 O O . ARG A 1 199 ? 7.840 -8.240 11.321 1.00 91.88 199 ARG A O 1
ATOM 1546 N N . VAL A 1 200 ? 9.648 -8.768 10.096 1.00 85.44 200 VAL A N 1
ATOM 1547 C CA . VAL A 1 200 ? 9.472 -7.721 9.079 1.00 85.44 200 VAL A CA 1
ATOM 1548 C C . VAL A 1 200 ? 9.005 -8.397 7.800 1.00 85.44 200 VAL A C 1
ATOM 1550 O O . VAL A 1 200 ? 9.698 -9.290 7.311 1.00 85.44 200 VAL A O 1
ATOM 1553 N N . ILE A 1 201 ? 7.837 -8.001 7.301 1.00 83.50 201 ILE A N 1
ATOM 1554 C CA . ILE A 1 201 ? 7.143 -8.594 6.157 1.00 83.50 201 ILE A CA 1
ATOM 1555 C C . ILE A 1 201 ? 6.960 -7.531 5.065 1.00 83.50 201 ILE A C 1
ATOM 1557 O O . ILE A 1 201 ? 6.611 -6.390 5.359 1.00 83.50 201 ILE A O 1
ATOM 1561 N N . ASP A 1 202 ? 7.214 -7.889 3.812 1.00 81.50 202 ASP A N 1
ATOM 1562 C CA . ASP A 1 202 ? 6.978 -7.051 2.638 1.00 81.50 202 ASP A CA 1
ATOM 1563 C C . ASP A 1 202 ? 5.506 -7.120 2.165 1.00 81.50 202 ASP A C 1
ATOM 1565 O O . ASP A 1 202 ? 4.736 -7.956 2.647 1.00 81.50 202 ASP A O 1
ATOM 1569 N N . PRO A 1 203 ? 5.079 -6.284 1.200 1.00 79.50 203 PRO A N 1
ATOM 1570 C CA . PRO A 1 203 ? 3.693 -6.270 0.720 1.00 79.50 203 PRO A CA 1
ATOM 1571 C C . PRO A 1 203 ? 3.242 -7.563 0.035 1.00 79.50 203 PRO A C 1
ATOM 1573 O O . PRO A 1 203 ? 2.053 -7.751 -0.190 1.00 79.50 203 PRO A O 1
ATOM 1576 N N . LEU A 1 204 ? 4.164 -8.457 -0.322 1.00 76.56 204 LEU A N 1
ATOM 1577 C CA . LEU A 1 204 ? 3.854 -9.726 -0.979 1.00 76.56 204 LEU A CA 1
ATOM 1578 C C . LEU A 1 204 ? 3.750 -10.887 0.020 1.00 76.56 204 LEU A C 1
ATOM 1580 O O . LEU A 1 204 ? 3.434 -12.008 -0.381 1.00 76.56 204 LEU A O 1
ATOM 1584 N N . GLY A 1 205 ? 3.967 -10.612 1.311 1.00 71.56 205 GLY A N 1
ATOM 1585 C CA . GLY A 1 205 ? 3.840 -11.561 2.412 1.00 71.56 205 GLY A CA 1
ATOM 1586 C C . GLY A 1 205 ? 5.143 -12.259 2.798 1.00 71.56 205 GLY A C 1
ATOM 1587 O O . GLY A 1 205 ? 5.132 -13.133 3.670 1.00 71.56 205 GLY A O 1
ATOM 1588 N N . PHE A 1 206 ? 6.277 -11.882 2.205 1.00 68.25 206 PHE A N 1
ATOM 1589 C CA . PHE A 1 206 ? 7.566 -12.459 2.574 1.00 68.25 206 PHE A CA 1
ATOM 1590 C C . PHE A 1 206 ? 8.173 -11.703 3.729 1.00 68.25 206 PHE A C 1
ATOM 1592 O O . PHE A 1 206 ? 8.224 -10.479 3.730 1.00 68.25 206 PHE A O 1
ATOM 1599 N N . GLY A 1 207 ? 8.699 -12.430 4.707 1.00 72.88 207 GLY A N 1
ATOM 1600 C CA . GLY A 1 207 ? 9.305 -11.779 5.849 1.00 72.88 207 GLY A CA 1
ATOM 1601 C C . GLY A 1 207 ? 10.295 -12.635 6.597 1.00 72.88 207 GLY A C 1
ATOM 1602 O O . GLY A 1 207 ? 10.204 -13.863 6.610 1.00 72.88 207 GLY A O 1
ATOM 1603 N N . ALA A 1 208 ? 11.213 -11.952 7.265 1.00 72.56 208 ALA A N 1
ATOM 1604 C CA . ALA A 1 208 ? 12.231 -12.535 8.123 1.00 72.56 208 ALA A CA 1
ATOM 1605 C C . ALA A 1 208 ? 11.988 -12.128 9.580 1.00 72.56 208 ALA A C 1
ATOM 1607 O O . ALA A 1 208 ? 11.234 -11.194 9.857 1.00 72.56 208 ALA A O 1
ATOM 1608 N N . ALA A 1 209 ? 12.637 -12.820 10.517 1.00 81.56 209 ALA A N 1
ATOM 1609 C CA . ALA A 1 209 ? 12.688 -12.356 11.898 1.00 81.56 209 ALA A CA 1
ATOM 1610 C C . ALA A 1 209 ? 13.312 -10.950 11.949 1.00 81.56 209 ALA A C 1
ATOM 1612 O O . ALA A 1 209 ? 14.336 -10.694 11.308 1.00 81.56 209 ALA A O 1
ATOM 1613 N N . ALA A 1 210 ? 12.685 -10.041 12.692 1.00 84.19 210 ALA A N 1
ATOM 1614 C CA . ALA A 1 210 ? 13.208 -8.701 12.891 1.00 84.19 210 ALA A CA 1
ATOM 1615 C C . ALA A 1 210 ? 14.493 -8.769 13.725 1.00 84.19 210 ALA A C 1
ATOM 1617 O O . ALA A 1 210 ? 14.589 -9.530 14.693 1.00 84.19 210 ALA A O 1
ATOM 1618 N N . ARG A 1 211 ? 15.491 -7.960 13.365 1.00 84.56 211 ARG A N 1
ATOM 1619 C CA . ARG A 1 211 ? 16.718 -7.856 14.157 1.00 84.56 211 ARG A CA 1
ATOM 1620 C C . ARG A 1 211 ? 16.449 -6.993 15.379 1.00 84.56 211 ARG A C 1
ATOM 1622 O O . ARG A 1 211 ? 15.903 -5.900 15.254 1.00 84.56 211 ARG A O 1
ATOM 1629 N N . ARG A 1 212 ? 16.845 -7.479 16.552 1.00 89.44 212 ARG A N 1
ATOM 1630 C CA . ARG A 1 212 ? 16.734 -6.729 17.804 1.00 89.44 212 ARG A CA 1
ATOM 1631 C C . ARG A 1 212 ? 18.006 -5.916 18.034 1.00 89.44 212 ARG A C 1
ATOM 1633 O O . ARG A 1 212 ? 19.101 -6.448 17.880 1.00 89.44 212 ARG A O 1
ATOM 1640 N N . SER A 1 213 ? 17.845 -4.653 18.407 1.00 86.81 213 SER A N 1
ATOM 1641 C CA . SER A 1 213 ? 18.907 -3.758 18.867 1.00 86.81 213 SER A CA 1
ATOM 1642 C C . SER A 1 213 ? 18.440 -3.143 20.180 1.00 86.81 213 SER A C 1
ATOM 1644 O O . SER A 1 213 ? 17.499 -2.352 20.187 1.00 86.81 213 SER A O 1
ATOM 1646 N N . ASP A 1 214 ? 19.047 -3.548 21.293 1.00 86.69 214 ASP A N 1
ATOM 1647 C CA . ASP A 1 214 ? 18.621 -3.178 22.648 1.00 86.69 214 ASP A CA 1
ATOM 1648 C C . ASP A 1 214 ? 17.118 -3.443 22.888 1.00 86.69 214 ASP A C 1
ATOM 1650 O O . ASP A 1 214 ? 16.664 -4.590 22.816 1.00 86.69 214 ASP A O 1
ATOM 1654 N N . ASN A 1 215 ? 16.338 -2.388 23.145 1.00 89.12 215 ASN A N 1
ATOM 1655 C CA . ASN A 1 215 ? 14.888 -2.426 23.359 1.00 89.12 215 ASN A CA 1
ATOM 1656 C C . ASN A 1 215 ? 14.087 -2.080 22.094 1.00 89.12 215 ASN A C 1
ATOM 1658 O O . ASN A 1 215 ? 12.935 -1.663 22.181 1.00 89.12 215 ASN A O 1
ATOM 1662 N N . SER A 1 216 ? 14.682 -2.202 20.910 1.00 93.44 216 SER A N 1
ATOM 1663 C CA . SER A 1 216 ? 14.042 -1.846 19.643 1.00 93.44 216 SER A CA 1
ATOM 1664 C C . SER A 1 216 ? 14.222 -2.918 18.570 1.00 93.44 216 SER A C 1
ATOM 1666 O O . SER A 1 216 ? 15.177 -3.697 18.579 1.00 93.44 216 SER A O 1
ATOM 1668 N N . TRP A 1 217 ? 13.301 -2.936 17.614 1.00 94.06 217 TRP A N 1
ATOM 1669 C CA . TRP A 1 217 ? 13.409 -3.662 16.359 1.00 94.06 217 TRP A CA 1
ATOM 1670 C C . TRP A 1 217 ? 14.033 -2.765 15.298 1.00 94.06 217 TRP A C 1
ATOM 1672 O O . TRP A 1 217 ? 13.564 -1.653 15.057 1.00 94.06 217 TRP A O 1
ATOM 1682 N N . GLN A 1 218 ? 15.073 -3.262 14.639 1.00 90.19 218 GLN A N 1
ATOM 1683 C CA . GLN A 1 218 ? 15.646 -2.619 13.468 1.00 90.19 218 GLN A CA 1
ATOM 1684 C C . GLN A 1 218 ? 14.779 -2.953 12.249 1.00 90.19 218 GLN A C 1
ATOM 1686 O O . GLN A 1 218 ? 14.699 -4.113 11.832 1.00 90.19 218 GLN A O 1
ATOM 1691 N N . VAL A 1 219 ? 14.143 -1.935 11.675 1.00 91.19 219 VAL A N 1
ATOM 1692 C CA . VAL A 1 219 ? 13.237 -2.067 10.532 1.00 91.19 219 VAL A CA 1
ATOM 1693 C C . VAL A 1 219 ? 13.863 -1.408 9.300 1.00 91.19 219 VAL A C 1
ATOM 1695 O O . VAL A 1 219 ? 13.989 -0.180 9.271 1.00 91.19 219 VAL A O 1
ATOM 1698 N N . PRO A 1 220 ? 14.270 -2.184 8.280 1.00 82.31 220 PRO A N 1
ATOM 1699 C CA . PRO A 1 220 ? 14.717 -1.628 7.010 1.00 82.31 220 PRO A CA 1
ATOM 1700 C C . PRO A 1 220 ? 13.527 -1.040 6.244 1.00 82.31 220 PRO A C 1
ATOM 1702 O O . PRO A 1 220 ? 12.481 -1.677 6.132 1.00 82.31 220 PRO A O 1
ATOM 1705 N N . LEU A 1 221 ? 13.702 0.164 5.700 1.00 84.19 221 LEU A N 1
ATOM 1706 C CA . LEU A 1 221 ? 12.700 0.852 4.890 1.00 84.19 221 LEU A CA 1
ATOM 1707 C C . LEU A 1 221 ? 13.193 0.931 3.436 1.00 84.19 221 LEU A C 1
ATOM 1709 O O . LEU A 1 221 ? 14.220 1.577 3.176 1.00 84.19 221 LEU A O 1
ATOM 1713 N N . PRO A 1 222 ? 12.494 0.289 2.479 1.00 82.06 222 PRO A N 1
ATOM 1714 C CA . PRO A 1 222 ? 12.831 0.357 1.061 1.00 82.06 222 PRO A CA 1
ATOM 1715 C C . PRO A 1 222 ? 12.996 1.801 0.560 1.00 82.06 222 PRO A C 1
ATOM 1717 O O . PRO A 1 222 ? 12.396 2.730 1.110 1.00 82.06 222 PRO A O 1
ATOM 1720 N N . PRO A 1 223 ? 13.850 2.044 -0.447 1.00 73.38 223 PRO A N 1
ATOM 1721 C CA . PRO A 1 223 ? 13.984 3.365 -1.043 1.00 73.38 223 PRO A CA 1
ATOM 1722 C C . PRO A 1 223 ? 12.716 3.792 -1.754 1.00 73.38 223 PRO A C 1
ATOM 1724 O O . PRO A 1 223 ? 11.887 2.971 -2.146 1.00 73.38 223 PRO A O 1
ATOM 1727 N N . THR A 1 224 ? 12.595 5.104 -1.895 1.00 76.38 224 THR A N 1
ATOM 1728 C CA . THR A 1 224 ? 11.481 5.718 -2.589 1.00 76.38 224 THR A CA 1
ATOM 1729 C C . THR A 1 224 ? 11.512 5.404 -4.068 1.00 76.38 224 THR A C 1
ATOM 1731 O O . THR A 1 224 ? 12.576 5.294 -4.686 1.00 76.38 224 THR A O 1
ATOM 1734 N N . ARG A 1 225 ? 10.317 5.344 -4.644 1.00 75.00 225 ARG A N 1
ATOM 1735 C CA . ARG A 1 225 ? 10.124 5.472 -6.081 1.00 75.00 225 ARG A CA 1
ATOM 1736 C C . ARG A 1 225 ? 10.852 6.711 -6.623 1.00 75.00 225 ARG A C 1
ATOM 1738 O O . ARG A 1 225 ? 10.898 7.748 -5.962 1.00 75.00 225 ARG A O 1
ATOM 1745 N N . VAL A 1 226 ? 11.378 6.613 -7.842 1.00 70.44 226 VAL A N 1
ATOM 1746 C CA . VAL A 1 226 ? 11.833 7.782 -8.607 1.00 70.44 226 VAL A CA 1
ATOM 1747 C C . VAL A 1 226 ? 10.621 8.382 -9.334 1.00 70.44 226 VAL A C 1
ATOM 1749 O O . VAL A 1 226 ? 9.999 7.653 -10.108 1.00 70.44 226 VAL A O 1
ATOM 1752 N N . PRO A 1 227 ? 10.274 9.666 -9.116 1.00 71.94 227 PRO A N 1
ATOM 1753 C CA . PRO A 1 227 ? 9.171 10.307 -9.828 1.00 71.94 227 PRO A CA 1
ATOM 1754 C C . PRO A 1 227 ? 9.352 10.226 -11.349 1.00 71.94 227 PRO A C 1
ATOM 1756 O O . PRO A 1 227 ? 10.461 10.423 -11.857 1.00 71.94 227 PRO A O 1
ATOM 1759 N N . MET A 1 228 ? 8.265 9.981 -12.078 1.00 70.56 228 MET A N 1
ATOM 1760 C CA . MET A 1 228 ? 8.251 9.981 -13.542 1.00 70.56 228 MET A CA 1
ATOM 1761 C C . MET A 1 228 ? 7.623 11.274 -14.077 1.00 70.56 228 MET A C 1
ATOM 1763 O O . MET A 1 228 ? 6.707 11.814 -13.459 1.00 70.56 228 MET A O 1
ATOM 1767 N N . PRO A 1 229 ? 8.026 11.756 -15.270 1.00 71.44 229 PRO A N 1
ATOM 1768 C CA . PRO A 1 229 ? 7.375 12.902 -15.917 1.00 71.44 229 PRO A CA 1
ATOM 1769 C C . PRO A 1 229 ? 5.870 12.712 -16.160 1.00 71.44 229 PRO A C 1
ATOM 1771 O O . PRO A 1 229 ? 5.140 13.676 -16.359 1.00 71.44 229 PRO A O 1
ATOM 1774 N N . SER A 1 230 ? 5.425 11.457 -16.191 1.00 71.00 230 SER A N 1
ATOM 1775 C CA . SER A 1 230 ? 4.050 11.036 -16.424 1.00 71.00 230 SER A CA 1
ATOM 1776 C C . SER A 1 230 ? 3.197 10.964 -15.151 1.00 71.00 230 SER A C 1
ATOM 1778 O O . SER A 1 230 ? 2.008 10.644 -15.246 1.00 71.00 230 SER A O 1
ATOM 1780 N N . ASP A 1 231 ? 3.799 11.209 -13.983 1.00 71.12 231 ASP A N 1
ATOM 1781 C CA . ASP A 1 231 ? 3.111 11.185 -12.698 1.00 71.12 231 ASP A CA 1
ATOM 1782 C C . ASP A 1 231 ? 2.124 12.364 -12.606 1.00 71.12 231 ASP A C 1
ATOM 1784 O O . ASP A 1 231 ? 2.475 13.501 -12.942 1.00 71.12 231 ASP A O 1
ATOM 1788 N N . PRO A 1 232 ? 0.882 12.136 -12.147 1.00 64.38 232 PRO A N 1
ATOM 1789 C CA . PRO A 1 232 ? -0.055 13.227 -11.928 1.00 64.38 232 PRO A CA 1
ATOM 1790 C C . PRO A 1 232 ? 0.432 14.152 -10.793 1.00 64.38 232 PRO A C 1
ATOM 1792 O O . PRO A 1 232 ? 1.126 13.701 -9.876 1.00 64.38 232 PRO A O 1
ATOM 1795 N N . PRO A 1 233 ? 0.057 15.446 -10.796 1.00 60.25 233 PRO A N 1
ATOM 1796 C CA . PRO A 1 233 ? 0.386 16.353 -9.699 1.00 60.25 233 PRO A CA 1
ATOM 1797 C C . PRO A 1 233 ? -0.058 15.790 -8.339 1.00 60.25 233 PRO A C 1
ATOM 1799 O O . PRO A 1 233 ? -1.223 15.442 -8.160 1.00 60.25 233 PRO A O 1
ATOM 1802 N N . GLY A 1 234 ? 0.869 15.708 -7.379 1.00 57.47 234 GLY A N 1
ATOM 1803 C CA . GLY A 1 234 ? 0.608 15.161 -6.041 1.00 57.47 234 GLY A CA 1
ATOM 1804 C C . GLY A 1 234 ? 0.737 13.637 -5.918 1.00 57.47 234 GLY A C 1
ATOM 1805 O O . GLY A 1 234 ? 0.399 13.090 -4.867 1.00 57.47 234 GLY A O 1
ATOM 1806 N N . PHE A 1 235 ? 1.225 12.943 -6.953 1.00 70.38 235 PHE A N 1
ATOM 1807 C CA . PHE A 1 235 ? 1.546 11.521 -6.864 1.00 70.38 235 PHE A CA 1
ATOM 1808 C C . PHE A 1 235 ? 2.710 11.284 -5.889 1.00 70.38 235 PHE A C 1
ATOM 1810 O O . PHE A 1 235 ? 3.779 11.884 -6.011 1.00 70.38 235 PHE A O 1
ATOM 1817 N N . GLN A 1 236 ? 2.499 10.424 -4.892 1.00 71.62 236 GLN A N 1
ATOM 1818 C CA . GLN A 1 236 ? 3.458 10.263 -3.802 1.00 71.62 236 GLN A CA 1
ATOM 1819 C C . GLN A 1 236 ? 4.652 9.398 -4.213 1.00 71.62 236 GLN A C 1
ATOM 1821 O O . GLN A 1 236 ? 4.499 8.314 -4.772 1.00 71.62 236 GLN A O 1
ATOM 1826 N N . SER A 1 237 ? 5.855 9.864 -3.876 1.00 76.62 237 SER A N 1
ATOM 1827 C CA . SER A 1 237 ? 7.112 9.135 -4.085 1.00 76.62 237 SER A CA 1
ATOM 1828 C C . SER A 1 237 ? 7.564 8.463 -2.793 1.00 76.62 237 SER A C 1
ATOM 1830 O O . SER A 1 237 ? 8.566 8.838 -2.185 1.00 76.62 237 SER A O 1
ATOM 1832 N N . ASN A 1 238 ? 6.787 7.473 -2.362 1.00 82.38 238 ASN A N 1
ATOM 1833 C CA . ASN A 1 238 ? 7.067 6.693 -1.160 1.00 82.38 238 ASN A CA 1
ATOM 1834 C C . ASN A 1 238 ? 7.963 5.489 -1.470 1.00 82.38 238 ASN A C 1
ATOM 1836 O O . ASN A 1 238 ? 8.064 5.025 -2.611 1.00 82.38 238 ASN A O 1
ATOM 1840 N N . GLY A 1 239 ? 8.645 4.993 -0.440 1.00 81.88 239 GLY A N 1
ATOM 1841 C CA . GLY A 1 239 ? 9.236 3.660 -0.457 1.00 81.88 239 GLY A CA 1
ATOM 1842 C C . GLY A 1 239 ? 8.176 2.593 -0.229 1.00 81.88 239 GLY A C 1
ATOM 1843 O O . GLY A 1 239 ? 7.144 2.865 0.370 1.00 81.88 239 GLY A O 1
ATOM 1844 N N . TYR A 1 240 ? 8.442 1.368 -0.679 1.00 85.62 240 TYR A N 1
ATOM 1845 C CA . TYR A 1 240 ? 7.524 0.249 -0.459 1.00 85.62 240 TYR A CA 1
ATOM 1846 C C . TYR A 1 240 ? 7.276 0.047 1.042 1.00 85.62 240 TYR A C 1
ATOM 1848 O O . TYR A 1 240 ? 8.241 0.077 1.815 1.00 85.62 240 TYR A O 1
ATOM 1856 N N . PRO A 1 241 ? 6.023 -0.187 1.464 1.00 94.12 241 PRO A N 1
ATOM 1857 C CA . PRO A 1 241 ? 5.716 -0.353 2.870 1.00 94.12 241 PRO A CA 1
ATOM 1858 C C . PRO A 1 241 ? 6.231 -1.697 3.382 1.00 94.12 241 PRO A C 1
ATOM 1860 O O . PRO A 1 241 ? 6.309 -2.684 2.650 1.00 94.12 241 PRO A O 1
ATOM 1863 N N . VAL A 1 242 ? 6.545 -1.742 4.671 1.00 91.19 242 VAL A N 1
ATOM 1864 C CA . VAL A 1 242 ? 6.867 -2.968 5.405 1.00 91.19 242 VAL A CA 1
ATOM 1865 C C . VAL A 1 242 ? 5.943 -3.110 6.607 1.00 91.19 242 VAL A C 1
ATOM 1867 O O . VAL A 1 242 ? 5.575 -2.121 7.240 1.00 91.19 242 VAL A O 1
ATOM 1870 N N . LEU A 1 243 ? 5.576 -4.344 6.936 1.00 97.19 243 LEU A N 1
ATOM 1871 C CA . LEU A 1 243 ? 4.831 -4.697 8.137 1.00 97.19 243 LEU A CA 1
ATOM 1872 C C . LEU A 1 243 ? 5.813 -5.237 9.179 1.00 97.19 243 LEU A C 1
ATOM 1874 O O . LEU A 1 243 ? 6.397 -6.303 8.992 1.00 97.19 243 LEU A O 1
ATOM 1878 N N . LEU A 1 244 ? 5.976 -4.534 10.294 1.00 97.25 244 LEU A N 1
ATOM 1879 C CA . LEU A 1 244 ? 6.574 -5.087 11.506 1.00 97.25 244 LEU A CA 1
ATOM 1880 C C . LEU A 1 244 ? 5.466 -5.771 12.314 1.00 97.25 244 LEU A C 1
ATOM 1882 O O . LEU A 1 244 ? 4.614 -5.097 12.888 1.00 97.25 244 LEU A O 1
ATOM 1886 N N . VAL A 1 245 ? 5.470 -7.101 12.344 1.00 96.50 245 VAL A N 1
ATOM 1887 C CA . VAL A 1 245 ? 4.495 -7.919 13.077 1.00 96.50 245 VAL A CA 1
ATOM 1888 C C . VAL A 1 245 ? 5.135 -8.420 14.361 1.00 96.50 245 VAL A C 1
ATOM 1890 O O . VAL A 1 245 ? 6.049 -9.242 14.315 1.00 96.50 245 VAL A O 1
ATOM 1893 N N . GLU A 1 246 ? 4.655 -7.935 15.498 1.00 96.06 246 GLU A N 1
ATOM 1894 C CA . GLU A 1 246 ? 5.121 -8.276 16.837 1.00 96.06 246 GLU A CA 1
ATOM 1895 C C . GLU A 1 246 ? 4.134 -9.206 17.547 1.00 96.06 246 GLU A C 1
ATOM 1897 O O . GLU A 1 246 ? 2.918 -9.018 17.488 1.00 96.06 246 GLU A O 1
ATOM 1902 N N . THR A 1 247 ? 4.673 -10.183 18.274 1.00 94.75 247 THR A N 1
ATOM 1903 C CA . THR A 1 247 ? 3.918 -11.137 19.101 1.00 94.75 247 THR A CA 1
ATOM 1904 C C . THR A 1 247 ? 4.409 -11.108 20.543 1.00 94.75 247 THR A C 1
ATOM 1906 O O . THR A 1 247 ? 5.546 -10.708 20.811 1.00 94.75 247 THR A O 1
ATOM 1909 N N . GLY A 1 248 ? 3.572 -11.563 21.477 1.00 92.62 248 GLY A N 1
ATOM 1910 C CA . GLY A 1 248 ? 3.891 -11.496 22.904 1.00 92.62 248 GLY A CA 1
ATOM 1911 C C . GLY A 1 248 ? 3.866 -10.058 23.419 1.00 92.62 248 GLY A C 1
ATOM 1912 O O . GLY A 1 248 ? 4.643 -9.702 24.303 1.00 92.62 248 GLY A O 1
ATOM 1913 N N . VAL A 1 249 ? 3.011 -9.225 22.821 1.00 90.69 249 VAL A N 1
ATOM 1914 C CA . VAL A 1 249 ? 2.820 -7.830 23.208 1.00 90.69 249 VAL A CA 1
ATOM 1915 C C . VAL A 1 249 ? 2.115 -7.786 24.555 1.00 90.69 249 VAL A C 1
ATOM 1917 O O . VAL A 1 249 ? 1.085 -8.434 24.767 1.00 90.69 249 VAL A O 1
ATOM 1920 N N . SER A 1 250 ? 2.679 -7.028 25.493 1.00 78.88 250 SER A N 1
ATOM 1921 C CA . SER A 1 250 ? 2.075 -6.890 26.817 1.00 78.88 250 SER A CA 1
ATOM 1922 C C . SER A 1 250 ? 0.694 -6.229 26.715 1.00 78.88 250 SER A C 1
ATOM 1924 O O . SER A 1 250 ? 0.493 -5.325 25.910 1.00 78.88 250 SER A O 1
ATOM 1926 N N . ALA A 1 251 ? -0.258 -6.627 27.563 1.00 62.78 251 ALA A N 1
ATOM 1927 C CA . ALA A 1 251 ? -1.612 -6.056 27.576 1.00 62.78 251 ALA A CA 1
ATOM 1928 C C . ALA A 1 251 ? -1.671 -4.575 28.016 1.00 62.78 251 ALA A C 1
ATOM 1930 O O . ALA A 1 251 ? -2.750 -3.987 28.076 1.00 62.78 251 ALA A O 1
ATOM 1931 N N . ARG A 1 252 ? -0.529 -3.963 28.361 1.00 54.16 252 ARG A N 1
ATOM 1932 C CA . ARG A 1 252 ? -0.445 -2.536 28.664 1.00 54.16 252 ARG A CA 1
ATOM 1933 C C . ARG A 1 252 ? -0.246 -1.773 27.352 1.00 54.16 252 ARG A C 1
ATOM 1935 O O . ARG A 1 252 ? 0.724 -2.063 26.655 1.00 54.16 252 ARG A O 1
ATOM 1942 N N . PRO A 1 253 ? -1.097 -0.786 27.026 1.00 53.44 253 PRO A N 1
ATOM 1943 C CA . PRO A 1 253 ? -0.829 0.076 25.890 1.00 53.44 253 PRO A CA 1
ATOM 1944 C C . PRO A 1 253 ? 0.509 0.780 26.123 1.00 53.44 253 PRO A C 1
ATOM 1946 O O . PRO A 1 253 ? 0.674 1.479 27.126 1.00 53.44 253 PRO A O 1
ATOM 1949 N N . LEU A 1 254 ? 1.467 0.590 25.213 1.00 53.44 254 LEU A N 1
ATOM 1950 C CA . LEU A 1 254 ? 2.583 1.522 25.104 1.00 53.44 254 LEU A CA 1
ATOM 1951 C C . LEU A 1 254 ? 1.980 2.901 24.839 1.00 53.44 254 LEU A C 1
ATOM 1953 O O . LEU A 1 254 ? 1.168 3.061 23.922 1.00 53.44 254 LEU A O 1
ATOM 1957 N N . VAL A 1 255 ? 2.341 3.875 25.673 1.00 49.09 255 VAL A N 1
ATOM 1958 C CA . VAL A 1 255 ? 1.985 5.278 25.464 1.00 49.09 255 VAL A CA 1
ATOM 1959 C C . VAL A 1 255 ? 2.857 5.788 24.319 1.00 49.09 255 VAL A C 1
ATOM 1961 O O . VAL A 1 255 ? 3.852 6.469 24.532 1.00 49.09 255 VAL A O 1
ATOM 1964 N N . ASP A 1 256 ? 2.522 5.401 23.094 1.00 50.12 256 ASP A N 1
ATOM 1965 C CA . ASP A 1 256 ? 3.070 6.058 21.917 1.00 50.12 256 ASP A CA 1
ATOM 1966 C C . ASP A 1 256 ? 2.445 7.457 21.803 1.00 50.12 256 ASP A C 1
ATOM 1968 O O . ASP A 1 256 ? 1.276 7.653 22.143 1.00 50.12 256 ASP A O 1
ATOM 1972 N N . ALA A 1 257 ? 3.262 8.409 21.346 1.00 41.38 257 ALA A N 1
ATOM 1973 C CA . ALA A 1 257 ? 2.997 9.841 21.202 1.00 41.38 257 ALA A CA 1
ATOM 1974 C C . ALA A 1 257 ? 1.559 10.209 20.750 1.00 41.38 257 ALA A C 1
ATOM 1976 O O . ALA A 1 257 ? 0.921 9.436 20.030 1.00 41.38 257 ALA A O 1
ATOM 1977 N N . PRO A 1 258 ? 1.054 11.398 21.156 1.00 39.50 258 PRO A N 1
ATOM 1978 C CA . PRO A 1 258 ? -0.330 11.830 20.951 1.00 39.50 258 PRO A CA 1
ATOM 1979 C C . PRO A 1 258 ? -0.814 11.670 19.510 1.00 39.50 258 PRO A C 1
ATOM 1981 O O . PRO A 1 258 ? -0.029 11.764 18.572 1.00 39.50 258 PRO A O 1
ATOM 1984 N N . TRP A 1 259 ? -2.131 11.490 19.358 1.00 37.03 259 TRP A N 1
ATOM 1985 C CA . TRP A 1 259 ? -2.857 11.529 18.088 1.00 37.03 259 TRP A CA 1
ATOM 1986 C C . TRP A 1 259 ? -2.364 12.695 17.236 1.00 37.03 259 TRP A C 1
ATOM 1988 O O . TRP A 1 259 ? -2.696 13.850 17.511 1.00 37.03 259 TRP A O 1
ATOM 1998 N N . VAL A 1 260 ? -1.555 12.404 16.219 1.00 42.09 260 VAL A N 1
ATOM 1999 C CA . VAL A 1 260 ? -1.110 13.455 15.319 1.00 42.09 260 VAL A CA 1
ATOM 2000 C C . VAL A 1 260 ? -2.149 13.593 14.221 1.00 42.09 260 VAL A C 1
ATOM 2002 O O . VAL A 1 260 ? -2.326 12.708 13.385 1.00 42.09 260 VAL A O 1
ATOM 2005 N N . THR A 1 261 ? -2.862 14.715 14.236 1.00 41.72 261 THR A N 1
ATOM 2006 C CA . THR A 1 261 ? -3.513 15.221 13.029 1.00 41.72 261 THR A CA 1
ATOM 2007 C C . THR A 1 261 ? -2.395 15.558 12.041 1.00 41.72 261 THR A C 1
ATOM 2009 O O . THR A 1 261 ? -1.400 16.164 12.433 1.00 41.72 261 THR A O 1
ATOM 2012 N N . SER A 1 262 ? -2.483 15.060 10.805 1.00 38.41 262 SER A N 1
ATOM 2013 C CA . SER A 1 262 ? -1.425 15.158 9.788 1.00 38.41 262 SER A CA 1
ATOM 2014 C C . SER A 1 262 ? -0.738 16.532 9.779 1.00 38.41 262 SER A C 1
ATOM 2016 O O . SER A 1 262 ? -1.431 17.553 9.775 1.00 38.41 262 SER A O 1
ATOM 2018 N N . PRO A 1 263 ? 0.601 16.607 9.769 1.00 36.97 263 PRO A N 1
ATOM 2019 C CA . PRO A 1 263 ? 1.296 17.873 9.775 1.00 36.97 263 PRO A CA 1
ATOM 2020 C C . PRO A 1 263 ? 1.264 18.447 8.353 1.00 36.97 263 PRO A C 1
ATOM 2022 O O . PRO A 1 263 ? 2.062 18.093 7.493 1.00 36.97 263 PRO A O 1
ATOM 2025 N N . SER A 1 264 ? 0.330 19.378 8.149 1.00 42.69 264 SER A N 1
ATOM 2026 C CA . SER A 1 264 ? 0.025 20.100 6.898 1.00 42.69 264 SER A CA 1
ATOM 2027 C C . SER A 1 264 ? -0.769 19.244 5.894 1.00 42.69 264 SER A C 1
ATOM 2029 O O . SER A 1 264 ? -0.425 18.106 5.628 1.00 42.69 264 SER A O 1
ATOM 2031 N N . ILE A 1 265 ? -1.882 19.695 5.311 1.00 34.81 265 ILE A N 1
ATOM 2032 C CA . ILE A 1 265 ? -2.193 21.060 4.879 1.00 34.81 265 ILE A CA 1
ATOM 2033 C C . ILE A 1 265 ? -3.276 21.715 5.742 1.00 34.81 265 ILE A C 1
ATOM 2035 O O . ILE A 1 265 ? -4.412 21.250 5.834 1.00 34.81 265 ILE A O 1
ATOM 2039 N N . ALA A 1 266 ? -2.914 22.877 6.287 1.00 28.61 266 ALA A N 1
ATOM 2040 C CA . ALA A 1 266 ? -3.835 23.935 6.655 1.00 28.61 266 ALA A CA 1
ATOM 2041 C C . ALA A 1 266 ? -4.646 24.371 5.422 1.00 28.61 266 ALA A C 1
ATOM 2043 O O . ALA A 1 266 ? -4.327 25.339 4.743 1.00 28.61 266 ALA A O 1
ATOM 2044 N N . LEU A 1 267 ? -5.729 23.663 5.142 1.00 29.16 267 LEU A N 1
ATOM 2045 C CA . LEU A 1 267 ? -6.963 24.340 4.813 1.00 29.16 267 LEU A CA 1
ATOM 2046 C C . LEU A 1 267 ? -7.780 24.208 6.083 1.00 29.16 267 LEU A C 1
ATOM 2048 O O . LEU A 1 267 ? -8.467 23.212 6.304 1.00 29.16 267 LEU A O 1
ATOM 2052 N N . ALA A 1 268 ? -7.671 25.229 6.939 1.00 24.39 268 ALA A N 1
ATOM 2053 C CA . ALA A 1 268 ? -8.825 25.596 7.740 1.00 24.39 268 ALA A CA 1
ATOM 2054 C C . ALA A 1 268 ? -10.036 25.477 6.803 1.00 24.39 268 ALA A C 1
ATOM 2056 O O . ALA A 1 268 ? -9.950 25.996 5.681 1.00 24.39 268 ALA A O 1
ATOM 2057 N N . PRO A 1 269 ? -11.113 24.765 7.180 1.00 26.86 269 PRO A N 1
ATOM 2058 C CA . PRO A 1 269 ? -12.341 24.873 6.424 1.00 26.86 269 PRO A CA 1
ATOM 2059 C C . PRO A 1 269 ? -12.574 26.374 6.296 1.00 26.86 269 PRO A C 1
ATOM 2061 O O . PRO A 1 269 ? -12.666 27.064 7.315 1.00 26.86 269 PRO A O 1
ATOM 2064 N N . ALA A 1 270 ? -12.574 26.901 5.067 1.00 27.75 270 ALA A N 1
ATOM 2065 C CA . ALA A 1 270 ? -13.233 28.169 4.838 1.00 27.75 270 ALA A CA 1
ATOM 2066 C C . ALA A 1 270 ? -14.585 27.982 5.511 1.00 27.75 270 ALA A C 1
ATOM 2068 O O . ALA A 1 270 ? -15.277 27.007 5.208 1.00 27.75 270 ALA A O 1
ATOM 2069 N N . VAL A 1 271 ? -14.832 28.791 6.539 1.00 30.97 271 VAL A N 1
ATOM 2070 C CA . VAL A 1 271 ? -16.030 28.745 7.361 1.00 30.97 271 VAL A CA 1
ATOM 2071 C C . VAL A 1 271 ? -17.198 28.758 6.385 1.00 30.97 271 VAL A C 1
ATOM 2073 O O . VAL A 1 271 ? -17.542 29.799 5.834 1.00 30.97 271 VAL A O 1
ATOM 2076 N N . LEU A 1 272 ? -17.750 27.580 6.092 1.00 34.62 272 LEU A N 1
ATOM 2077 C CA . LEU A 1 272 ? -19.078 27.496 5.532 1.00 34.62 272 LEU A CA 1
ATOM 2078 C C . LEU A 1 272 ? -19.953 28.029 6.654 1.00 34.62 272 LEU A C 1
ATOM 2080 O O . LEU A 1 272 ? -19.849 27.559 7.789 1.00 34.62 272 LEU A O 1
ATOM 2084 N N . GLU A 1 273 ? -20.682 29.097 6.341 1.00 34.78 273 GLU A N 1
ATOM 2085 C CA . GLU A 1 273 ? -21.546 29.818 7.268 1.00 34.78 273 GLU A CA 1
ATOM 2086 C C . GLU A 1 273 ? -22.261 28.846 8.206 1.00 34.78 273 GLU A C 1
ATOM 2088 O O . GLU A 1 273 ? -22.824 27.836 7.770 1.00 34.78 273 GLU A O 1
ATOM 2093 N N . SER A 1 274 ? -22.214 29.146 9.502 1.00 36.38 274 SER A N 1
ATOM 2094 C CA . SER A 1 274 ? -22.926 28.390 10.521 1.00 36.38 274 SER A CA 1
ATOM 2095 C C . SER A 1 274 ? -24.399 28.271 10.112 1.00 36.38 274 SER A C 1
ATOM 2097 O O . SER A 1 274 ? -25.027 29.299 9.839 1.00 36.38 274 SER A O 1
ATOM 2099 N N . PRO A 1 275 ? -24.989 27.064 10.081 1.00 40.97 275 PRO A N 1
ATOM 2100 C CA . PRO A 1 275 ? -26.431 26.951 9.925 1.00 40.97 275 PRO A CA 1
ATOM 2101 C C . PRO A 1 275 ? -27.136 27.669 11.093 1.00 40.97 275 PRO A C 1
ATOM 2103 O O . PRO A 1 275 ? -26.586 27.732 12.201 1.00 40.97 275 PRO A O 1
ATOM 2106 N N . PRO A 1 276 ? -28.335 28.241 10.869 1.00 38.62 276 PRO A N 1
ATOM 2107 C CA . PRO A 1 276 ? -29.063 28.950 11.913 1.00 38.62 276 PRO A CA 1
ATOM 2108 C C . PRO A 1 276 ? -29.343 28.022 13.108 1.00 38.62 276 PRO A C 1
ATOM 2110 O O . PRO A 1 276 ? -29.525 26.815 12.927 1.00 38.62 276 PRO A O 1
ATOM 2113 N N . PRO A 1 277 ? -29.381 28.561 14.339 1.00 36.78 277 PRO A N 1
ATOM 2114 C CA . PRO A 1 277 ? -29.559 27.759 15.541 1.00 36.78 277 PRO A CA 1
ATOM 2115 C C . PRO A 1 277 ? -30.951 27.119 15.554 1.00 36.78 277 PRO A C 1
ATOM 2117 O O . PRO A 1 277 ? -31.944 27.787 15.836 1.00 36.78 277 PRO A O 1
ATOM 2120 N N . ASN A 1 278 ? -31.026 25.814 15.286 1.00 38.34 278 ASN A N 1
ATOM 2121 C CA . ASN A 1 278 ? -32.219 25.026 15.577 1.00 38.34 278 ASN A CA 1
ATOM 2122 C C . ASN A 1 278 ? -32.156 24.492 17.009 1.00 38.34 278 ASN A C 1
ATOM 2124 O O . ASN A 1 278 ? -31.127 24.006 17.480 1.00 38.34 278 ASN A O 1
ATOM 2128 N N . GLN A 1 279 ? -33.283 24.638 17.704 1.00 32.06 279 GLN A N 1
ATOM 2129 C CA . GLN A 1 279 ? -33.467 24.267 19.099 1.00 32.06 279 GLN A CA 1
ATOM 2130 C C . GLN A 1 279 ? -33.169 22.779 19.319 1.00 32.06 279 GLN A C 1
ATOM 2132 O O . GLN A 1 279 ? -33.682 21.915 18.609 1.00 32.06 279 GLN A O 1
ATOM 2137 N N . LEU A 1 280 ? -32.353 22.497 20.335 1.00 29.27 280 LEU A N 1
ATOM 2138 C CA . LEU A 1 280 ? -32.088 21.154 20.843 1.00 29.27 280 LEU A CA 1
ATOM 2139 C C . LEU A 1 280 ? -33.411 20.485 21.244 1.00 29.27 280 LEU A C 1
ATOM 2141 O O . LEU A 1 280 ? -34.042 20.897 22.217 1.00 29.27 280 LEU A O 1
ATOM 2145 N N . VAL A 1 281 ? -33.813 19.438 20.525 1.00 30.61 281 VAL A N 1
ATOM 2146 C CA . VAL A 1 281 ? -34.894 18.544 20.957 1.00 30.61 281 VAL A CA 1
ATOM 2147 C C . VAL A 1 281 ? -34.270 17.365 21.695 1.00 30.61 281 VAL A C 1
ATOM 2149 O O . VAL A 1 281 ? -33.394 16.673 21.175 1.00 30.61 281 VAL A O 1
ATOM 2152 N N . ALA A 1 282 ? -34.703 17.161 22.938 1.00 27.77 282 ALA A N 1
ATOM 2153 C CA . ALA A 1 282 ? -34.238 16.081 23.794 1.00 27.77 282 ALA A CA 1
ATOM 2154 C C . ALA A 1 282 ? -34.590 14.697 23.215 1.00 27.77 282 ALA A C 1
ATOM 2156 O O . ALA A 1 282 ? -35.700 14.440 22.753 1.00 27.77 282 ALA A O 1
ATOM 2157 N N . ARG A 1 283 ? -33.604 13.805 23.289 1.00 29.56 283 ARG A N 1
ATOM 2158 C CA . ARG A 1 283 ? -33.613 12.392 22.892 1.00 29.56 283 ARG A CA 1
ATOM 2159 C C . ARG A 1 283 ? -34.687 11.586 23.658 1.00 29.56 283 ARG A C 1
ATOM 2161 O O . ARG A 1 283 ? -34.719 11.694 24.884 1.00 29.56 283 ARG A O 1
ATOM 2168 N N . PRO A 1 284 ? -35.499 10.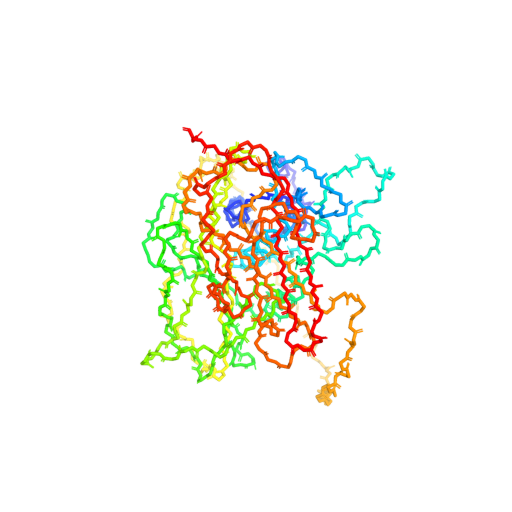715 23.024 1.00 28.31 284 PRO A N 1
ATOM 2169 C CA . PRO A 1 284 ? -36.262 9.705 23.757 1.00 28.31 284 PRO A CA 1
ATOM 2170 C C . PRO A 1 284 ? -35.340 8.573 24.239 1.00 28.31 284 PRO A C 1
ATOM 2172 O O . PRO A 1 284 ? -34.397 8.183 23.546 1.00 28.31 284 PRO A O 1
ATOM 2175 N N . ALA A 1 285 ? -35.612 8.047 25.434 1.00 29.25 285 ALA A N 1
ATOM 2176 C CA . ALA A 1 285 ? -34.868 6.948 26.044 1.00 29.25 285 ALA A CA 1
ATOM 2177 C C . ALA A 1 285 ? -35.023 5.636 25.249 1.00 29.25 285 ALA A C 1
ATOM 2179 O O . ALA A 1 285 ? -36.128 5.258 24.865 1.00 29.25 285 ALA A O 1
ATOM 2180 N N . ALA A 1 286 ? -33.910 4.930 25.034 1.00 31.55 286 ALA A N 1
ATOM 2181 C CA . ALA A 1 286 ? -33.898 3.600 24.434 1.00 31.55 286 ALA A CA 1
ATOM 2182 C C . ALA A 1 286 ? -34.328 2.540 25.464 1.00 31.55 286 ALA A C 1
ATOM 2184 O O . ALA A 1 286 ? -33.828 2.524 26.589 1.00 31.55 286 ALA A O 1
ATOM 2185 N N . ALA A 1 287 ? -35.243 1.654 25.069 1.00 28.36 287 ALA A N 1
ATOM 2186 C CA . ALA A 1 287 ? -35.639 0.484 25.847 1.00 28.36 287 ALA A CA 1
ATOM 2187 C C . ALA A 1 287 ? -34.529 -0.586 25.850 1.00 28.36 287 ALA A C 1
ATOM 2189 O O . ALA A 1 287 ? -33.839 -0.787 24.851 1.00 28.36 287 ALA A O 1
ATOM 2190 N N . ALA A 1 288 ? -34.370 -1.264 26.988 1.00 30.11 288 ALA A N 1
ATOM 2191 C CA . ALA A 1 288 ? -33.373 -2.309 27.213 1.00 30.11 288 ALA A CA 1
ATOM 2192 C C . ALA A 1 288 ? -33.689 -3.604 26.436 1.00 30.11 288 ALA A C 1
ATOM 2194 O O . ALA A 1 288 ? -34.860 -3.987 26.367 1.00 30.11 288 ALA A O 1
ATOM 2195 N N . PRO A 1 289 ? -32.684 -4.339 25.922 1.00 32.38 289 PRO A N 1
ATOM 2196 C CA . PRO A 1 289 ? -32.901 -5.690 25.430 1.00 32.38 289 PRO A CA 1
ATOM 2197 C C . PRO A 1 289 ? -32.829 -6.716 26.573 1.00 32.38 289 PRO A C 1
ATOM 2199 O O . PRO A 1 289 ? -32.020 -6.607 27.496 1.00 32.38 289 PRO A O 1
ATOM 2202 N N . ALA A 1 290 ? -33.701 -7.720 26.488 1.00 28.66 290 ALA A N 1
ATOM 2203 C CA . ALA A 1 290 ? -33.762 -8.866 27.386 1.00 28.66 290 ALA A CA 1
ATOM 2204 C C . ALA A 1 290 ? -32.574 -9.821 27.173 1.00 28.66 290 ALA A C 1
ATOM 2206 O O . ALA A 1 290 ? -32.122 -10.046 26.050 1.00 28.66 290 ALA A O 1
ATOM 2207 N N . SER A 1 291 ? -32.087 -10.392 28.273 1.00 32.72 291 SER A N 1
ATOM 2208 C CA . SER A 1 291 ? -31.019 -11.385 28.335 1.00 32.72 291 SER A CA 1
ATOM 2209 C C . SER A 1 291 ? -31.541 -12.808 28.101 1.00 32.72 291 SER A C 1
ATOM 2211 O O . SER A 1 291 ? -32.611 -13.172 28.584 1.00 32.72 291 SER A O 1
ATOM 2213 N N . GLY A 1 292 ? -30.742 -13.643 27.426 1.00 31.72 292 GLY A N 1
ATOM 2214 C CA . GLY A 1 292 ? -30.914 -15.097 27.474 1.00 31.72 292 GLY A CA 1
ATOM 2215 C C . GLY A 1 292 ? -30.371 -15.867 26.270 1.00 31.72 292 GLY A C 1
ATOM 2216 O O . GLY A 1 292 ? -31.141 -16.234 25.392 1.00 31.72 292 GLY A O 1
AT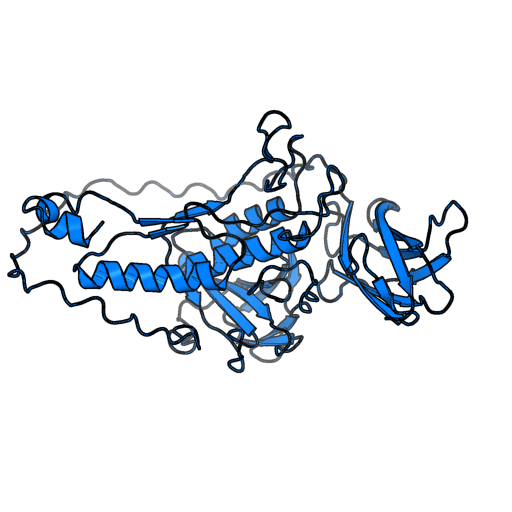OM 2217 N N . ALA A 1 293 ? -29.076 -16.196 26.271 1.00 30.56 293 ALA A N 1
ATOM 2218 C CA . ALA A 1 293 ? -28.555 -17.396 25.607 1.00 30.56 293 ALA A CA 1
ATOM 2219 C C . ALA A 1 293 ? -27.225 -17.821 26.257 1.00 30.56 293 ALA A C 1
ATOM 2221 O O . ALA A 1 293 ? -26.343 -16.995 26.486 1.00 30.56 293 ALA A O 1
ATOM 2222 N N . ALA A 1 294 ? -27.122 -19.105 26.601 1.00 33.50 294 ALA A N 1
ATOM 2223 C CA . ALA A 1 294 ? -25.974 -19.730 27.257 1.00 33.50 294 ALA A CA 1
ATOM 2224 C C . ALA A 1 294 ? -24.735 -19.804 26.333 1.00 33.50 294 ALA A C 1
ATOM 2226 O O . ALA A 1 294 ? -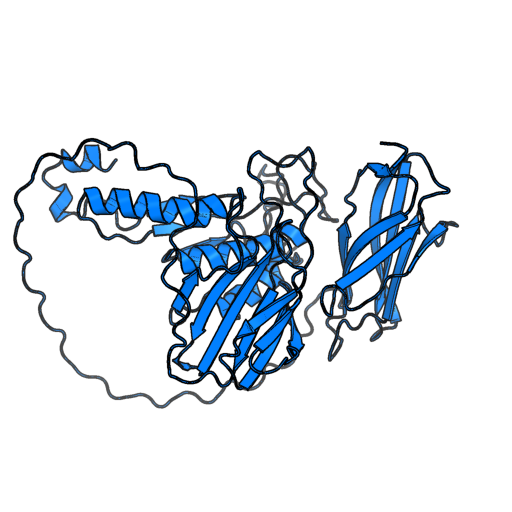24.896 -19.843 25.111 1.00 33.50 294 ALA A O 1
ATOM 2227 N N . PRO A 1 295 ? -23.503 -19.855 26.879 1.00 33.78 295 PRO A N 1
ATOM 2228 C CA . PRO A 1 295 ? -22.288 -19.872 26.069 1.00 33.78 295 PRO A CA 1
ATOM 2229 C C . PRO A 1 295 ? -22.112 -21.210 25.337 1.00 33.78 295 PRO A C 1
ATOM 2231 O O . PRO A 1 295 ? -22.078 -22.274 25.956 1.00 33.78 295 PRO A O 1
ATOM 2234 N N . ALA A 1 296 ? -21.966 -21.148 24.012 1.00 34.75 296 ALA A N 1
ATOM 2235 C CA . ALA A 1 296 ? -21.511 -22.268 23.196 1.00 34.75 296 ALA A CA 1
ATOM 2236 C C . ALA A 1 296 ? -19.991 -22.451 23.355 1.00 34.75 296 ALA A C 1
ATOM 2238 O O . ALA A 1 296 ? -19.239 -21.477 23.417 1.00 34.75 296 ALA A O 1
ATOM 2239 N N . ALA A 1 297 ? -19.550 -23.708 23.440 1.00 35.19 297 ALA A N 1
ATOM 2240 C CA . ALA A 1 297 ? -18.145 -24.082 23.575 1.00 35.19 297 ALA A CA 1
ATOM 2241 C C . ALA A 1 297 ? -17.294 -23.583 22.384 1.00 35.19 297 ALA A C 1
ATOM 2243 O O . ALA A 1 297 ? -17.795 -23.543 21.257 1.00 35.19 297 ALA A O 1
ATOM 2244 N N . PRO A 1 298 ? -16.014 -23.224 22.605 1.00 32.97 298 PRO A N 1
ATOM 2245 C CA . PRO A 1 298 ? -15.140 -22.747 21.540 1.00 32.97 298 PRO A CA 1
ATOM 2246 C C . PRO A 1 298 ? -14.872 -23.857 20.507 1.00 32.97 298 PRO A C 1
ATOM 2248 O O . PRO A 1 298 ? -14.681 -25.015 20.894 1.00 32.97 298 PRO A O 1
ATOM 2251 N N . PRO A 1 299 ? -14.841 -23.534 19.201 1.00 32.62 299 PRO A N 1
ATOM 2252 C CA . PRO A 1 299 ? -14.474 -24.500 18.174 1.00 32.62 299 PRO A CA 1
ATOM 2253 C C . PRO A 1 299 ? -12.995 -24.904 18.323 1.00 32.62 299 PRO A C 1
ATOM 2255 O O . PRO A 1 299 ? -12.181 -24.104 18.795 1.00 32.62 299 PRO A O 1
ATOM 2258 N N . PRO A 1 300 ? -12.623 -26.136 17.929 1.00 29.75 300 PRO A N 1
ATOM 2259 C CA . PRO A 1 300 ? -11.231 -26.567 17.944 1.00 29.75 300 PRO A CA 1
ATOM 2260 C C . PRO A 1 300 ? -10.381 -25.693 17.002 1.00 29.75 300 PRO A C 1
ATOM 2262 O O . PRO A 1 300 ? -10.908 -25.167 16.015 1.00 29.75 300 PRO A O 1
ATOM 2265 N N . PRO A 1 301 ? -9.072 -25.532 17.280 1.00 29.67 301 PRO A N 1
ATOM 2266 C CA . PRO A 1 301 ? -8.176 -24.771 16.417 1.00 29.67 301 PRO A CA 1
ATOM 2267 C C . PRO A 1 301 ? -8.208 -25.342 14.991 1.00 29.67 301 PRO A C 1
ATOM 2269 O O . PRO A 1 301 ? -8.261 -26.568 14.834 1.00 29.67 301 PRO A O 1
ATOM 2272 N N . PRO A 1 302 ? -8.185 -24.492 13.948 1.00 28.83 302 PRO A N 1
ATOM 2273 C CA . PRO A 1 302 ? -8.197 -24.971 12.577 1.00 28.83 302 PRO A CA 1
ATOM 2274 C C . PRO A 1 302 ? -6.980 -25.867 12.347 1.00 28.83 302 PRO A C 1
ATOM 2276 O O . PRO A 1 302 ? -5.837 -25.469 12.582 1.00 28.83 302 PRO A O 1
ATOM 2279 N N . ALA A 1 303 ? -7.239 -27.096 11.897 1.00 27.91 303 ALA A N 1
ATOM 2280 C CA . ALA A 1 303 ? -6.207 -27.970 11.370 1.00 27.91 303 ALA A CA 1
ATOM 2281 C C . ALA A 1 303 ? -5.459 -27.223 10.258 1.00 27.91 303 ALA A C 1
ATOM 2283 O O . ALA A 1 303 ? -6.088 -26.563 9.426 1.00 27.91 303 ALA A O 1
ATOM 2284 N N . ALA A 1 304 ? -4.127 -27.314 10.263 1.00 25.86 304 ALA A N 1
ATOM 2285 C CA . ALA A 1 304 ? -3.289 -26.740 9.223 1.00 25.86 304 ALA A CA 1
ATOM 2286 C C . ALA A 1 304 ? -3.826 -27.165 7.850 1.00 25.86 304 ALA A C 1
ATOM 2288 O O . ALA A 1 304 ? -3.843 -28.353 7.518 1.00 25.86 304 ALA A O 1
ATOM 2289 N N . LEU A 1 305 ? -4.301 -26.189 7.074 1.00 22.98 305 LEU A N 1
ATOM 2290 C CA . LEU A 1 305 ? -4.650 -26.402 5.679 1.00 22.98 305 LEU A CA 1
ATOM 2291 C C . LEU A 1 305 ? -3.413 -26.968 4.982 1.00 22.98 305 LEU A C 1
ATOM 2293 O O . LEU A 1 305 ? -2.332 -26.379 5.048 1.00 22.98 305 LEU A O 1
ATOM 2297 N N . ALA A 1 306 ? -3.574 -28.123 4.336 1.00 23.20 306 ALA A N 1
ATOM 2298 C CA . ALA A 1 306 ? -2.556 -28.668 3.454 1.00 23.20 306 ALA A CA 1
ATOM 2299 C C . ALA A 1 306 ? -2.138 -27.580 2.455 1.00 23.20 306 ALA A C 1
ATOM 2301 O O . ALA A 1 306 ? -2.994 -26.860 1.935 1.00 23.20 306 ALA A O 1
ATOM 2302 N N . ALA A 1 307 ? -0.829 -27.450 2.223 1.00 23.89 307 ALA A N 1
ATOM 2303 C CA . ALA A 1 307 ? -0.260 -26.482 1.298 1.00 23.89 307 ALA A CA 1
ATOM 2304 C C . ALA A 1 307 ? -0.940 -26.618 -0.069 1.00 23.89 307 ALA A C 1
ATOM 2306 O O . ALA A 1 307 ? -0.657 -27.537 -0.838 1.00 23.89 307 ALA A O 1
ATOM 2307 N N . ILE A 1 308 ? -1.865 -25.703 -0.356 1.00 22.62 308 ILE A N 1
ATOM 2308 C CA . ILE A 1 308 ? -2.477 -25.583 -1.668 1.00 22.62 308 ILE A CA 1
ATOM 2309 C C . ILE A 1 308 ? -1.339 -25.131 -2.576 1.00 22.62 308 ILE A C 1
ATOM 2311 O O . ILE A 1 308 ? -0.887 -23.988 -2.489 1.00 22.62 308 ILE A O 1
ATOM 2315 N N . THR A 1 309 ? -0.817 -26.039 -3.395 1.00 26.39 309 THR A N 1
ATOM 2316 C CA . THR A 1 309 ? 0.135 -25.704 -4.453 1.00 26.39 309 THR A CA 1
ATOM 2317 C C . THR A 1 309 ? -0.623 -24.791 -5.414 1.00 26.39 309 THR A C 1
ATOM 2319 O O . THR A 1 309 ? -1.448 -25.250 -6.200 1.00 26.39 309 THR A O 1
ATOM 2322 N N . GLN A 1 310 ? -0.465 -23.473 -5.251 1.00 30.28 310 GLN A N 1
ATOM 2323 C CA . GLN A 1 310 ? -1.218 -22.503 -6.040 1.00 30.28 310 GLN A CA 1
ATOM 2324 C C . GLN A 1 310 ? -0.776 -22.588 -7.509 1.00 30.28 310 GLN A C 1
ATOM 2326 O O . GLN A 1 310 ? 0.428 -22.576 -7.772 1.00 30.28 310 GLN A O 1
ATOM 2331 N N . PRO A 1 311 ? -1.715 -22.662 -8.467 1.00 28.80 311 PRO A N 1
ATOM 2332 C CA . PRO A 1 311 ? -1.393 -22.722 -9.884 1.00 28.80 311 PRO A CA 1
ATOM 2333 C C . PRO A 1 311 ? -0.839 -21.367 -10.351 1.00 28.80 311 PRO A C 1
ATOM 2335 O O . PRO A 1 311 ? -1.530 -20.355 -10.391 1.00 28.80 311 PRO A O 1
ATOM 2338 N N . GLY A 1 312 ? 0.453 -21.361 -10.658 1.00 41.50 312 GLY A N 1
ATOM 2339 C CA . GLY A 1 312 ? 1.238 -20.255 -11.202 1.00 41.50 312 GLY A CA 1
ATOM 2340 C C . GLY A 1 312 ? 2.721 -20.640 -11.162 1.00 41.50 312 G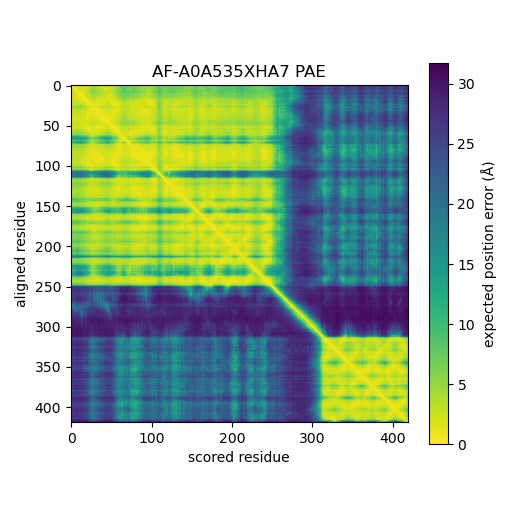LY A C 1
ATOM 2341 O O . GLY A 1 312 ? 3.073 -21.551 -10.406 1.00 41.50 312 GLY A O 1
ATOM 2342 N N . PRO A 1 313 ? 3.611 -20.011 -11.953 1.00 53.59 313 PRO A N 1
ATOM 2343 C CA . PRO A 1 313 ? 5.041 -20.252 -11.797 1.00 53.59 313 PRO A CA 1
ATOM 2344 C C . PRO A 1 313 ? 5.432 -19.935 -10.348 1.00 53.59 313 PRO A C 1
ATOM 2346 O O . PRO A 1 313 ? 5.077 -18.884 -9.811 1.00 53.59 313 PRO A O 1
ATOM 2349 N N . SER A 1 314 ? 6.093 -20.887 -9.683 1.00 65.75 314 SER A N 1
ATOM 2350 C CA . SER A 1 314 ? 6.488 -20.735 -8.280 1.00 65.75 314 SER A CA 1
ATOM 2351 C C . SER A 1 314 ? 7.494 -19.594 -8.120 1.00 65.75 314 SER A C 1
ATOM 2353 O O . SER A 1 314 ? 7.425 -18.846 -7.149 1.00 65.75 314 SER A O 1
ATOM 2355 N N . LEU A 1 315 ? 8.353 -19.404 -9.122 1.00 68.56 315 LEU A N 1
ATOM 2356 C CA . LEU A 1 315 ? 9.313 -18.318 -9.223 1.00 68.56 315 LEU A CA 1
ATOM 2357 C C . LEU A 1 315 ? 8.662 -17.035 -9.761 1.00 68.56 315 LEU A C 1
ATOM 2359 O O . LEU A 1 315 ? 8.163 -16.990 -10.884 1.00 68.56 315 LEU A O 1
ATOM 2363 N N . VAL A 1 316 ? 8.711 -15.985 -8.948 1.00 68.50 316 VAL A N 1
ATOM 2364 C CA . VAL A 1 316 ? 8.250 -14.630 -9.241 1.00 68.50 316 VAL A CA 1
ATOM 2365 C C . VAL A 1 316 ? 9.469 -13.725 -9.376 1.00 68.50 316 VAL A C 1
ATOM 2367 O O . VAL A 1 316 ? 10.316 -13.682 -8.486 1.00 68.50 316 VAL A O 1
ATOM 2370 N N . LEU A 1 317 ? 9.537 -12.979 -10.475 1.00 69.31 317 LEU A N 1
ATOM 2371 C CA . LEU A 1 317 ? 10.528 -11.937 -10.719 1.00 69.31 317 LEU A CA 1
ATOM 2372 C C . LEU A 1 317 ? 9.802 -10.658 -11.124 1.00 69.31 317 LEU A C 1
ATOM 2374 O O . LEU A 1 317 ? 8.915 -10.687 -11.974 1.00 69.31 317 LEU A O 1
ATOM 2378 N N . SER A 1 318 ? 10.192 -9.541 -10.524 1.00 64.31 318 SER A N 1
ATOM 2379 C CA . SER A 1 318 ? 9.677 -8.224 -10.850 1.00 64.31 318 SER A CA 1
ATOM 2380 C C . SER A 1 318 ? 10.756 -7.158 -10.697 1.00 64.31 318 SER A C 1
ATOM 2382 O O . SER A 1 318 ? 11.566 -7.215 -9.774 1.00 64.31 318 SER A O 1
ATOM 2384 N N . VAL A 1 319 ? 10.758 -6.172 -11.588 1.00 68.25 319 VAL A N 1
ATOM 2385 C CA . VAL A 1 319 ? 11.740 -5.082 -11.614 1.00 68.25 319 VAL A CA 1
ATOM 2386 C C . VAL A 1 319 ? 11.051 -3.797 -11.154 1.00 68.25 319 VAL A C 1
ATOM 2388 O O . VAL A 1 319 ? 10.026 -3.402 -11.702 1.00 68.25 319 VAL A O 1
ATOM 2391 N N . GLY A 1 320 ? 11.573 -3.183 -10.093 1.00 53.62 320 GLY A N 1
ATOM 2392 C CA . GLY A 1 320 ? 11.071 -1.930 -9.522 1.00 53.62 320 GLY A CA 1
ATOM 2393 C C . GLY A 1 320 ? 11.629 -0.687 -10.219 1.00 53.62 320 GLY A C 1
ATOM 2394 O O . GLY A 1 320 ? 10.938 0.322 -10.311 1.00 53.62 320 GLY A O 1
ATOM 2395 N N . ASN A 1 321 ? 12.852 -0.765 -10.742 1.00 56.19 321 ASN A N 1
ATOM 2396 C CA . ASN A 1 321 ? 13.446 0.214 -11.653 1.00 56.19 321 ASN A CA 1
ATOM 2397 C C . ASN A 1 321 ? 14.583 -0.441 -12.475 1.00 56.19 321 ASN A C 1
ATOM 2399 O O . ASN A 1 321 ? 15.258 -1.344 -11.970 1.00 56.19 321 ASN A O 1
ATOM 2403 N N . PRO A 1 322 ? 14.834 -0.015 -13.725 1.00 58.53 322 PRO A N 1
ATOM 2404 C CA . PRO A 1 322 ? 14.119 1.008 -14.481 1.00 58.53 322 PRO A CA 1
ATOM 2405 C C . PRO A 1 322 ? 12.799 0.483 -15.055 1.00 58.53 322 PRO A C 1
ATOM 2407 O O . PRO A 1 322 ? 12.451 -0.680 -14.859 1.00 58.53 322 PRO A O 1
ATOM 2410 N N . GLN A 1 323 ? 12.060 1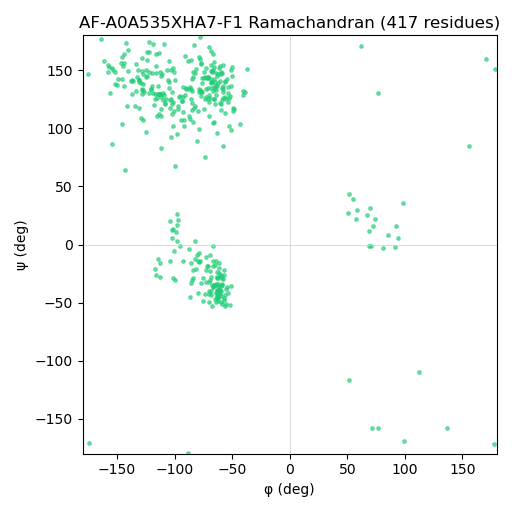.354 -15.730 1.00 61.16 323 GLN A N 1
ATOM 2411 C CA . GLN A 1 323 ? 10.773 1.066 -16.349 1.00 61.16 323 GLN A CA 1
ATOM 2412 C C . GLN A 1 323 ? 10.882 0.948 -17.878 1.00 61.16 323 GLN A C 1
ATOM 2414 O O . GLN A 1 323 ? 11.834 1.462 -18.478 1.00 61.16 323 GLN A O 1
ATOM 2419 N N . PRO A 1 324 ? 9.926 0.261 -18.536 1.00 57.22 324 PRO A N 1
ATOM 2420 C CA . PRO A 1 324 ? 9.865 0.197 -19.992 1.00 57.22 324 PRO A CA 1
ATOM 2421 C C . PRO A 1 324 ? 9.865 1.594 -20.633 1.00 57.22 324 PRO A C 1
ATOM 2423 O O . PRO A 1 324 ? 8.980 2.404 -20.376 1.00 57.22 324 PRO A O 1
ATOM 2426 N N . GLY A 1 325 ? 10.839 1.858 -21.501 1.00 55.50 325 GLY A N 1
ATOM 2427 C CA . GLY A 1 325 ? 11.014 3.115 -22.230 1.00 55.50 325 GLY A CA 1
ATOM 2428 C C . GLY A 1 325 ? 11.914 4.145 -21.541 1.00 55.50 325 GLY A C 1
ATOM 2429 O O . GLY A 1 325 ? 12.164 5.195 -22.131 1.00 55.50 325 GLY A O 1
ATOM 2430 N N . ASP A 1 326 ? 12.428 3.861 -20.340 1.00 59.62 326 ASP A N 1
ATOM 2431 C CA . ASP A 1 326 ? 13.261 4.806 -19.591 1.00 59.62 326 ASP A CA 1
ATOM 2432 C C . ASP A 1 326 ? 14.542 5.204 -20.338 1.00 59.62 326 ASP A C 1
ATOM 2434 O O . ASP A 1 326 ? 15.238 4.365 -20.917 1.00 59.62 326 ASP A O 1
ATOM 2438 N N . LEU A 1 327 ? 14.900 6.493 -20.236 1.00 73.69 327 LEU A N 1
ATOM 2439 C CA . LEU A 1 327 ? 16.221 6.999 -20.607 1.00 73.69 327 LEU A CA 1
ATOM 2440 C C . LEU A 1 327 ? 17.201 6.810 -19.443 1.00 73.69 327 LEU A C 1
ATOM 2442 O O . LEU A 1 327 ? 17.187 7.557 -18.458 1.00 73.69 327 LEU A O 1
ATOM 2446 N N . LEU A 1 328 ? 18.087 5.831 -19.580 1.00 81.75 328 LEU A N 1
ATOM 2447 C CA . LEU A 1 328 ? 19.136 5.527 -18.621 1.00 81.75 328 LEU A CA 1
ATOM 2448 C C . LEU A 1 328 ? 20.414 6.303 -18.945 1.00 81.75 328 LEU A C 1
ATOM 2450 O O . LEU A 1 328 ? 20.842 6.339 -20.106 1.00 81.75 328 LEU A O 1
ATOM 2454 N N . PRO A 1 329 ? 21.058 6.906 -17.930 1.00 81.25 329 PRO A N 1
ATOM 2455 C CA . PRO A 1 329 ? 22.326 7.580 -18.131 1.00 81.25 329 PRO A CA 1
ATOM 2456 C C . PRO A 1 329 ? 23.409 6.570 -18.515 1.00 81.25 329 PRO A C 1
ATOM 2458 O O . PRO A 1 329 ? 23.489 5.473 -17.955 1.00 81.25 329 PRO A O 1
ATOM 2461 N N . ARG A 1 330 ? 24.309 6.970 -19.416 1.00 89.06 330 ARG A N 1
ATOM 2462 C CA . ARG A 1 330 ? 25.584 6.265 -19.598 1.00 89.06 330 ARG A CA 1
ATOM 2463 C C . ARG A 1 330 ? 26.375 6.294 -18.290 1.00 89.06 330 ARG A C 1
ATOM 2465 O O . ARG A 1 330 ? 26.689 7.368 -17.781 1.00 89.06 330 ARG A O 1
ATOM 2472 N N . GLY A 1 331 ? 26.707 5.120 -17.764 1.00 89.12 331 GLY A N 1
ATOM 2473 C CA . GLY A 1 331 ? 27.420 4.979 -16.498 1.00 89.12 331 GLY A CA 1
ATOM 2474 C C . GLY A 1 331 ? 26.828 3.881 -15.625 1.00 89.12 331 GLY A C 1
ATOM 2475 O O . GLY A 1 331 ? 26.147 2.979 -16.110 1.00 89.12 331 GLY A O 1
ATOM 2476 N N . LYS A 1 332 ? 27.085 3.965 -14.319 1.00 88.25 332 LYS A N 1
ATOM 2477 C CA . LYS A 1 332 ? 26.490 3.053 -13.341 1.00 88.25 332 LYS A CA 1
ATOM 2478 C C . LYS A 1 332 ? 25.057 3.470 -13.026 1.00 88.25 332 LYS A C 1
ATOM 2480 O O . LYS A 1 332 ? 24.815 4.629 -12.695 1.00 88.25 332 LYS A O 1
ATOM 2485 N N . TYR A 1 333 ? 24.138 2.516 -13.065 1.00 84.62 333 TYR A N 1
ATOM 2486 C CA . TYR A 1 333 ? 22.735 2.708 -12.716 1.00 84.62 333 TYR A CA 1
ATOM 2487 C C . TYR A 1 333 ? 22.302 1.670 -11.678 1.00 84.62 333 TYR A C 1
ATOM 2489 O O . TYR A 1 333 ? 22.598 0.484 -11.819 1.00 84.62 333 TYR A O 1
ATOM 2497 N N . VAL A 1 334 ? 21.619 2.107 -10.618 1.00 78.44 334 VAL A N 1
ATOM 2498 C CA . VAL A 1 334 ? 21.153 1.209 -9.554 1.00 78.44 334 VAL A CA 1
ATOM 2499 C C . VAL A 1 334 ? 19.732 0.757 -9.854 1.00 78.44 334 VAL A C 1
ATOM 2501 O O . VAL A 1 334 ? 18.794 1.552 -9.822 1.00 78.44 334 VAL A O 1
ATOM 2504 N N . MET A 1 335 ? 19.599 -0.536 -10.114 1.00 81.38 335 MET A N 1
ATOM 2505 C CA . MET A 1 335 ? 18.339 -1.231 -10.325 1.00 81.38 335 MET A CA 1
ATOM 2506 C C . MET A 1 335 ? 17.944 -1.999 -9.079 1.00 81.38 335 MET A C 1
ATOM 2508 O O . MET A 1 335 ? 18.794 -2.477 -8.327 1.00 81.38 335 MET A O 1
ATOM 2512 N N . GLN A 1 336 ? 16.651 -2.171 -8.898 1.00 73.00 336 GLN A N 1
ATOM 2513 C CA . GLN A 1 336 ? 16.063 -2.873 -7.781 1.00 73.00 336 GLN A CA 1
ATOM 2514 C C . GLN A 1 336 ? 14.831 -3.620 -8.240 1.00 73.00 336 GLN A C 1
ATOM 2516 O O . GLN A 1 336 ? 14.163 -3.243 -9.204 1.00 73.00 336 GLN A O 1
ATOM 2521 N N . GLY A 1 337 ? 14.513 -4.683 -7.526 1.00 66.06 337 GLY A N 1
ATOM 2522 C CA . GLY A 1 337 ? 13.325 -5.467 -7.787 1.00 66.06 337 GLY A CA 1
ATOM 2523 C C . GLY A 1 337 ? 13.122 -6.538 -6.737 1.00 66.06 337 GLY A C 1
ATOM 2524 O O . GLY A 1 337 ? 13.793 -6.561 -5.706 1.00 66.06 337 GLY A O 1
ATOM 2525 N N . LEU A 1 338 ? 12.171 -7.417 -7.013 1.00 69.50 338 LEU A N 1
ATOM 2526 C CA . LEU A 1 338 ? 11.804 -8.542 -6.169 1.00 69.50 338 LEU A CA 1
ATOM 2527 C C . LEU A 1 338 ? 12.010 -9.826 -6.964 1.00 69.50 338 LEU A C 1
ATOM 2529 O O . LEU A 1 338 ? 11.594 -9.920 -8.117 1.00 69.50 338 LEU A O 1
ATOM 2533 N N . ALA A 1 339 ? 12.642 -10.814 -6.347 1.00 75.56 339 ALA A N 1
ATOM 2534 C CA . ALA A 1 339 ? 12.809 -12.136 -6.921 1.00 75.56 339 ALA A CA 1
ATOM 2535 C C . ALA A 1 339 ? 12.648 -13.176 -5.816 1.00 75.56 339 ALA A C 1
ATOM 2537 O O . ALA A 1 339 ? 13.415 -13.174 -4.852 1.00 75.56 339 ALA A O 1
ATOM 2538 N N . PHE A 1 340 ? 11.660 -14.061 -5.942 1.00 72.06 340 PHE A N 1
ATOM 2539 C CA . PHE A 1 340 ? 11.449 -15.135 -4.976 1.00 72.06 340 PHE A CA 1
ATOM 2540 C C . PHE A 1 340 ? 10.757 -16.362 -5.579 1.00 72.06 340 PHE A C 1
ATOM 2542 O O . PHE A 1 340 ? 9.938 -16.244 -6.483 1.00 72.06 340 PHE A O 1
ATOM 2549 N N . ASP A 1 341 ? 11.043 -17.544 -5.043 1.00 76.44 341 ASP A N 1
ATOM 2550 C CA . ASP A 1 341 ? 10.352 -18.791 -5.340 1.00 76.44 341 ASP A CA 1
ATOM 2551 C C . ASP A 1 341 ? 9.412 -19.166 -4.190 1.00 76.44 341 ASP A C 1
ATOM 2553 O O . ASP A 1 341 ? 9.839 -19.437 -3.070 1.00 76.44 341 ASP A O 1
ATOM 2557 N N . ARG A 1 342 ? 8.110 -19.221 -4.478 1.00 65.25 342 ARG A N 1
ATOM 2558 C CA . ARG A 1 342 ? 7.044 -19.611 -3.544 1.00 65.25 342 ARG A CA 1
ATOM 2559 C C . ARG A 1 342 ? 7.188 -21.041 -3.025 1.00 65.25 342 ARG A C 1
ATOM 2561 O O . ARG A 1 342 ? 6.588 -21.365 -2.007 1.00 65.25 342 ARG A O 1
ATOM 2568 N N . ALA A 1 343 ? 7.935 -21.898 -3.721 1.00 66.81 343 ALA A N 1
ATOM 2569 C CA . ALA A 1 343 ? 8.233 -23.250 -3.261 1.00 66.81 343 ALA A CA 1
ATOM 2570 C C . ALA A 1 343 ? 9.347 -23.282 -2.198 1.00 66.81 343 ALA A C 1
ATOM 2572 O O . ALA A 1 343 ? 9.615 -24.340 -1.626 1.00 66.81 343 ALA A O 1
ATOM 2573 N N . ALA A 1 344 ? 10.012 -22.154 -1.929 1.00 71.75 344 ALA A N 1
ATOM 2574 C CA . ALA A 1 344 ? 11.080 -22.099 -0.949 1.00 71.75 344 ALA A CA 1
ATOM 2575 C C . ALA A 1 344 ? 10.530 -22.108 0.485 1.00 71.75 344 ALA A C 1
ATOM 2577 O O . ALA A 1 344 ? 9.654 -21.309 0.816 1.00 71.75 344 ALA A O 1
ATOM 2578 N N . PRO A 1 345 ? 11.068 -22.961 1.374 1.00 55.66 345 PRO A N 1
ATOM 2579 C CA . PRO A 1 345 ? 10.611 -23.041 2.761 1.00 55.66 345 PRO A CA 1
ATOM 2580 C C . PRO A 1 345 ? 11.031 -21.827 3.607 1.00 55.66 345 PRO A C 1
ATOM 2582 O O . PRO A 1 345 ? 10.467 -21.604 4.675 1.00 55.66 345 PRO A O 1
ATOM 2585 N N . ALA A 1 346 ? 12.029 -21.055 3.159 1.00 62.19 346 ALA A N 1
ATOM 2586 C CA . ALA A 1 346 ? 12.498 -19.833 3.807 1.00 62.19 346 ALA A CA 1
ATOM 2587 C C . ALA A 1 346 ? 13.303 -18.950 2.832 1.00 62.19 346 ALA A C 1
ATOM 2589 O O . ALA A 1 346 ? 13.882 -19.446 1.864 1.00 62.19 346 ALA A O 1
ATOM 2590 N N . GLY A 1 347 ? 13.399 -17.651 3.140 1.00 66.94 347 GLY A N 1
ATOM 2591 C CA . GLY A 1 347 ? 14.144 -16.675 2.338 1.00 66.94 347 GLY A CA 1
ATOM 2592 C C . GLY A 1 347 ? 13.466 -16.354 1.005 1.00 66.94 347 GLY A C 1
ATOM 2593 O O . GLY A 1 347 ? 12.260 -16.537 0.858 1.00 66.94 347 GLY A O 1
ATOM 2594 N N . SER A 1 348 ? 14.240 -15.861 0.037 1.00 77.50 348 SER A N 1
ATOM 2595 C CA . SER A 1 348 ? 13.733 -15.633 -1.317 1.00 77.50 348 SER A CA 1
ATOM 2596 C C . SER A 1 348 ? 13.578 -16.927 -2.106 1.00 77.50 348 SER A C 1
ATOM 2598 O O . SER A 1 348 ? 12.759 -16.978 -3.005 1.00 77.50 348 SER A O 1
ATOM 2600 N N . GLY A 1 349 ? 14.365 -17.973 -1.844 1.00 79.81 349 GLY A N 1
ATOM 2601 C CA . GLY A 1 349 ? 14.397 -19.133 -2.741 1.00 79.81 349 GLY A CA 1
ATOM 2602 C C . GLY A 1 349 ? 15.034 -18.858 -4.103 1.00 79.81 349 GLY A C 1
ATOM 2603 O O . GLY A 1 349 ? 14.915 -19.682 -5.006 1.00 79.81 349 GLY A O 1
ATOM 2604 N N . VAL A 1 350 ? 15.697 -17.712 -4.254 1.00 87.44 350 VAL A N 1
ATOM 2605 C CA . VAL A 1 350 ? 16.419 -17.287 -5.455 1.00 87.44 350 VAL A CA 1
ATOM 2606 C C . VAL A 1 350 ? 17.896 -17.219 -5.118 1.00 87.44 350 VAL A C 1
ATOM 2608 O O . VAL A 1 350 ? 18.266 -16.606 -4.118 1.00 87.44 350 VAL A O 1
ATOM 2611 N N . ASP A 1 351 ? 18.734 -17.853 -5.935 1.00 92.75 351 ASP A N 1
ATOM 2612 C CA . ASP A 1 351 ? 20.188 -17.871 -5.734 1.00 92.75 351 ASP A CA 1
ATOM 2613 C C . ASP A 1 351 ? 20.945 -16.942 -6.687 1.00 92.75 351 ASP A C 1
ATOM 2615 O O . ASP A 1 351 ? 22.111 -16.631 -6.442 1.00 92.75 351 ASP A O 1
ATOM 2619 N N . ARG A 1 352 ? 20.291 -16.456 -7.747 1.00 95.62 352 ARG A N 1
ATOM 2620 C CA . ARG A 1 352 ? 20.900 -15.533 -8.702 1.00 95.62 352 ARG A CA 1
ATOM 2621 C C . ARG A 1 352 ? 19.870 -14.606 -9.327 1.00 95.62 352 ARG A C 1
ATOM 2623 O O . ARG A 1 352 ? 18.809 -15.059 -9.746 1.00 95.62 352 ARG A O 1
ATOM 2630 N N . VAL A 1 353 ? 20.227 -13.330 -9.449 1.00 95.69 353 VAL A N 1
ATOM 2631 C CA . VAL A 1 353 ? 19.580 -12.394 -10.373 1.00 95.69 353 VAL A CA 1
ATOM 2632 C C . VAL A 1 353 ? 20.661 -11.719 -11.210 1.00 95.69 353 VAL A C 1
ATOM 2634 O O . VAL A 1 353 ? 21.633 -11.212 -10.653 1.00 95.69 353 VAL A O 1
ATOM 2637 N N . SER A 1 354 ? 20.499 -11.718 -12.529 1.00 96.00 354 SER A N 1
ATOM 2638 C CA . SER A 1 354 ? 21.458 -11.140 -13.477 1.00 96.00 354 SER A CA 1
ATOM 2639 C C . SER A 1 354 ? 20.744 -10.242 -14.473 1.00 96.00 354 SER A C 1
ATOM 2641 O O . SER A 1 354 ? 19.649 -10.565 -14.936 1.00 96.00 354 SER A O 1
ATOM 2643 N N . VAL A 1 355 ? 21.382 -9.129 -14.818 1.00 95.50 355 VAL A N 1
ATOM 2644 C CA . VAL A 1 355 ? 20.857 -8.144 -15.760 1.00 95.50 355 VAL A CA 1
ATOM 2645 C C . VAL A 1 355 ? 21.730 -8.112 -17.002 1.00 95.50 355 VAL A C 1
ATOM 2647 O O . VAL A 1 355 ? 22.950 -7.952 -16.914 1.00 95.50 355 VAL A O 1
ATOM 2650 N N . PHE A 1 356 ? 21.084 -8.220 -18.154 1.00 95.44 356 PHE A N 1
ATOM 2651 C CA . PHE A 1 356 ? 21.689 -8.126 -19.471 1.00 95.44 356 PHE A CA 1
ATOM 2652 C C . PHE A 1 356 ? 21.078 -6.967 -20.246 1.00 95.44 356 PHE A C 1
ATOM 2654 O O . PHE A 1 356 ? 19.893 -6.666 -20.099 1.00 95.44 356 PHE A O 1
ATOM 2661 N N . VAL A 1 357 ? 21.888 -6.343 -21.093 1.00 94.31 357 VAL A N 1
ATOM 2662 C CA . VAL A 1 357 ? 21.373 -5.587 -22.227 1.00 94.31 357 VAL A CA 1
ATOM 2663 C C . VAL A 1 357 ? 21.382 -6.483 -23.452 1.00 94.31 357 VAL A C 1
ATOM 2665 O O . VAL A 1 357 ? 22.400 -7.085 -23.790 1.00 94.31 357 VAL A O 1
ATOM 2668 N N . ASP A 1 358 ? 20.215 -6.537 -24.081 1.00 89.44 358 ASP A N 1
ATOM 2669 C CA . ASP A 1 358 ? 19.816 -7.462 -25.126 1.00 89.44 358 ASP A CA 1
ATOM 2670 C C . ASP A 1 358 ? 19.828 -8.930 -24.650 1.00 89.44 358 ASP A C 1
ATOM 2672 O O . ASP A 1 358 ? 20.195 -9.248 -23.513 1.00 89.44 358 ASP A O 1
ATOM 2676 N N . ASP A 1 359 ? 19.305 -9.836 -25.474 1.00 80.31 359 ASP A N 1
ATOM 2677 C CA . ASP A 1 359 ? 19.089 -11.231 -25.078 1.00 80.31 359 ASP A CA 1
ATOM 2678 C C . ASP A 1 359 ? 20.431 -11.964 -24.917 1.00 80.31 359 ASP A C 1
ATOM 2680 O O . ASP A 1 359 ? 21.215 -12.043 -25.866 1.00 80.31 359 ASP A O 1
ATOM 2684 N N . ARG A 1 360 ? 20.699 -12.533 -23.729 1.00 92.31 360 ARG A N 1
ATOM 2685 C CA . ARG A 1 360 ? 21.963 -13.232 -23.437 1.00 92.31 360 ARG A CA 1
ATOM 2686 C C . ARG A 1 360 ? 22.205 -14.401 -24.395 1.00 92.31 360 ARG A C 1
ATOM 2688 O O . ARG A 1 360 ? 23.352 -14.651 -24.757 1.00 92.31 360 ARG A O 1
ATOM 2695 N N . ASP A 1 361 ? 21.143 -15.093 -24.809 1.00 83.00 361 ASP A N 1
ATOM 2696 C CA . ASP A 1 361 ? 21.234 -16.286 -25.654 1.00 83.00 361 ASP A CA 1
ATOM 2697 C C . ASP A 1 361 ? 21.456 -15.896 -27.130 1.00 83.00 361 ASP A C 1
ATOM 2699 O O . ASP A 1 361 ? 21.907 -16.710 -27.936 1.00 83.00 361 ASP A O 1
ATOM 2703 N N . ALA A 1 362 ? 21.240 -14.618 -27.466 1.00 85.94 362 ALA A N 1
ATOM 2704 C CA . ALA A 1 362 ? 21.566 -14.001 -28.750 1.00 85.94 362 ALA A CA 1
ATOM 2705 C C . ALA A 1 362 ? 22.866 -13.164 -28.716 1.00 85.94 362 ALA A C 1
ATOM 2707 O O . ALA A 1 362 ? 23.137 -12.406 -29.648 1.00 85.94 362 ALA A O 1
ATOM 2708 N N . GLY A 1 363 ? 23.683 -13.296 -27.663 1.00 89.94 363 GLY A N 1
ATOM 2709 C CA . GLY A 1 363 ? 24.954 -12.575 -27.517 1.00 89.94 363 GLY A CA 1
ATOM 2710 C C . GLY A 1 363 ? 24.866 -11.240 -26.769 1.00 89.94 363 GLY A C 1
ATOM 2711 O O . GLY A 1 363 ? 25.801 -10.442 -26.842 1.00 89.94 363 GLY A O 1
ATOM 2712 N N . GLY A 1 364 ? 23.768 -10.996 -26.052 1.00 91.94 364 GLY A N 1
ATOM 2713 C CA . GLY A 1 364 ? 23.573 -9.843 -25.176 1.00 91.94 364 GLY A CA 1
ATOM 2714 C C . GLY A 1 364 ? 24.632 -9.734 -24.077 1.00 91.94 364 GLY A C 1
ATOM 2715 O O . GLY A 1 364 ? 25.259 -10.712 -23.658 1.00 91.94 364 GLY A O 1
ATOM 2716 N N . GLN A 1 365 ? 24.847 -8.512 -23.596 1.00 96.06 365 GLN A N 1
ATOM 2717 C CA . GLN A 1 365 ? 25.930 -8.187 -22.679 1.00 96.06 365 GLN A CA 1
ATOM 2718 C C . GLN A 1 365 ? 25.450 -8.199 -21.226 1.00 96.06 365 GLN A C 1
ATOM 2720 O O . GLN A 1 365 ? 24.514 -7.489 -20.869 1.00 96.06 365 GLN A O 1
ATOM 2725 N N . LEU A 1 366 ? 26.140 -8.945 -20.358 1.00 96.50 366 LEU A N 1
ATOM 2726 C CA . LEU A 1 366 ? 25.936 -8.861 -18.909 1.00 96.50 366 LEU A CA 1
ATOM 2727 C C . LEU A 1 366 ? 26.370 -7.479 -18.408 1.00 96.50 366 LEU A C 1
ATOM 2729 O O . LEU A 1 366 ? 27.517 -7.074 -18.611 1.00 96.50 366 LEU A O 1
ATOM 2733 N N . VAL A 1 367 ? 25.468 -6.784 -17.718 1.00 96.25 367 VAL A N 1
ATOM 2734 C CA . VAL A 1 367 ? 25.713 -5.435 -17.179 1.00 96.25 367 VAL A CA 1
ATOM 2735 C C . VAL A 1 367 ? 25.758 -5.409 -15.657 1.00 96.25 367 VAL A C 1
ATOM 2737 O O . VAL A 1 367 ? 26.279 -4.455 -15.085 1.00 96.25 367 VAL A O 1
ATOM 2740 N N . GLY A 1 368 ? 25.274 -6.456 -14.987 1.00 96.44 368 GLY A N 1
ATOM 2741 C CA . GLY A 1 368 ? 25.458 -6.622 -13.550 1.00 96.44 368 GLY A CA 1
ATOM 2742 C C . GLY A 1 368 ? 24.784 -7.871 -12.991 1.00 96.44 368 GLY A C 1
ATOM 2743 O O . GLY A 1 368 ? 23.750 -8.312 -13.488 1.00 96.44 368 GLY A O 1
ATOM 2744 N N . ASP A 1 369 ? 25.358 -8.413 -11.921 1.00 97.44 369 ASP A N 1
ATOM 2745 C CA . ASP A 1 369 ? 24.708 -9.396 -11.055 1.00 97.44 369 ASP A CA 1
ATOM 2746 C C . ASP A 1 369 ? 24.180 -8.698 -9.796 1.00 97.44 369 ASP A C 1
ATOM 2748 O O . ASP A 1 369 ? 24.732 -7.696 -9.328 1.00 97.44 369 ASP A O 1
ATOM 2752 N N . ALA A 1 370 ? 23.081 -9.214 -9.258 1.00 93.44 370 ALA A N 1
ATOM 2753 C CA . ALA A 1 370 ? 22.414 -8.603 -8.126 1.00 93.44 370 ALA A CA 1
ATOM 2754 C C . ALA A 1 370 ? 23.019 -9.013 -6.785 1.00 93.44 370 ALA A C 1
ATOM 2756 O O . ALA A 1 370 ? 23.418 -10.156 -6.568 1.00 93.44 370 ALA A O 1
ATOM 2757 N N . VAL A 1 371 ? 22.944 -8.090 -5.834 1.00 92.88 371 VAL A N 1
ATOM 2758 C CA . VAL A 1 371 ? 22.998 -8.386 -4.407 1.00 92.88 371 VAL A CA 1
ATOM 2759 C C . VAL A 1 371 ? 21.583 -8.743 -3.953 1.00 92.88 371 VAL A C 1
ATOM 2761 O O . VAL A 1 371 ? 20.676 -7.912 -4.027 1.00 92.88 371 VAL A O 1
ATOM 2764 N N . LEU A 1 372 ? 21.390 -9.989 -3.520 1.00 87.31 372 LEU A N 1
ATOM 2765 C CA . LEU A 1 372 ? 20.099 -10.513 -3.068 1.00 87.31 372 LEU A CA 1
ATOM 2766 C C . LEU A 1 372 ? 19.840 -10.203 -1.589 1.00 87.31 372 LEU A C 1
ATOM 2768 O O . LEU A 1 372 ? 20.763 -9.974 -0.807 1.00 87.31 372 LEU A O 1
ATOM 2772 N N . GLY A 1 373 ? 18.568 -10.238 -1.199 1.00 74.50 373 GLY A N 1
ATOM 2773 C CA . GLY A 1 373 ? 18.130 -10.001 0.173 1.00 74.50 373 GLY A CA 1
ATOM 2774 C C . GLY A 1 373 ? 18.203 -8.534 0.594 1.00 74.50 373 GLY A C 1
ATOM 2775 O O . GLY A 1 373 ? 18.293 -8.257 1.791 1.00 74.50 373 GLY A O 1
ATOM 2776 N N . GLN A 1 374 ? 18.206 -7.606 -0.369 1.00 66.06 374 GLN A N 1
ATOM 2777 C CA . GLN A 1 374 ? 18.256 -6.164 -0.132 1.00 66.06 374 GLN A CA 1
ATOM 2778 C C . GLN A 1 374 ? 17.299 -5.412 -1.072 1.00 66.06 374 GLN A C 1
ATOM 2780 O O . GLN A 1 374 ? 17.215 -5.752 -2.252 1.00 66.06 374 GLN A O 1
ATOM 2785 N N . PRO A 1 375 ? 16.598 -4.373 -0.585 1.00 50.69 375 PRO A N 1
ATOM 2786 C CA . PRO A 1 375 ? 16.585 -3.905 0.808 1.00 50.69 375 PRO A CA 1
ATOM 2787 C C . PRO A 1 375 ? 15.803 -4.834 1.759 1.00 50.69 375 PRO A C 1
ATOM 2789 O O . PRO A 1 375 ? 15.891 -4.691 2.974 1.00 50.69 375 PRO A O 1
ATOM 2792 N N . VAL A 1 376 ? 15.058 -5.797 1.212 1.00 55.69 376 VAL A N 1
ATOM 2793 C CA . VAL A 1 376 ? 14.260 -6.793 1.946 1.00 55.69 376 VAL A CA 1
ATOM 2794 C C . VAL A 1 376 ? 14.672 -8.208 1.540 1.00 55.69 376 VAL A C 1
ATOM 2796 O O . VAL A 1 376 ? 15.336 -8.384 0.525 1.00 55.69 376 VAL A O 1
ATOM 2799 N N . ALA A 1 377 ? 14.279 -9.233 2.301 1.00 66.50 377 ALA A N 1
ATOM 2800 C CA . ALA A 1 377 ? 14.753 -10.614 2.115 1.00 66.50 377 ALA A CA 1
ATOM 2801 C C . ALA A 1 377 ? 14.501 -11.213 0.710 1.00 66.50 377 ALA A C 1
ATOM 2803 O O . ALA A 1 377 ? 15.247 -12.087 0.277 1.00 66.50 377 ALA A O 1
ATOM 2804 N N . THR A 1 378 ? 13.478 -10.736 0.003 1.00 65.56 378 THR A N 1
ATOM 2805 C CA . THR A 1 378 ? 13.092 -11.090 -1.381 1.00 65.56 378 THR A CA 1
ATOM 2806 C C . THR A 1 378 ? 13.540 -10.067 -2.417 1.00 65.56 378 THR A C 1
ATOM 2808 O O . THR A 1 378 ? 13.348 -10.257 -3.618 1.00 65.56 378 THR A O 1
ATOM 2811 N N . GLY A 1 379 ? 14.110 -8.960 -1.954 1.00 68.44 379 GLY A N 1
ATOM 2812 C CA . GLY A 1 379 ? 14.607 -7.892 -2.791 1.00 68.44 379 GLY A CA 1
ATOM 2813 C C . GLY A 1 379 ? 15.939 -8.251 -3.419 1.00 68.44 379 GLY A C 1
ATOM 2814 O O . GLY A 1 379 ? 16.721 -9.044 -2.887 1.00 68.44 379 GLY A O 1
ATOM 2815 N N . PHE A 1 380 ? 16.211 -7.613 -4.542 1.00 82.94 380 PHE A N 1
ATOM 2816 C CA . PHE A 1 380 ? 17.537 -7.569 -5.116 1.00 82.94 380 PHE A CA 1
ATOM 2817 C C . PHE A 1 380 ? 17.896 -6.131 -5.481 1.00 82.94 380 PHE A C 1
ATOM 2819 O O . PHE A 1 380 ? 17.034 -5.324 -5.827 1.00 82.94 380 PHE A O 1
ATOM 2826 N N . THR A 1 381 ? 19.186 -5.816 -5.425 1.00 81.75 381 THR A N 1
ATOM 2827 C CA . THR A 1 381 ? 19.746 -4.565 -5.946 1.00 81.75 381 THR A CA 1
ATOM 2828 C C . THR A 1 381 ? 20.889 -4.891 -6.901 1.00 81.75 381 THR A C 1
ATOM 2830 O O . THR A 1 381 ? 21.770 -5.672 -6.559 1.00 81.75 381 THR A O 1
ATOM 2833 N N . VAL A 1 382 ? 20.905 -4.291 -8.088 1.00 92.12 382 VAL A N 1
ATOM 2834 C CA . VAL A 1 382 ? 21.961 -4.446 -9.099 1.00 92.12 382 VAL A CA 1
ATOM 2835 C C . VAL A 1 382 ? 22.560 -3.077 -9.371 1.00 92.12 382 VAL A C 1
ATOM 2837 O O . VAL A 1 382 ? 21.834 -2.112 -9.574 1.00 92.12 382 VAL A O 1
ATOM 2840 N N . THR A 1 383 ? 23.885 -2.977 -9.416 1.00 92.62 383 THR A N 1
ATOM 2841 C CA . THR A 1 383 ? 24.547 -1.807 -10.008 1.00 92.62 383 THR A CA 1
ATOM 2842 C C . THR A 1 383 ? 24.932 -2.168 -11.436 1.00 92.62 383 THR A C 1
ATOM 2844 O O . THR A 1 383 ? 25.962 -2.802 -11.648 1.00 92.62 383 THR A O 1
ATOM 2847 N N . ALA A 1 384 ? 24.081 -1.812 -12.396 1.00 92.94 384 ALA A N 1
ATOM 2848 C CA . ALA A 1 384 ? 24.301 -2.082 -13.809 1.00 92.94 384 ALA A CA 1
ATOM 2849 C C . ALA A 1 384 ? 25.329 -1.098 -14.385 1.00 92.94 384 ALA A C 1
ATOM 2851 O O . ALA A 1 384 ? 25.181 0.114 -14.227 1.00 92.94 384 ALA A O 1
ATOM 2852 N N . ASP A 1 385 ? 26.368 -1.602 -15.050 1.00 96.00 385 ASP A N 1
ATOM 2853 C CA . ASP A 1 385 ? 27.344 -0.786 -15.773 1.00 96.00 385 ASP A CA 1
ATOM 2854 C C . ASP A 1 385 ? 26.924 -0.624 -17.240 1.00 96.00 385 ASP A C 1
ATOM 2856 O O . ASP A 1 385 ? 27.107 -1.513 -18.072 1.00 96.00 385 ASP A O 1
ATOM 2860 N N . LEU A 1 386 ? 26.358 0.542 -17.553 1.00 93.81 386 LEU A N 1
ATOM 2861 C CA . LEU A 1 386 ? 25.872 0.906 -18.882 1.00 93.81 386 LEU A CA 1
ATOM 2862 C C . LEU A 1 386 ? 26.871 1.782 -19.656 1.00 93.81 386 LEU A C 1
ATOM 2864 O O . LEU A 1 386 ? 26.537 2.341 -20.701 1.00 93.81 386 LEU A O 1
ATOM 2868 N N . SER A 1 387 ? 28.105 1.931 -19.160 1.00 91.38 387 SER A N 1
ATOM 2869 C CA . SER A 1 387 ? 29.078 2.905 -19.678 1.00 91.38 387 SER A CA 1
ATOM 2870 C C . SER A 1 387 ? 29.467 2.679 -21.143 1.00 91.38 387 SER A C 1
ATOM 2872 O O . SER A 1 387 ? 29.899 3.613 -21.816 1.00 91.38 387 SER A O 1
ATOM 2874 N N . ARG A 1 388 ? 29.337 1.444 -21.642 1.00 88.38 388 ARG A N 1
ATOM 2875 C CA . ARG A 1 388 ? 29.760 1.042 -22.996 1.00 88.38 388 ARG A CA 1
ATOM 2876 C C . ARG A 1 388 ? 28.633 1.025 -24.028 1.00 88.38 388 ARG A C 1
ATOM 2878 O O . ARG A 1 388 ? 28.877 0.640 -25.165 1.00 88.38 388 ARG A O 1
ATOM 2885 N N . MET A 1 389 ? 27.422 1.421 -23.647 1.00 88.19 389 MET A N 1
ATOM 2886 C CA . MET A 1 389 ? 26.234 1.272 -24.487 1.00 88.19 389 MET A CA 1
ATOM 2887 C C . MET A 1 389 ? 25.632 2.616 -24.884 1.00 88.19 389 MET A C 1
ATOM 2889 O O . MET A 1 389 ? 25.946 3.673 -24.325 1.00 88.19 389 MET A O 1
ATOM 2893 N N . GLY A 1 390 ? 24.771 2.600 -25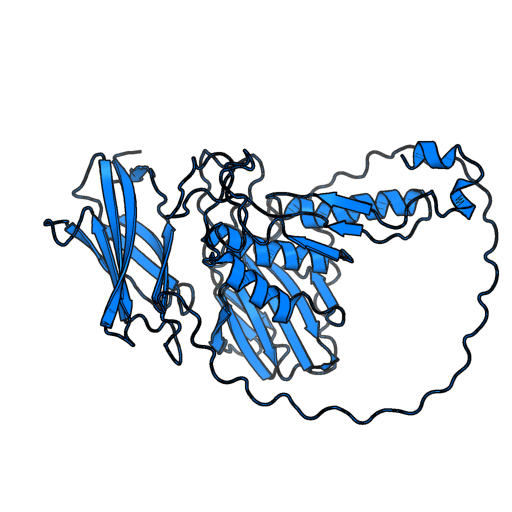.895 1.00 89.38 390 GLY A N 1
ATOM 2894 C CA . GLY A 1 390 ? 24.025 3.781 -26.294 1.00 89.38 390 GLY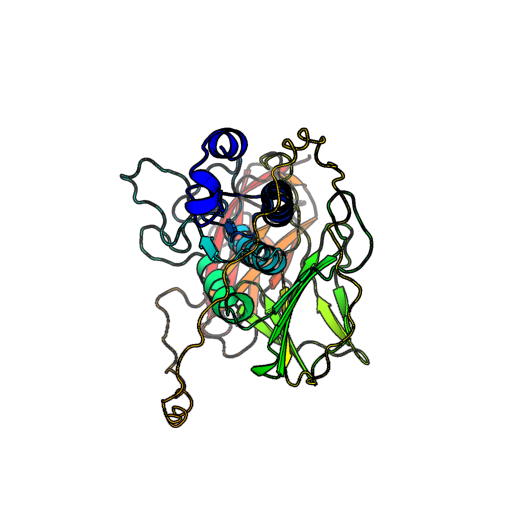 A CA 1
ATOM 2895 C C . GLY A 1 390 ? 23.026 3.501 -27.400 1.00 89.38 390 GLY A C 1
ATOM 2896 O O . GLY A 1 390 ? 23.299 2.707 -28.291 1.00 89.38 390 GLY A O 1
ATOM 2897 N N . GLY A 1 391 ? 21.911 4.223 -27.366 1.00 91.12 391 GLY A N 1
ATOM 2898 C CA . GLY A 1 391 ? 20.775 4.001 -28.253 1.00 91.12 391 GLY A CA 1
ATOM 2899 C C . GLY A 1 391 ? 19.668 3.191 -27.581 1.00 91.12 391 GLY A C 1
ATOM 2900 O O . GLY A 1 391 ? 19.655 3.030 -26.360 1.00 91.12 391 GLY A O 1
ATOM 2901 N N . GLY A 1 392 ? 18.701 2.741 -28.380 1.00 87.38 392 GLY A N 1
ATOM 2902 C CA . GLY A 1 392 ? 17.607 1.891 -27.912 1.00 87.38 392 GLY A CA 1
ATOM 2903 C C . GLY A 1 392 ? 18.066 0.446 -27.742 1.00 87.38 392 GLY A C 1
ATOM 2904 O O . GLY A 1 392 ? 18.696 -0.102 -28.641 1.00 87.38 392 GLY A O 1
ATOM 2905 N N . HIS A 1 393 ? 17.727 -0.156 -26.607 1.00 89.69 393 HIS A N 1
ATOM 2906 C CA . HIS A 1 393 ? 18.069 -1.532 -26.252 1.00 89.69 393 HIS A CA 1
ATOM 2907 C C . HIS A 1 393 ? 16.897 -2.212 -25.543 1.00 89.69 393 HIS A C 1
ATOM 2909 O O . HIS A 1 393 ? 15.964 -1.543 -25.101 1.00 89.69 393 HIS A O 1
ATOM 2915 N N . THR A 1 394 ? 16.955 -3.534 -25.381 1.00 74.81 394 THR A N 1
ATOM 2916 C CA . THR A 1 394 ? 16.044 -4.248 -24.472 1.00 74.81 394 THR A CA 1
ATOM 2917 C C . THR A 1 394 ? 16.811 -4.700 -23.242 1.00 74.81 394 THR A C 1
ATOM 2919 O O . THR A 1 394 ? 17.824 -5.379 -23.357 1.00 74.81 394 THR A O 1
ATOM 2922 N N . LEU A 1 395 ? 16.349 -4.337 -22.051 1.00 82.62 395 LEU A N 1
ATOM 2923 C CA . LEU A 1 395 ? 16.925 -4.829 -20.807 1.00 82.62 395 LEU A CA 1
ATOM 2924 C C . LEU A 1 395 ? 16.288 -6.175 -20.463 1.00 82.62 395 LEU A C 1
ATOM 2926 O O . LEU A 1 395 ? 15.064 -6.283 -20.478 1.00 82.62 395 LEU A O 1
ATOM 2930 N N . PHE A 1 396 ? 17.098 -7.174 -20.128 1.00 84.06 396 PHE A N 1
ATOM 2931 C CA . PHE A 1 396 ? 16.648 -8.486 -19.670 1.00 84.06 396 PHE A CA 1
ATOM 2932 C C . PHE A 1 396 ? 17.120 -8.731 -18.240 1.00 84.06 396 PHE A C 1
ATOM 2934 O O . PHE A 1 396 ? 18.303 -8.600 -17.929 1.00 84.06 396 PHE A O 1
ATOM 2941 N N . VAL A 1 397 ? 16.201 -9.134 -17.369 1.00 84.56 397 VAL A N 1
ATOM 2942 C CA . VAL A 1 397 ? 16.489 -9.542 -15.995 1.00 84.56 397 VAL A CA 1
ATOM 2943 C C . VAL A 1 397 ? 16.113 -11.004 -15.844 1.00 84.56 397 VAL A C 1
ATOM 2945 O O . VAL A 1 397 ? 14.978 -11.390 -16.116 1.00 84.56 397 VAL A O 1
ATOM 2948 N N . TYR A 1 398 ? 17.074 -11.804 -15.399 1.00 87.00 398 TYR A N 1
ATOM 2949 C CA . TYR A 1 398 ? 16.925 -13.234 -15.162 1.00 87.00 398 TYR A CA 1
ATOM 2950 C C . TYR A 1 398 ? 17.022 -13.489 -13.669 1.00 87.00 398 TYR A C 1
ATOM 2952 O O . TYR A 1 398 ? 17.984 -13.047 -13.047 1.00 87.00 398 TYR A O 1
ATOM 2960 N N . ALA A 1 399 ? 16.073 -14.222 -13.101 1.00 87.31 399 ALA A N 1
ATOM 2961 C CA . ALA A 1 399 ? 16.164 -14.755 -11.747 1.00 87.31 399 ALA A CA 1
ATOM 2962 C C . ALA A 1 399 ? 16.210 -16.270 -11.811 1.00 87.31 399 ALA A C 1
ATOM 2964 O O . ALA A 1 399 ? 15.412 -16.856 -12.534 1.00 87.31 399 ALA A O 1
ATOM 2965 N N . ARG A 1 400 ? 17.087 -16.899 -11.030 1.00 90.56 400 ARG A N 1
ATOM 2966 C CA . ARG A 1 400 ? 17.175 -18.354 -10.916 1.00 90.56 400 ARG A CA 1
ATOM 2967 C C . ARG A 1 400 ? 16.688 -18.821 -9.553 1.00 90.56 400 ARG A C 1
ATOM 2969 O O . ARG A 1 400 ? 17.113 -18.322 -8.512 1.00 90.56 400 ARG A O 1
ATOM 2976 N N . SER A 1 401 ? 15.800 -19.805 -9.573 1.00 85.38 401 SER A N 1
ATOM 2977 C CA . SER A 1 401 ? 15.324 -20.486 -8.377 1.00 85.38 401 SER A CA 1
ATOM 2978 C C . SER A 1 401 ? 16.409 -21.399 -7.805 1.00 85.38 401 SER A C 1
ATOM 2980 O O . SER A 1 401 ? 16.897 -22.298 -8.490 1.00 85.38 401 SER A O 1
ATOM 2982 N N . ALA A 1 402 ? 16.699 -21.231 -6.517 1.00 84.31 402 ALA A N 1
ATOM 2983 C CA . ALA A 1 402 ? 17.516 -22.151 -5.729 1.00 84.31 402 ALA A CA 1
ATOM 2984 C C . ALA A 1 402 ? 16.790 -23.482 -5.442 1.00 84.31 402 ALA A C 1
ATOM 2986 O O . ALA A 1 402 ? 17.421 -24.468 -5.070 1.00 84.31 402 ALA A O 1
ATOM 2987 N N . VAL A 1 403 ? 15.459 -23.506 -5.578 1.00 77.31 403 VAL A N 1
ATOM 2988 C CA . VAL A 1 403 ? 14.608 -24.667 -5.272 1.00 77.31 403 VAL A CA 1
ATOM 2989 C C . VAL A 1 403 ? 14.505 -25.607 -6.468 1.00 77.31 403 VAL A C 1
ATOM 2991 O O . VAL A 1 403 ? 14.598 -26.822 -6.319 1.00 77.31 403 VAL A O 1
ATOM 2994 N N . SER A 1 404 ? 14.295 -25.050 -7.661 1.00 75.75 404 SER A N 1
ATOM 2995 C CA . SER A 1 404 ? 14.004 -25.818 -8.879 1.00 75.75 404 SER A CA 1
ATOM 2996 C C . SER A 1 404 ? 15.088 -25.722 -9.951 1.00 75.75 404 SER A C 1
ATOM 2998 O O . SER A 1 404 ? 15.029 -26.461 -10.933 1.00 75.75 404 SER A O 1
ATOM 3000 N N . GLY A 1 405 ? 16.043 -24.796 -9.818 1.00 78.00 405 GLY A N 1
ATOM 3001 C CA . GLY A 1 405 ? 17.046 -24.496 -10.844 1.00 78.00 405 GLY A CA 1
ATOM 3002 C C . GLY A 1 405 ? 16.491 -23.793 -12.089 1.00 78.00 405 GLY A C 1
ATOM 3003 O O . GLY A 1 405 ? 17.257 -23.480 -12.997 1.00 78.00 405 GLY A O 1
ATOM 3004 N N . ARG A 1 406 ? 15.176 -23.540 -12.150 1.00 75.75 406 ARG A N 1
ATOM 3005 C CA . ARG A 1 406 ? 14.520 -22.845 -13.265 1.00 75.75 406 ARG A CA 1
ATOM 3006 C C . ARG A 1 406 ? 14.736 -21.341 -13.187 1.00 75.75 406 ARG A C 1
ATOM 3008 O O . ARG A 1 406 ? 14.988 -20.802 -12.110 1.00 75.75 406 ARG A O 1
ATOM 3015 N N . GLU A 1 407 ? 14.569 -20.675 -14.323 1.00 80.06 407 GLU A N 1
ATOM 3016 C CA . GLU A 1 407 ? 14.672 -19.224 -14.420 1.00 80.06 407 GLU A CA 1
ATOM 3017 C C . GLU A 1 407 ? 13.333 -18.558 -14.747 1.00 80.06 407 GLU A C 1
ATOM 3019 O O . GLU A 1 407 ? 12.487 -19.122 -15.442 1.00 80.06 407 GLU A O 1
ATOM 3024 N N . ALA A 1 408 ? 13.164 -17.343 -14.233 1.00 68.69 408 ALA A N 1
ATOM 3025 C CA . ALA A 1 408 ? 12.135 -16.396 -14.627 1.00 68.69 408 ALA A CA 1
ATOM 3026 C C . ALA A 1 408 ? 12.809 -15.216 -15.323 1.00 68.69 408 ALA A C 1
ATOM 3028 O O . ALA A 1 408 ? 13.917 -14.823 -14.950 1.00 68.69 408 ALA A O 1
ATOM 3029 N N . ILE A 1 409 ? 12.131 -14.662 -16.325 1.00 74.44 409 ILE A N 1
ATOM 3030 C CA . ILE A 1 409 ? 12.675 -13.618 -17.190 1.00 74.44 409 ILE A CA 1
ATOM 3031 C C . ILE A 1 409 ? 11.688 -12.457 -17.225 1.00 74.44 409 ILE A C 1
ATOM 3033 O O . ILE A 1 409 ? 10.489 -12.660 -17.414 1.00 74.44 409 ILE A O 1
ATOM 3037 N N . VAL A 1 410 ? 12.204 -11.245 -17.054 1.00 68.62 410 VAL A N 1
ATOM 3038 C CA . VAL A 1 410 ? 11.494 -9.993 -17.327 1.00 68.62 410 VAL A CA 1
ATOM 3039 C C . VAL A 1 410 ? 12.318 -9.214 -18.340 1.00 68.62 410 VAL A C 1
ATOM 3041 O O . VAL A 1 410 ? 13.519 -9.044 -18.147 1.00 68.62 410 VAL A O 1
ATOM 3044 N N . SER A 1 411 ? 11.684 -8.735 -19.408 1.00 66.06 411 SER A N 1
ATOM 3045 C CA . SER A 1 411 ? 12.355 -7.947 -20.441 1.00 66.06 411 SER A CA 1
ATOM 3046 C C . SER A 1 411 ? 11.529 -6.744 -20.860 1.00 66.06 411 SER A C 1
ATOM 3048 O O . SER A 1 411 ? 10.311 -6.858 -20.998 1.00 66.06 411 SER A O 1
ATOM 3050 N N . PHE A 1 412 ? 12.179 -5.608 -21.098 1.00 60.84 412 PHE A N 1
ATOM 3051 C CA . PHE A 1 412 ? 11.504 -4.393 -21.548 1.00 60.84 412 PHE A CA 1
ATOM 3052 C C . PHE A 1 412 ? 12.451 -3.435 -22.284 1.00 60.84 412 PHE A C 1
ATOM 3054 O O . PHE A 1 412 ? 13.657 -3.446 -22.026 1.00 60.84 412 PHE A O 1
ATOM 3061 N N . PRO A 1 413 ? 11.931 -2.605 -23.208 1.00 61.00 413 PRO A N 1
ATOM 3062 C CA . PRO A 1 413 ? 12.749 -1.642 -23.938 1.00 61.00 413 PRO A CA 1
ATOM 3063 C C . PRO A 1 413 ? 13.276 -0.546 -23.008 1.00 61.00 413 PRO A C 1
ATOM 3065 O O . PRO A 1 413 ? 12.596 -0.157 -22.065 1.00 61.00 413 PRO A O 1
ATOM 3068 N N . ILE A 1 414 ? 14.460 -0.017 -23.297 1.00 77.38 414 ILE A N 1
ATOM 3069 C CA . ILE A 1 414 ? 15.092 1.129 -22.632 1.00 77.38 414 ILE A CA 1
ATOM 3070 C C . ILE A 1 414 ? 15.870 1.955 -23.663 1.00 77.38 414 ILE A C 1
ATOM 3072 O O . ILE A 1 414 ? 16.192 1.479 -24.754 1.00 77.38 414 ILE A O 1
ATOM 3076 N N . ILE A 1 415 ? 16.222 3.186 -23.312 1.00 79.56 415 ILE A N 1
ATOM 3077 C CA . ILE A 1 415 ? 17.116 4.035 -24.103 1.00 79.56 415 ILE A CA 1
ATOM 3078 C C . ILE A 1 415 ? 18.335 4.352 -23.243 1.00 79.56 415 ILE A C 1
ATOM 3080 O O . ILE A 1 415 ? 18.191 4.783 -22.108 1.00 79.56 415 ILE A O 1
ATOM 3084 N N . ILE A 1 416 ? 19.545 4.162 -23.762 1.00 90.00 416 ILE A N 1
ATOM 3085 C CA . ILE A 1 416 ? 20.787 4.502 -23.057 1.00 90.00 416 ILE A CA 1
ATOM 3086 C C . ILE A 1 416 ? 21.407 5.723 -23.732 1.00 90.00 416 ILE A C 1
ATOM 3088 O O . ILE A 1 416 ? 21.729 5.695 -24.921 1.00 90.00 416 ILE A O 1
ATOM 3092 N N . GLY A 1 417 ? 21.601 6.806 -22.985 1.00 84.69 417 GLY A N 1
ATOM 3093 C CA . GLY A 1 417 ? 22.093 8.062 -23.546 1.00 84.69 417 GLY A CA 1
ATOM 3094 C C . GLY A 1 417 ? 22.613 9.037 -22.498 1.00 84.69 417 GLY A C 1
ATOM 3095 O O . GLY A 1 417 ? 22.594 8.772 -21.297 1.00 84.69 417 GLY A O 1
ATOM 3096 N N . SER A 1 418 ? 23.128 10.174 -22.956 1.00 73.31 418 SER A N 1
ATOM 3097 C CA . SER A 1 418 ? 23.314 11.341 -22.092 1.00 73.31 418 SER A CA 1
ATOM 3098 C C . SER A 1 418 ? 21.946 11.959 -21.807 1.00 73.31 418 SER A C 1
ATOM 3100 O O . SER A 1 418 ? 21.157 12.108 -22.741 1.00 73.31 418 SER A O 1
ATOM 3102 N N . ARG A 1 419 ? 21.673 12.293 -20.540 1.00 53.09 419 ARG A N 1
ATOM 3103 C CA . ARG A 1 419 ? 20.565 13.196 -20.208 1.00 53.09 419 ARG A CA 1
ATOM 3104 C C . ARG A 1 419 ? 20.793 14.574 -20.808 1.00 53.09 419 ARG A C 1
ATOM 3106 O O . ARG A 1 419 ? 21.976 14.987 -20.851 1.00 53.09 419 ARG A O 1
#

Secondary structure (DSSP, 8-state):
-HHHHTTSTTTTTTGGG-S-EEEE--S-HHHHHHHHHHHHHHHHHTT----EEEEEE---BS--TTS---STT-B-HHHHHHHHHHHHHHHHHHT-SEEEES-SBPPPTTSS---B--SB-TTSPBPHHHHHHHHHHHHT--TTSEEEE--EEEEETTEEEEEEEEEEETTTTEEEEEEEE-TTS-SEEEEEP-SSEEEEE-TTS-EEEPEEETTEEEEE-PPBPPPPTTSPTT---PBPPEEEEEES--SSPP--------S----------PPP----PPPPPPPPPPP--PPPPPPPPPP-------SS-SEEEEEEES-TT-EEESSEEEEEEEEEETT-SSS--EEEEEEEES-GGGTPEEEEEEEES-SSTTEEEEEEE-TT--EEEEEEEEEEETTT--EEEEEEEEEEE--

Radius of gyration: 24.5 Å; Cα contacts (8 Å, |Δi|>4): 871; chains: 1; bounding box: 68×58×57 Å

=== Feature glossary ===
Legend for the data blocks above and below:

— What the protein is —

The amino-acid sequence is the protein's primary structure: the linear order of residues from the N-terminus to the C-terminus, written in one-letter code. Everything else here — the 3D coordinates, the secondary structure, the domain annotations — is ultimately a consequence of this string.

Functional annotations link the protein to curated databases. InterPro entries identify conserved domains and families by matching the sequence against member-database signatures (Pfam, PROSITE, CDD, …). Gene Ontology (GO) terms describe molecular function, biological process, and cellular component in a controlled vocabulary. CATH places the structure in a hierarchical fold classification (Class/Architecture/Topology/Homologous-superfamily). The organism is the source species.

— Where its atoms are —

Atomic coordinates in PDBx/mmCIF format — the same representation the Protein Data Bank distributes. Each line of the _atom_site loop places one backbone atom in Cartesian space (units: ångströms, origin: arbitrary).

The six renders are orthographic views along the three Cartesian axes in both directions. Representation (cartoon, sticks, or surface) and color scheme (sequence-rainbow or by-chain) vary across proteins so the training set covers all the common visualization conventions.

— Local backbone conformation —

Eight-state secondary structure (DSSP): H is the canonical α-helix, G the tighter 3₁₀-helix, I the wider π-helix; E/B are β-structure, T and S are turns and bends, and '-' is everything else. DSSP derives these from the pattern of main-chain N–H···O=C hydrogen bonds, not from the sequence.

Three-state secondary structure (P-SEA) collapses the eight DSSP classes into helix (a), strand (b), and coil (c). P-SEA assigns these from Cα geometry alone — distances and angles — without requiring backbone oxygens, so it works on any Cα trace.

φ (phi) and ψ (psi) are the two rotatable backbone dihedrals per residue: φ is the C(i-1)–N–Cα–C torsion, ψ is the N–Cα–C–N(i+1) torsion, both in degrees on (−180°, 180°]. α-helical residues cluster near (−60°, −45°); β-strand residues near (−120°, +130°). A Ramachandran plot is simply a scatter of (φ, ψ) for every residue.

— Global shape and packing —

The geometric summary reports three shape descriptors. Rg (radius of gyration) measures how spread out the Cα atoms are about their centre of mass; compact globular proteins have small Rg, elongated or unfolded ones large. Cα contacts (<8 Å, |i−j|>4) count long-range residue pairs in spatial proximity — high for tightly packed folds, near zero for rods or random coil. The bounding-box extents give the protein's footprint along x, y, z in Å.

SASA measures how much of the protein is reachable by solvent. It is computed by rolling a water-sized probe over the atomic surface and summing the exposed area (Å²). Per-residue SASA distinguishes core (buried, low SASA) from surface (exposed, high SASA) residues; total SASA is a whole-molecule size measure.

Plot images: a contact map (which residues are close in 3D, as an N×N binary image), a Ramachandran scatter (backbone torsion angles, revealing secondary-structure composition at a glance), and — for AlphaFold structures — a PAE heatmap (pairwise prediction confidence).

— Structural neighborhood —

A 3Di character summarizes, for each residue, the relative orientation of the Cα frame of its nearest spatial neighbor. Because it encodes fold topology rather than chemistry, 3Di alignments detect remote structural similarity that sequence alignment misses.

The Foldseek neighbor list gives the closest experimentally determined structures in the PDB, ranked by structural alignment. TM-score near 1 means near-identical fold; near 0.3 means only rough topology match. This is how one finds what a novel AlphaFold prediction most resembles in the solved-structure universe.

— Confidence and disorder —

For AlphaFold models, the B-factor field carries pLDDT — the model's own estimate of local accuracy on a 0–100 scale. Regions with pLDDT<50 should be treated as essentially unmodeled; they often correspond to intrinsically disordered segments.

Crystallographic B-factors measure how much each atom's electron density is smeared out, in Å². They rise in mobile loops and surface residues and fall in the buried interior. In AlphaFold models this column is repurposed to hold pLDDT instead.

Predicted Aligned Error (PAE) is an AlphaFold confidence matrix: entry (i, j) is the expected error in the position of residue j, in ångströms, when the prediction is superimposed on the true structure at residue i. Low PAE within a block of residues means that block is internally rigid and well-predicted; high PAE between two blocks means their relative placement is uncertain even if each block individually is confident.